Protein AF-A0A7C3XIA4-F1 (afdb_monomer_lite)

Radius of gyration: 31.66 Å; chains: 1; bounding box: 61×62×91 Å

Sequence (408 aa):
MASLDTFTLLGIYNVKDCGASGRGADDYPAFALANTLANGAGTILVPPGNYRLSTTFSPSSGVTLLICEGVSFTGSSVSPGSGTIIDLSSSGLIVNGAQVAYSGFTAASSISSKRFVDSAGWTAEVDSTTVIGVAPLAISSGSTGTIVGAGIHPVTVDCPLSAGDPVKVGPSGKATKHTTSQTTIQGTITGEASSFTQPASATTLEILQAADVAADRGRGIVIEGSDGSGTAITETISLNATNTTTPVAGSTSFTKVSAVYTANGANLGTQAVTVRASGGGDTVCTLAVSTSELAADIPSGSTEAYCNELTITGPNSDTSFVTIVGVDTSDNTARERVQLNGASPSVVTTTTVFRIVSRICLGEFTNAATGSVKTNAVTDTAAMKCGVVVTGAASRGQDAYILLKPNA

pLDDT: mean 84.69, std 11.89, range [35.41, 97.75]

Structure (mmCIF, N/CA/C/O backbone):
data_AF-A0A7C3XIA4-F1
#
_entry.id   AF-A0A7C3XIA4-F1
#
loop_
_atom_site.group_PDB
_atom_site.id
_atom_site.type_symbol
_atom_site.label_atom_id
_atom_site.label_alt_id
_atom_site.label_comp_id
_atom_site.label_asym_id
_atom_site.label_entity_id
_atom_site.label_seq_id
_atom_site.pdbx_PDB_ins_code
_atom_site.Cartn_x
_atom_site.Cartn_y
_atom_site.Cartn_z
_atom_site.occupancy
_atom_site.B_iso_or_equiv
_atom_site.auth_seq_id
_atom_site.auth_comp_id
_atom_site.auth_asym_id
_atom_site.auth_atom_id
_atom_site.pdbx_PDB_model_num
ATOM 1 N N . MET A 1 1 ? 7.469 -41.184 -29.184 1.00 38.22 1 MET A N 1
ATOM 2 C CA . MET A 1 1 ? 8.839 -40.637 -29.263 1.00 38.22 1 MET A CA 1
ATOM 3 C C . MET A 1 1 ? 8.731 -39.299 -29.959 1.00 38.22 1 MET A C 1
ATOM 5 O O . MET A 1 1 ? 8.335 -39.280 -31.116 1.00 38.22 1 MET A O 1
ATOM 9 N N . ALA A 1 2 ? 8.943 -38.203 -29.230 1.00 35.41 2 ALA A N 1
ATOM 10 C CA . ALA A 1 2 ? 9.013 -36.881 -29.838 1.00 35.41 2 ALA A CA 1
ATOM 11 C C . ALA A 1 2 ? 10.257 -36.841 -30.734 1.00 35.41 2 ALA A C 1
ATOM 13 O O . ALA A 1 2 ? 11.341 -37.229 -30.295 1.00 35.41 2 ALA A O 1
ATOM 14 N N . SER A 1 3 ? 10.062 -36.455 -31.993 1.00 37.34 3 SER A N 1
ATOM 15 C CA . SER A 1 3 ? 11.131 -36.061 -32.906 1.00 37.34 3 SER A CA 1
ATOM 16 C C . SER A 1 3 ? 12.032 -35.068 -32.175 1.00 37.34 3 SER A C 1
ATOM 18 O O . SER A 1 3 ? 11.548 -34.055 -31.675 1.00 37.34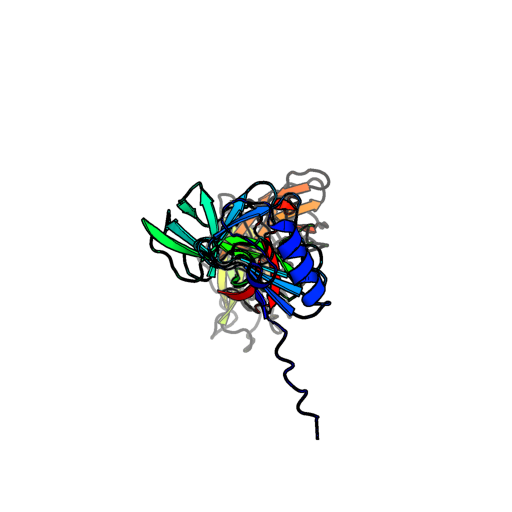 3 SER A O 1
ATOM 20 N N . LEU A 1 4 ? 13.324 -35.380 -32.059 1.00 36.09 4 LEU A N 1
ATOM 21 C CA . LEU A 1 4 ? 14.335 -34.357 -31.827 1.00 36.09 4 LEU A CA 1
ATOM 22 C C . LEU A 1 4 ? 14.320 -33.497 -33.088 1.00 36.09 4 LEU A C 1
ATOM 24 O O . LEU A 1 4 ? 14.948 -33.854 -34.084 1.00 36.09 4 LEU A O 1
ATOM 28 N N . ASP A 1 5 ? 13.529 -32.426 -33.052 1.00 37.97 5 ASP A N 1
ATOM 29 C CA . ASP A 1 5 ? 13.537 -31.406 -34.085 1.00 37.97 5 ASP A CA 1
ATOM 30 C C . ASP A 1 5 ? 14.985 -30.963 -34.265 1.00 37.97 5 ASP A C 1
ATOM 32 O O . ASP A 1 5 ? 15.655 -30.508 -33.335 1.00 37.97 5 ASP A O 1
ATOM 36 N N . THR A 1 6 ? 15.495 -31.203 -35.467 1.00 36.28 6 THR A N 1
ATOM 37 C CA . THR A 1 6 ? 16.771 -30.695 -35.947 1.00 36.28 6 THR A CA 1
ATOM 38 C C . THR A 1 6 ? 16.912 -29.241 -35.516 1.00 36.28 6 THR A C 1
ATOM 40 O O . THR A 1 6 ? 16.121 -28.398 -35.933 1.00 36.28 6 THR A O 1
ATOM 43 N N . PHE A 1 7 ? 17.930 -28.939 -34.703 1.00 36.84 7 PHE A N 1
ATOM 44 C CA . PHE A 1 7 ? 18.437 -27.578 -34.573 1.00 36.84 7 PHE A CA 1
ATOM 45 C C . PHE A 1 7 ? 18.929 -27.167 -35.960 1.00 36.84 7 PHE A C 1
ATOM 47 O O . PHE A 1 7 ? 20.077 -27.419 -36.327 1.00 36.84 7 PHE A O 1
ATOM 54 N N . THR A 1 8 ? 18.050 -26.584 -36.771 1.00 43.59 8 THR A N 1
ATOM 55 C CA . THR A 1 8 ? 18.471 -25.850 -37.955 1.00 43.59 8 THR A CA 1
ATOM 56 C C . THR A 1 8 ? 19.312 -24.704 -37.417 1.00 43.59 8 THR A C 1
ATOM 58 O O . THR A 1 8 ? 18.778 -23.779 -36.806 1.00 43.59 8 THR A O 1
ATOM 61 N N . LEU A 1 9 ? 20.636 -24.805 -37.546 1.00 46.12 9 LEU A N 1
ATOM 62 C CA . LEU A 1 9 ? 21.524 -23.681 -37.285 1.00 46.12 9 LEU A CA 1
ATOM 63 C C . LEU A 1 9 ? 21.063 -22.567 -38.226 1.00 46.12 9 LEU A C 1
ATOM 65 O O . LEU A 1 9 ? 21.269 -22.647 -39.436 1.00 46.12 9 LEU A O 1
ATOM 69 N N . LEU A 1 10 ? 20.343 -21.591 -37.670 1.00 60.81 10 LEU A N 1
ATOM 70 C CA . LEU A 1 10 ? 19.907 -20.400 -38.384 1.00 60.81 10 LEU A CA 1
ATOM 71 C C . LEU A 1 10 ? 21.148 -19.796 -39.048 1.00 60.81 10 LEU A C 1
ATOM 73 O O . LEU A 1 10 ? 22.167 -19.594 -38.384 1.00 60.81 10 LEU A O 1
ATOM 77 N N . GLY A 1 11 ? 21.088 -19.586 -40.365 1.00 77.12 11 GLY A N 1
ATOM 78 C CA . GLY A 1 11 ? 22.234 -19.107 -41.133 1.00 77.12 11 GLY A CA 1
ATOM 79 C C . GLY A 1 11 ? 22.756 -17.784 -40.572 1.00 77.12 11 GLY A C 1
ATOM 80 O O . GLY A 1 11 ? 21.967 -16.912 -40.202 1.00 77.12 11 GLY A O 1
ATOM 81 N N . ILE A 1 12 ? 24.081 -17.644 -40.496 1.00 85.06 12 ILE A N 1
ATOM 82 C CA . ILE A 1 12 ? 24.737 -16.377 -40.162 1.00 85.06 12 ILE A CA 1
ATOM 83 C C . ILE A 1 12 ? 25.222 -15.745 -41.466 1.00 85.06 12 ILE A C 1
ATOM 85 O O . ILE A 1 12 ? 26.037 -16.332 -42.175 1.00 85.06 12 ILE A O 1
ATOM 89 N N . TYR A 1 13 ? 24.737 -14.545 -41.767 1.00 89.50 13 TYR A N 1
ATOM 90 C CA . TYR A 1 13 ? 25.017 -13.812 -42.997 1.00 89.50 13 TYR A CA 1
ATOM 91 C C . TYR A 1 13 ? 25.835 -12.571 -42.663 1.00 89.50 13 TYR A C 1
ATOM 93 O O . TYR A 1 13 ? 25.313 -11.581 -42.153 1.00 89.50 13 TYR A O 1
ATOM 101 N N . ASN A 1 14 ? 27.138 -12.624 -42.911 1.00 90.81 14 ASN A N 1
ATOM 102 C CA . ASN A 1 14 ? 28.026 -11.496 -42.667 1.00 90.81 14 ASN A CA 1
ATOM 103 C C . ASN A 1 14 ? 27.851 -10.444 -43.769 1.00 90.81 14 ASN A C 1
ATOM 105 O O . ASN A 1 14 ? 27.978 -10.750 -44.957 1.00 90.81 14 ASN A O 1
ATOM 109 N N . VAL A 1 15 ? 27.597 -9.189 -43.393 1.00 90.94 15 VAL A N 1
ATOM 110 C CA . VAL A 1 15 ? 27.411 -8.107 -44.376 1.00 90.94 15 VAL A CA 1
ATOM 111 C C . VAL A 1 15 ? 28.653 -7.875 -45.244 1.00 90.94 15 VAL A C 1
ATOM 113 O O . VAL A 1 15 ? 28.513 -7.455 -46.390 1.00 90.94 15 VAL A O 1
ATOM 116 N N . LYS A 1 16 ? 29.864 -8.203 -44.763 1.00 89.12 16 LYS A N 1
ATOM 117 C CA . LYS A 1 16 ? 31.096 -8.127 -45.574 1.00 89.12 16 LYS A CA 1
ATOM 118 C C . LYS A 1 16 ? 31.117 -9.167 -46.692 1.00 89.12 16 LYS A C 1
ATOM 120 O O . LYS A 1 16 ? 31.523 -8.844 -47.804 1.00 89.12 16 LYS A O 1
ATOM 125 N N . ASP A 1 17 ? 30.592 -10.363 -46.434 1.00 91.94 17 ASP A N 1
ATOM 126 C CA . ASP A 1 17 ? 30.447 -11.413 -47.453 1.00 91.94 17 ASP A CA 1
ATOM 127 C C . ASP A 1 17 ? 29.375 -11.037 -48.493 1.00 91.94 17 ASP A C 1
ATOM 129 O O . ASP A 1 17 ? 29.381 -11.533 -49.616 1.00 91.94 17 ASP A O 1
ATOM 133 N N . CYS A 1 18 ? 28.490 -10.098 -48.139 1.00 92.50 18 CYS A N 1
ATOM 134 C CA . CYS A 1 18 ? 27.480 -9.509 -49.018 1.00 92.50 18 CYS A CA 1
ATOM 135 C C . CYS A 1 18 ? 27.952 -8.215 -49.711 1.00 92.50 18 CYS A C 1
ATOM 137 O O . CYS A 1 18 ? 27.149 -7.544 -50.359 1.00 92.50 18 CYS A O 1
ATOM 139 N N . GLY A 1 19 ? 29.234 -7.852 -49.588 1.00 93.38 19 GLY A N 1
ATOM 140 C CA . GLY A 1 19 ? 29.834 -6.711 -50.284 1.00 93.38 19 GLY A CA 1
ATOM 141 C C . GLY A 1 19 ? 29.939 -5.415 -49.476 1.00 93.38 19 GLY A C 1
ATOM 142 O O . GLY A 1 19 ? 30.294 -4.389 -50.054 1.00 93.38 19 GLY A O 1
ATOM 143 N N . ALA A 1 20 ? 29.666 -5.427 -48.166 1.00 94.38 20 ALA A N 1
ATOM 144 C CA . ALA A 1 20 ? 29.874 -4.248 -47.325 1.00 94.38 20 ALA A CA 1
ATOM 145 C C . ALA A 1 20 ? 31.371 -3.937 -47.167 1.00 94.38 20 ALA A C 1
ATOM 147 O O . ALA A 1 20 ? 32.184 -4.805 -46.836 1.00 94.38 20 ALA A O 1
ATOM 148 N N . SER A 1 21 ? 31.726 -2.670 -47.344 1.00 91.75 21 SER A N 1
ATOM 149 C CA . SER A 1 21 ? 33.087 -2.155 -47.222 1.00 91.75 21 SER A CA 1
ATOM 150 C C . SER A 1 21 ? 33.505 -1.925 -45.767 1.00 91.75 21 SER A C 1
ATOM 152 O O . SER A 1 21 ? 34.669 -2.156 -45.423 1.00 91.75 21 SER A O 1
ATOM 154 N N . GLY A 1 22 ? 32.589 -1.444 -44.912 1.00 86.31 22 GLY A N 1
ATOM 155 C CA . GLY A 1 22 ? 32.899 -1.004 -43.548 1.00 86.31 22 GLY A CA 1
ATOM 156 C C . GLY A 1 22 ? 33.919 0.142 -43.496 1.00 86.31 22 GLY A C 1
ATOM 157 O O . GLY A 1 22 ? 34.644 0.276 -42.504 1.00 86.31 22 GLY A O 1
ATOM 158 N N . ARG A 1 23 ? 34.026 0.927 -44.580 1.00 89.69 23 ARG A N 1
ATOM 159 C CA . ARG A 1 23 ? 34.984 2.036 -44.755 1.00 89.69 23 ARG A CA 1
ATOM 160 C C . ARG A 1 23 ? 34.310 3.338 -45.218 1.00 89.69 23 ARG A C 1
ATOM 162 O O . ARG A 1 23 ? 34.953 4.167 -45.856 1.00 89.69 23 ARG A O 1
ATOM 169 N N . GLY A 1 24 ? 33.025 3.515 -44.914 1.00 77.75 24 GLY A N 1
ATOM 170 C CA . GLY A 1 24 ? 32.259 4.730 -45.219 1.00 77.75 24 GLY A CA 1
ATOM 171 C C . GLY A 1 24 ? 31.694 4.828 -46.644 1.00 77.75 24 GLY A C 1
ATOM 172 O O . GLY A 1 24 ? 31.128 5.867 -46.992 1.00 77.75 24 GLY A O 1
ATOM 173 N N . ALA A 1 25 ? 31.812 3.778 -47.468 1.00 87.31 25 ALA A N 1
ATOM 174 C CA . ALA A 1 25 ? 31.040 3.663 -48.709 1.00 87.31 25 ALA A CA 1
ATOM 175 C C . ALA A 1 25 ? 29.595 3.236 -48.402 1.00 87.31 25 ALA A C 1
ATOM 177 O O . ALA A 1 25 ? 29.321 2.746 -47.310 1.00 87.31 25 ALA A O 1
ATOM 178 N N . ASP A 1 26 ? 28.669 3.458 -49.344 1.00 93.00 26 ASP A N 1
ATOM 179 C CA . ASP A 1 26 ? 27.277 3.038 -49.149 1.00 93.00 26 ASP A CA 1
ATOM 180 C C . ASP A 1 26 ? 27.171 1.509 -49.111 1.00 93.00 26 ASP A C 1
ATOM 182 O O . ASP A 1 26 ? 27.304 0.835 -50.132 1.00 93.00 26 ASP A O 1
ATOM 186 N N . ASP A 1 27 ? 26.934 0.987 -47.914 1.00 96.50 27 ASP A N 1
ATOM 187 C CA . ASP A 1 27 ? 26.874 -0.433 -47.600 1.00 96.50 27 ASP A CA 1
ATOM 188 C C . ASP A 1 27 ? 25.419 -0.945 -47.564 1.00 96.50 27 ASP A C 1
ATOM 190 O O . ASP A 1 27 ? 25.200 -2.145 -47.396 1.00 96.50 27 ASP A O 1
ATOM 194 N N . TYR A 1 28 ? 24.408 -0.084 -47.773 1.00 95.69 28 TYR A N 1
ATOM 195 C CA . TYR A 1 28 ? 22.993 -0.490 -47.768 1.00 95.69 28 TYR A CA 1
ATOM 196 C C . TYR A 1 28 ? 22.680 -1.684 -48.697 1.00 95.69 28 TYR A C 1
ATOM 198 O O . TYR A 1 28 ? 21.985 -2.603 -48.248 1.00 95.69 28 TYR A O 1
ATOM 206 N N . PRO A 1 29 ? 23.209 -1.767 -49.940 1.00 97.19 29 PRO A N 1
ATOM 207 C CA . PRO A 1 29 ? 22.961 -2.920 -50.810 1.00 97.19 29 PRO A CA 1
ATOM 208 C C . PRO A 1 29 ? 23.404 -4.257 -50.199 1.00 97.19 29 PRO A C 1
ATOM 210 O O . PRO A 1 29 ? 22.726 -5.269 -50.376 1.00 97.19 29 PRO A O 1
ATOM 213 N N . ALA A 1 30 ? 24.498 -4.262 -49.432 1.00 95.69 30 ALA A N 1
ATOM 214 C CA . ALA A 1 30 ? 25.001 -5.458 -48.764 1.00 95.69 30 ALA A CA 1
ATOM 215 C C . ALA A 1 30 ? 24.096 -5.894 -47.602 1.00 95.69 30 ALA A C 1
ATOM 217 O O . ALA A 1 30 ? 23.854 -7.087 -47.418 1.00 95.69 30 ALA A O 1
ATOM 218 N N . PHE A 1 31 ? 23.534 -4.937 -46.857 1.00 95.25 31 PHE A N 1
ATOM 219 C CA . PHE A 1 31 ? 22.550 -5.209 -45.804 1.00 95.25 31 PHE A CA 1
ATOM 220 C C . PHE A 1 31 ? 21.239 -5.762 -46.386 1.00 95.25 31 PHE A C 1
ATOM 222 O O . PHE A 1 31 ? 20.696 -6.742 -45.872 1.00 95.25 31 PHE A O 1
ATOM 229 N N . ALA A 1 32 ? 20.750 -5.188 -47.489 1.00 95.94 32 ALA A N 1
ATOM 230 C CA . ALA A 1 32 ? 19.558 -5.675 -48.185 1.00 95.94 32 ALA A CA 1
ATOM 231 C C . ALA A 1 32 ? 19.749 -7.099 -48.740 1.00 95.94 32 ALA A C 1
ATOM 233 O O . ALA A 1 32 ? 18.850 -7.940 -48.624 1.00 95.94 32 ALA A O 1
ATOM 234 N N . LEU A 1 33 ? 20.934 -7.395 -49.288 1.00 96.44 33 LEU A N 1
ATOM 235 C CA . LEU A 1 33 ? 21.289 -8.735 -49.750 1.00 96.44 33 LEU A CA 1
ATOM 236 C C . LEU A 1 33 ? 21.342 -9.732 -48.586 1.00 96.44 33 LEU A C 1
ATOM 238 O O . LEU A 1 33 ? 20.700 -10.776 -48.666 1.00 96.44 33 LEU A O 1
ATOM 242 N N . ALA A 1 34 ? 22.021 -9.395 -47.484 1.00 93.44 34 ALA A N 1
ATOM 243 C CA . ALA A 1 34 ? 22.081 -10.250 -46.297 1.00 93.44 34 ALA A CA 1
ATOM 244 C C . ALA A 1 34 ? 20.682 -10.559 -45.732 1.00 93.44 34 ALA A C 1
ATOM 246 O O . ALA A 1 34 ? 20.391 -11.701 -45.382 1.00 93.44 34 ALA A O 1
ATOM 247 N N . ASN A 1 35 ? 19.783 -9.570 -45.709 1.00 93.56 35 ASN A N 1
ATOM 248 C CA . ASN A 1 35 ? 18.396 -9.750 -45.272 1.00 93.56 35 ASN A CA 1
ATOM 249 C C . ASN A 1 35 ? 17.581 -10.648 -46.209 1.00 93.56 35 ASN A C 1
ATOM 251 O O . ASN A 1 35 ? 16.780 -11.460 -45.752 1.00 93.56 35 ASN A O 1
ATOM 255 N N . THR A 1 36 ? 17.822 -10.542 -47.517 1.00 94.44 36 THR A N 1
ATOM 256 C CA . THR A 1 36 ? 17.208 -11.427 -48.516 1.00 94.44 36 THR A CA 1
ATOM 257 C C . THR A 1 36 ? 17.700 -12.865 -48.346 1.00 94.44 36 THR A C 1
ATOM 259 O O . THR A 1 36 ? 16.897 -13.795 -48.367 1.00 94.44 36 THR A O 1
ATOM 262 N N . LEU A 1 37 ? 19.005 -13.053 -48.120 1.00 91.12 37 LEU A N 1
ATOM 263 C CA . LEU A 1 37 ? 19.609 -14.369 -47.894 1.00 91.12 37 LEU A CA 1
ATOM 264 C C . LEU A 1 37 ? 19.121 -15.024 -46.594 1.00 91.12 37 LEU A C 1
ATOM 266 O O . LEU A 1 37 ? 18.968 -16.244 -46.562 1.00 91.12 37 LEU A O 1
ATOM 270 N N . ALA A 1 38 ? 18.830 -14.227 -45.561 1.00 86.50 38 ALA A N 1
ATOM 271 C CA . ALA A 1 38 ? 18.259 -14.701 -44.302 1.00 86.50 38 ALA A CA 1
ATOM 272 C C . ALA A 1 38 ? 16.805 -15.188 -44.422 1.00 86.50 38 ALA A C 1
ATOM 274 O O . ALA A 1 38 ? 16.349 -15.911 -43.545 1.00 86.50 38 ALA A O 1
ATOM 275 N N . ASN A 1 39 ? 16.076 -14.816 -45.482 1.00 85.31 39 ASN A N 1
ATOM 276 C CA . ASN A 1 39 ? 14.779 -15.381 -45.884 1.00 85.31 39 ASN A CA 1
ATOM 277 C C . ASN A 1 39 ? 13.792 -15.689 -44.730 1.00 85.31 39 ASN A C 1
ATOM 279 O O . ASN A 1 39 ? 13.230 -16.780 -44.641 1.00 85.31 39 ASN A O 1
ATOM 283 N N . GLY A 1 40 ? 13.601 -14.733 -43.819 1.00 80.25 40 GLY A N 1
ATOM 284 C CA . GLY A 1 40 ? 12.652 -14.853 -42.707 1.00 80.25 40 GLY A CA 1
ATOM 285 C C . GLY A 1 40 ? 13.114 -15.703 -41.513 1.00 80.25 40 GLY A C 1
ATOM 286 O O . GLY A 1 40 ? 12.351 -15.863 -40.564 1.00 80.25 40 GLY A O 1
ATOM 287 N N . ALA A 1 41 ? 14.336 -16.242 -41.535 1.00 82.31 41 ALA A N 1
ATOM 288 C CA . ALA A 1 41 ? 14.929 -17.001 -40.437 1.00 82.31 41 ALA A CA 1
ATOM 289 C C . ALA A 1 41 ? 16.469 -16.984 -40.530 1.00 82.31 41 ALA A C 1
ATOM 291 O O . ALA A 1 41 ? 17.069 -17.721 -41.312 1.00 82.31 41 ALA A O 1
ATOM 292 N N . GLY A 1 42 ? 17.140 -16.166 -39.715 1.00 82.75 42 GLY A N 1
ATOM 293 C CA . GLY A 1 42 ? 18.603 -16.065 -39.754 1.00 82.75 42 GLY A CA 1
ATOM 294 C C . GLY A 1 42 ? 19.172 -14.913 -38.936 1.00 82.75 42 GLY A C 1
ATOM 295 O O . GLY A 1 42 ? 18.429 -14.061 -38.447 1.00 82.75 42 GLY A O 1
ATOM 296 N N . THR A 1 43 ? 20.499 -14.868 -38.827 1.00 83.31 43 THR A N 1
ATOM 297 C CA . THR A 1 43 ? 21.224 -13.767 -38.184 1.00 83.31 43 THR A CA 1
ATOM 298 C C . THR A 1 43 ? 22.086 -13.038 -39.208 1.00 83.31 43 THR A C 1
ATOM 300 O O . THR A 1 43 ? 22.987 -13.626 -39.794 1.00 83.31 43 THR A O 1
ATOM 303 N N . ILE A 1 44 ? 21.864 -11.745 -39.409 1.00 91.25 44 ILE A N 1
ATOM 304 C CA . ILE A 1 44 ? 22.774 -10.871 -40.147 1.00 91.25 44 ILE A CA 1
ATOM 305 C C . ILE A 1 44 ? 23.856 -10.396 -39.176 1.00 91.25 44 ILE A C 1
ATOM 307 O O . ILE A 1 44 ? 23.543 -9.758 -38.176 1.00 91.25 44 ILE A O 1
ATOM 311 N N . LEU A 1 45 ? 25.121 -10.689 -39.460 1.00 88.75 45 LEU A N 1
ATOM 312 C CA . LEU A 1 45 ? 26.262 -10.257 -38.655 1.00 88.75 45 LEU A CA 1
ATOM 313 C C . LEU A 1 45 ? 26.869 -8.978 -39.240 1.00 88.75 45 LEU A C 1
ATOM 315 O O . LEU A 1 45 ? 27.286 -8.963 -40.401 1.00 88.75 45 LEU A O 1
ATOM 319 N N . VAL A 1 46 ? 26.982 -7.936 -38.418 1.00 89.56 46 VAL A N 1
ATOM 320 C CA . VAL A 1 46 ? 27.676 -6.683 -38.737 1.00 89.56 46 VAL A CA 1
ATOM 321 C C . VAL A 1 46 ? 28.978 -6.626 -37.931 1.00 89.56 46 VAL A C 1
ATOM 323 O O . VAL A 1 46 ? 28.958 -6.240 -36.762 1.00 89.56 46 VAL A O 1
ATOM 326 N N . PRO A 1 47 ? 30.118 -7.038 -38.515 1.00 85.31 47 PRO A N 1
ATOM 327 C CA . PRO A 1 47 ? 31.404 -7.023 -37.822 1.00 85.31 47 PRO A CA 1
ATOM 328 C C . PRO A 1 47 ? 31.937 -5.586 -37.664 1.00 85.31 47 PRO A C 1
ATOM 330 O O . PRO A 1 47 ? 31.454 -4.690 -38.356 1.00 85.31 47 PRO A O 1
ATOM 333 N N . PRO A 1 48 ? 32.983 -5.348 -36.850 1.00 85.81 48 PRO A N 1
ATOM 334 C CA . PRO A 1 48 ? 33.548 -4.010 -36.642 1.00 85.81 48 PRO A CA 1
ATOM 335 C C . PRO A 1 48 ? 33.874 -3.267 -37.955 1.00 85.81 48 PRO A C 1
ATOM 337 O O . PRO A 1 48 ? 34.380 -3.867 -38.923 1.00 85.81 48 PRO A O 1
ATOM 340 N N . GLY A 1 49 ? 33.588 -1.961 -37.987 1.00 87.06 49 GLY A N 1
ATOM 341 C CA . GLY A 1 49 ? 33.758 -1.102 -39.164 1.00 87.06 49 GLY A CA 1
ATOM 342 C C . GLY A 1 49 ? 32.914 0.179 -39.133 1.00 87.06 49 GLY A C 1
ATOM 343 O O . GLY A 1 49 ? 32.064 0.364 -38.265 1.00 87.06 49 GLY A O 1
ATOM 344 N N . ASN A 1 50 ? 33.140 1.067 -40.101 1.00 87.81 50 ASN A N 1
ATOM 345 C CA . ASN A 1 50 ? 32.328 2.269 -40.308 1.00 87.81 50 ASN A CA 1
ATOM 346 C C . ASN A 1 50 ? 31.443 2.082 -41.544 1.00 87.81 50 ASN A C 1
ATOM 348 O O . ASN A 1 50 ? 31.939 2.117 -42.672 1.00 87.81 50 ASN A O 1
ATOM 352 N N . TYR A 1 51 ? 30.153 1.854 -41.326 1.00 90.12 51 TYR A N 1
ATOM 353 C CA . TYR A 1 51 ? 29.187 1.544 -42.373 1.00 90.12 51 TYR A CA 1
ATOM 354 C C . TYR A 1 51 ? 28.357 2.777 -42.686 1.00 90.12 51 TYR A C 1
ATOM 356 O O . TYR A 1 51 ? 27.721 3.355 -41.802 1.00 90.12 51 TYR A O 1
ATOM 364 N N . ARG A 1 52 ? 28.328 3.183 -43.954 1.00 93.69 52 ARG A N 1
ATOM 365 C CA . ARG A 1 52 ? 27.423 4.246 -44.389 1.00 93.69 52 ARG A CA 1
ATOM 366 C C . ARG A 1 52 ? 26.173 3.613 -44.981 1.00 93.69 52 ARG A C 1
ATOM 368 O O . ARG A 1 52 ? 26.280 2.800 -45.887 1.00 93.69 52 ARG A O 1
ATOM 375 N N . LEU A 1 53 ? 24.997 3.999 -44.498 1.00 91.31 53 LEU A N 1
ATOM 376 C CA . LEU A 1 53 ? 23.721 3.553 -45.060 1.00 91.31 53 LEU A CA 1
ATOM 377 C C . LEU A 1 53 ? 23.056 4.715 -45.800 1.00 91.31 53 LEU A C 1
ATOM 379 O O . LEU A 1 53 ? 22.792 5.765 -45.204 1.00 91.31 53 LEU A O 1
ATOM 383 N N . SER A 1 54 ? 22.774 4.546 -47.093 1.00 93.06 54 SER A N 1
ATOM 384 C CA . SER A 1 54 ? 22.036 5.542 -47.886 1.00 93.06 54 SER A CA 1
ATOM 385 C C . SER A 1 54 ? 20.568 5.694 -47.486 1.00 93.06 54 SER A C 1
ATOM 387 O O . SER A 1 54 ? 19.982 6.744 -47.740 1.00 93.06 54 SER A O 1
ATOM 389 N N . THR A 1 55 ? 19.984 4.692 -46.827 1.00 92.12 55 THR A N 1
ATOM 390 C CA . THR A 1 55 ? 18.633 4.738 -46.253 1.00 92.12 55 THR A CA 1
ATOM 391 C C . THR A 1 55 ? 18.531 3.840 -45.017 1.00 92.12 55 THR A C 1
ATOM 393 O O . THR A 1 55 ? 19.441 3.056 -44.740 1.00 92.12 55 THR A O 1
ATOM 396 N N . THR A 1 56 ? 17.447 3.963 -44.247 1.00 90.94 56 THR A N 1
ATOM 397 C CA . THR A 1 56 ? 17.235 3.162 -43.037 1.00 90.94 56 THR A CA 1
ATOM 398 C C . THR A 1 56 ? 17.104 1.683 -43.385 1.00 90.94 56 THR A C 1
ATOM 400 O O . THR A 1 56 ? 16.276 1.294 -44.210 1.00 90.94 56 THR A O 1
ATOM 403 N N . PHE A 1 57 ? 17.905 0.844 -42.730 1.00 91.50 57 PHE A N 1
ATOM 404 C CA . PHE A 1 57 ? 17.800 -0.606 -42.858 1.00 91.50 57 PHE A CA 1
ATOM 405 C C . PHE A 1 57 ? 16.913 -1.189 -41.755 1.00 91.50 57 PHE A C 1
ATOM 407 O O . PHE A 1 57 ? 17.085 -0.860 -40.580 1.00 91.50 57 PHE A O 1
ATOM 414 N N . SER A 1 58 ? 16.015 -2.101 -42.131 1.00 91.44 58 SER A N 1
ATOM 415 C CA . SER A 1 58 ? 15.193 -2.858 -41.190 1.00 91.44 58 SER A CA 1
ATOM 416 C C . SER A 1 58 ? 15.190 -4.349 -41.519 1.00 91.44 58 SER A C 1
ATOM 418 O O . SER A 1 58 ? 14.860 -4.698 -42.655 1.00 91.44 58 SER A O 1
ATOM 420 N N . PRO A 1 59 ? 15.527 -5.232 -40.556 1.00 89.50 59 PRO A N 1
ATOM 421 C CA . PRO A 1 59 ? 15.471 -6.668 -40.779 1.00 89.50 59 PRO A CA 1
ATOM 422 C C . PRO A 1 59 ? 14.022 -7.146 -40.958 1.00 89.50 59 PRO A C 1
ATOM 424 O O . PRO A 1 59 ? 13.073 -6.624 -40.356 1.00 89.50 59 PRO A O 1
ATOM 427 N N . SER A 1 60 ? 13.850 -8.160 -41.803 1.00 91.56 60 SER A N 1
ATOM 428 C CA . SER A 1 60 ? 12.563 -8.828 -42.011 1.00 91.56 60 SER A CA 1
ATOM 429 C C . SER A 1 60 ? 12.134 -9.625 -40.772 1.00 91.56 60 SER A C 1
ATOM 431 O O . SER A 1 60 ? 12.938 -9.922 -39.891 1.00 91.56 60 SER A O 1
ATOM 433 N N . SER A 1 61 ? 10.850 -9.980 -40.689 1.00 86.31 61 SER A N 1
ATOM 434 C CA . SER A 1 61 ? 10.335 -10.809 -39.592 1.00 86.31 61 SER A CA 1
ATOM 435 C C . SER A 1 61 ? 11.105 -12.127 -39.478 1.00 86.31 61 SER A C 1
ATOM 437 O O . SER A 1 61 ? 11.413 -12.740 -40.495 1.00 86.31 61 SER A O 1
ATOM 439 N N . GLY A 1 62 ? 11.457 -12.523 -38.250 1.00 80.06 62 GLY A N 1
ATOM 440 C CA . GLY A 1 62 ? 12.265 -13.718 -37.971 1.00 80.06 62 GLY A CA 1
ATOM 441 C C . GLY A 1 62 ? 13.769 -13.578 -38.257 1.00 80.06 62 GLY A C 1
ATOM 442 O O . GLY A 1 62 ? 14.527 -14.514 -37.998 1.00 80.06 62 GLY A O 1
ATOM 443 N N . VAL A 1 63 ? 14.228 -12.414 -38.734 1.00 84.75 63 VAL A N 1
ATOM 444 C CA . VAL A 1 63 ? 15.653 -12.108 -38.936 1.00 84.75 63 VAL A CA 1
ATOM 445 C C . VAL A 1 63 ? 16.198 -11.290 -37.762 1.00 84.75 63 VAL A C 1
ATOM 447 O O . VAL A 1 63 ? 15.599 -10.296 -37.344 1.00 84.75 63 VAL A O 1
ATOM 450 N N . THR A 1 64 ? 17.359 -11.696 -37.246 1.00 83.81 64 THR A N 1
ATOM 451 C CA . THR A 1 64 ? 18.113 -10.975 -36.210 1.00 83.81 64 THR A CA 1
ATOM 452 C C . THR A 1 64 ? 19.296 -10.241 -36.834 1.00 83.81 64 THR A C 1
ATOM 454 O O . THR A 1 64 ? 20.090 -10.845 -37.537 1.00 83.81 64 THR A O 1
ATOM 457 N N . LEU A 1 65 ? 19.469 -8.952 -36.569 1.00 87.44 65 LEU A N 1
ATOM 458 C CA . LEU A 1 65 ? 20.660 -8.184 -36.918 1.00 87.44 65 LEU A CA 1
ATOM 459 C C . LEU A 1 65 ? 21.572 -8.098 -35.690 1.00 87.44 65 LEU A C 1
ATOM 461 O O . LEU A 1 65 ? 21.215 -7.444 -34.717 1.00 87.44 65 LEU A O 1
ATOM 465 N N . LEU A 1 66 ? 22.735 -8.742 -35.730 1.00 81.88 66 LEU A N 1
ATOM 466 C CA . LEU A 1 66 ? 23.748 -8.703 -34.678 1.00 81.88 66 LEU A CA 1
ATOM 467 C C . LEU A 1 66 ? 24.845 -7.697 -35.043 1.00 81.88 66 LEU A C 1
ATOM 469 O O . LEU A 1 66 ? 25.637 -7.940 -35.952 1.00 81.88 66 LEU A O 1
ATOM 473 N N . ILE A 1 67 ? 24.903 -6.583 -34.323 1.00 84.81 67 ILE A N 1
ATOM 474 C CA . ILE A 1 67 ? 25.886 -5.514 -34.503 1.00 84.81 67 ILE A CA 1
ATOM 475 C C . ILE A 1 67 ? 26.989 -5.686 -33.464 1.00 84.81 67 ILE A C 1
ATOM 477 O O . ILE A 1 67 ? 26.718 -5.688 -32.268 1.00 84.81 67 ILE A O 1
ATOM 481 N N . CYS A 1 68 ? 28.230 -5.870 -33.912 1.00 75.75 68 CYS A N 1
ATOM 482 C CA . CYS A 1 68 ? 29.376 -6.081 -33.030 1.00 75.75 68 CYS A CA 1
ATOM 483 C C . CYS A 1 68 ? 29.922 -4.776 -32.429 1.00 75.75 68 CYS A C 1
ATOM 485 O O . CYS A 1 68 ? 29.669 -3.677 -32.924 1.00 75.75 68 CYS A O 1
ATOM 487 N N . GLU A 1 69 ? 30.760 -4.921 -31.401 1.00 73.31 69 GLU A N 1
ATOM 488 C CA . GLU A 1 69 ? 31.586 -3.835 -30.870 1.00 73.31 69 GLU A CA 1
ATOM 489 C C . GLU A 1 69 ? 32.437 -3.184 -31.977 1.00 73.31 69 GLU A C 1
ATOM 491 O O . GLU A 1 69 ? 32.914 -3.857 -32.892 1.00 73.31 69 GLU A O 1
ATOM 496 N N . GLY A 1 70 ? 32.627 -1.863 -31.919 1.00 71.44 70 GLY A N 1
ATOM 497 C CA . GLY A 1 70 ? 33.432 -1.133 -32.907 1.00 71.44 70 GLY A CA 1
ATOM 498 C C . GLY A 1 70 ? 32.739 -0.915 -34.258 1.00 71.44 70 GLY A C 1
ATOM 499 O O . GLY A 1 70 ? 33.401 -0.580 -35.245 1.00 71.44 70 GLY A O 1
ATOM 500 N N . VAL A 1 71 ? 31.419 -1.107 -34.325 1.00 80.12 71 VAL A N 1
ATOM 501 C CA . VAL A 1 71 ? 30.589 -0.661 -35.449 1.00 80.12 71 VAL A CA 1
ATOM 502 C C . VAL A 1 71 ? 30.199 0.804 -35.263 1.00 80.12 71 VAL A C 1
ATOM 504 O O . VAL A 1 71 ? 29.800 1.224 -34.183 1.00 80.12 71 VAL A O 1
ATOM 507 N N . SER A 1 72 ? 30.276 1.585 -36.335 1.00 84.38 72 SER A N 1
ATOM 508 C CA . SER A 1 72 ? 29.672 2.918 -36.416 1.00 84.38 72 SER A CA 1
ATOM 509 C C . SER A 1 72 ? 28.819 3.015 -37.675 1.00 84.38 72 SER A C 1
ATOM 511 O O . SER A 1 72 ? 29.205 2.496 -38.724 1.00 84.38 72 SER A O 1
ATOM 513 N N . PHE A 1 73 ? 27.662 3.668 -37.566 1.00 85.56 73 PHE A N 1
ATOM 514 C CA . PHE A 1 73 ? 26.794 3.964 -38.702 1.00 85.56 73 PHE A CA 1
ATOM 515 C C . PHE A 1 73 ? 26.870 5.447 -39.056 1.00 85.56 73 PHE A C 1
ATOM 517 O O . PHE A 1 73 ? 26.840 6.310 -38.179 1.00 85.56 73 PHE A O 1
ATOM 524 N N . THR A 1 74 ? 26.948 5.750 -40.349 1.00 83.19 74 THR A N 1
ATOM 525 C CA . THR A 1 74 ? 26.896 7.118 -40.881 1.00 83.19 74 THR A CA 1
ATOM 526 C C . THR A 1 74 ? 25.850 7.228 -41.994 1.00 83.19 74 THR A C 1
ATOM 528 O O . THR A 1 74 ? 25.501 6.245 -42.646 1.00 83.19 74 THR A O 1
ATOM 531 N N . GLY A 1 75 ? 25.318 8.431 -42.230 1.00 86.38 75 GLY A N 1
ATOM 532 C CA . GLY A 1 75 ? 24.196 8.627 -43.155 1.00 86.38 75 GLY A CA 1
ATOM 533 C C . GLY A 1 75 ? 22.856 8.339 -42.476 1.00 86.38 75 GLY A C 1
ATOM 534 O O . GLY A 1 75 ? 22.331 9.216 -41.797 1.00 86.38 75 GLY A O 1
ATOM 535 N N . SER A 1 76 ? 22.318 7.133 -42.662 1.00 87.69 76 SER A N 1
ATOM 536 C CA . SER A 1 76 ? 21.068 6.663 -42.041 1.00 87.69 76 SER A CA 1
ATOM 537 C C . SER A 1 76 ? 21.309 5.655 -40.906 1.00 87.69 76 SER A C 1
ATOM 539 O O . SER A 1 76 ? 22.428 5.189 -40.698 1.00 87.69 76 SER A O 1
ATOM 541 N N . SER A 1 77 ? 20.250 5.318 -40.163 1.00 85.44 77 SER A N 1
ATOM 542 C CA . SER A 1 77 ? 20.273 4.376 -39.035 1.00 85.44 77 SER A CA 1
ATOM 543 C C . SER A 1 77 ? 19.780 2.970 -39.403 1.00 85.44 77 SER A C 1
ATOM 545 O O . SER A 1 77 ? 19.225 2.733 -40.477 1.00 85.44 77 SER A O 1
ATOM 547 N N . VAL A 1 78 ? 19.944 2.027 -38.478 1.00 83.94 78 VAL A N 1
ATOM 548 C CA . VAL A 1 78 ? 19.193 0.766 -38.461 1.00 83.94 78 VAL A CA 1
ATOM 549 C C . VAL A 1 78 ? 17.934 0.936 -37.606 1.00 83.94 78 VAL A C 1
ATOM 551 O O . VAL A 1 78 ? 17.929 1.693 -36.636 1.00 83.94 78 VAL A O 1
ATOM 554 N N . SER A 1 79 ? 16.856 0.244 -37.955 1.00 83.19 79 SER A N 1
ATOM 555 C CA . SER A 1 79 ? 15.593 0.241 -37.208 1.00 83.19 79 SER A CA 1
ATOM 556 C C . SER A 1 79 ? 15.058 -1.185 -37.134 1.00 83.19 79 SER A C 1
ATOM 558 O O . SER A 1 79 ? 15.125 -1.880 -38.146 1.00 83.19 79 SER A O 1
ATOM 560 N N . PRO A 1 80 ? 14.514 -1.649 -35.995 1.00 73.25 80 PRO A N 1
ATOM 561 C CA . PRO A 1 80 ? 14.120 -3.048 -35.834 1.00 73.25 80 PRO A CA 1
ATOM 562 C C . PRO A 1 80 ? 13.056 -3.511 -36.837 1.00 73.25 80 PRO A C 1
ATOM 564 O O . PRO A 1 80 ? 13.029 -4.689 -37.185 1.00 73.25 80 PRO A O 1
ATOM 567 N N . GLY A 1 81 ? 12.224 -2.602 -37.362 1.00 83.06 81 GLY A N 1
ATOM 568 C CA . GLY A 1 81 ? 11.163 -2.954 -38.307 1.00 83.06 81 GLY A CA 1
ATOM 569 C C . GLY A 1 81 ? 10.293 -4.092 -37.770 1.00 83.06 81 GLY A C 1
ATOM 570 O O . GLY A 1 81 ? 9.700 -3.967 -36.702 1.00 83.06 81 GLY A O 1
ATOM 571 N N . SER A 1 82 ? 10.235 -5.205 -38.507 1.00 77.06 82 SER A N 1
ATOM 572 C CA . SER A 1 82 ? 9.548 -6.442 -38.097 1.00 77.06 82 SER A CA 1
ATOM 573 C C . SER A 1 82 ? 10.475 -7.525 -37.520 1.00 77.06 82 SER A C 1
ATOM 575 O O . SER A 1 82 ? 9.984 -8.579 -37.117 1.00 77.06 82 SER A O 1
ATOM 577 N N . GLY A 1 83 ? 11.793 -7.308 -37.546 1.00 78.56 83 GLY A N 1
ATOM 578 C CA . GLY A 1 83 ? 12.813 -8.238 -37.059 1.00 78.56 83 GLY A CA 1
ATOM 579 C C . GLY A 1 83 ? 13.360 -7.857 -35.680 1.00 78.56 83 GLY A C 1
ATOM 580 O O . GLY A 1 83 ? 12.742 -7.107 -34.921 1.00 78.56 83 GLY A O 1
ATOM 581 N N . THR A 1 84 ? 14.529 -8.395 -35.332 1.00 78.56 84 THR A N 1
ATOM 582 C CA . THR A 1 84 ? 15.228 -8.100 -34.070 1.00 78.56 84 THR A CA 1
ATOM 583 C C . THR A 1 84 ? 16.602 -7.501 -34.351 1.00 78.56 84 THR A C 1
ATOM 585 O O . THR A 1 84 ? 17.288 -7.936 -35.264 1.00 78.56 84 THR A O 1
ATOM 588 N N . ILE A 1 85 ? 17.036 -6.520 -33.566 1.00 79.88 85 ILE A N 1
ATOM 589 C CA . ILE A 1 85 ? 18.395 -5.977 -33.556 1.00 79.88 85 ILE A CA 1
ATOM 590 C C . ILE A 1 85 ? 19.008 -6.290 -32.196 1.00 79.88 85 ILE A C 1
ATOM 592 O O . ILE A 1 85 ? 18.408 -5.987 -31.170 1.00 79.88 85 ILE A O 1
ATOM 596 N N . ILE A 1 86 ? 20.200 -6.871 -32.201 1.00 78.12 86 ILE A N 1
ATOM 597 C CA . ILE A 1 86 ? 21.079 -7.049 -31.050 1.00 78.12 86 ILE A CA 1
ATOM 598 C C . ILE A 1 86 ? 22.314 -6.206 -31.337 1.00 78.12 86 ILE A C 1
ATOM 600 O O . ILE A 1 86 ? 23.090 -6.530 -32.228 1.00 78.12 86 ILE A O 1
ATOM 604 N N . ASP A 1 87 ? 22.484 -5.116 -30.615 1.00 76.94 87 ASP A N 1
ATOM 605 C CA . ASP A 1 87 ? 23.537 -4.141 -30.827 1.00 76.94 87 ASP A CA 1
ATOM 606 C C . ASP A 1 87 ? 24.514 -4.120 -29.649 1.00 76.94 87 ASP A C 1
ATOM 608 O O . ASP A 1 87 ? 24.151 -3.869 -28.506 1.00 76.94 87 ASP A O 1
ATOM 612 N N . LEU A 1 88 ? 25.765 -4.460 -29.948 1.00 71.62 88 LEU A N 1
ATOM 613 C CA . LEU A 1 88 ? 26.900 -4.515 -29.031 1.00 71.62 88 LEU A CA 1
ATOM 614 C C . LEU A 1 88 ? 27.924 -3.412 -29.349 1.00 71.62 88 LEU A C 1
ATOM 616 O O . LEU A 1 88 ? 29.052 -3.472 -28.869 1.00 71.62 88 LEU A O 1
ATOM 620 N N . SER A 1 89 ? 27.578 -2.442 -30.205 1.00 64.81 89 SER A N 1
ATOM 621 C CA . SER A 1 89 ? 28.491 -1.380 -30.656 1.00 64.81 89 SER A CA 1
ATOM 622 C C . SER A 1 89 ? 28.839 -0.366 -29.565 1.00 64.81 89 SER A C 1
ATOM 624 O O . SER A 1 89 ? 29.886 0.277 -29.636 1.00 64.81 89 SER A O 1
ATOM 626 N N . SER A 1 90 ? 27.984 -0.247 -28.548 1.00 62.69 90 SER A N 1
ATOM 627 C CA . SER A 1 90 ? 28.194 0.581 -27.358 1.00 62.69 90 SER A CA 1
ATOM 628 C C . SER A 1 90 ? 28.667 -0.262 -26.166 1.00 62.69 90 SER A C 1
ATOM 630 O O . SER A 1 90 ? 28.647 -1.489 -26.220 1.00 62.69 90 SER A O 1
ATOM 632 N N . SER A 1 91 ? 29.046 0.367 -25.048 1.00 48.31 91 SER A N 1
ATOM 633 C CA . SER A 1 91 ? 29.465 -0.320 -23.811 1.00 48.31 91 SER A CA 1
ATOM 634 C C . SER A 1 91 ? 28.337 -1.089 -23.086 1.00 48.31 91 SER A C 1
ATOM 636 O O . SER A 1 91 ? 28.420 -1.324 -21.881 1.00 48.31 91 SER A O 1
ATOM 638 N N . GLY A 1 92 ? 27.270 -1.469 -23.791 1.00 53.75 92 GLY A N 1
ATOM 639 C CA . GLY A 1 92 ? 26.152 -2.257 -23.292 1.00 53.75 92 GLY A CA 1
ATOM 640 C C . GLY A 1 92 ? 25.423 -2.986 -24.422 1.00 53.75 92 GLY A C 1
ATOM 641 O O . GLY A 1 92 ? 25.455 -2.571 -25.578 1.00 53.75 92 GLY A O 1
ATOM 642 N N . LEU A 1 93 ? 24.747 -4.081 -24.068 1.00 55.09 93 LEU A N 1
ATOM 643 C CA . LEU A 1 93 ? 23.822 -4.776 -24.961 1.00 55.09 93 LEU A CA 1
ATOM 644 C C . LEU A 1 93 ? 22.616 -3.870 -25.227 1.00 55.09 93 LEU A C 1
ATOM 646 O O . LEU A 1 93 ? 21.969 -3.420 -24.287 1.00 55.09 93 LEU A O 1
ATOM 650 N N . ILE A 1 94 ? 22.298 -3.626 -26.488 1.00 62.19 94 ILE A N 1
ATOM 651 C CA . ILE A 1 94 ? 21.105 -2.919 -26.939 1.00 62.19 94 ILE A CA 1
ATOM 652 C C . ILE A 1 94 ? 20.236 -3.929 -27.694 1.00 62.19 94 ILE A C 1
ATOM 654 O O . ILE A 1 94 ? 20.701 -4.545 -28.644 1.00 62.19 94 ILE A O 1
ATOM 658 N N . VAL A 1 95 ? 18.971 -4.120 -27.317 1.00 66.00 95 VAL A N 1
ATOM 659 C CA . VAL A 1 95 ? 18.041 -4.974 -28.083 1.00 66.00 95 VAL A CA 1
ATOM 660 C C . VAL A 1 95 ? 16.916 -4.111 -28.634 1.00 66.00 95 VAL A C 1
ATOM 662 O O . VAL A 1 95 ? 16.201 -3.468 -27.873 1.00 66.00 95 VAL A O 1
ATOM 665 N N . ASN A 1 96 ? 16.767 -4.057 -29.960 1.00 70.06 96 ASN A N 1
ATOM 666 C CA . ASN A 1 96 ? 15.793 -3.205 -30.657 1.00 70.06 96 ASN A CA 1
ATOM 667 C C . ASN A 1 96 ? 15.862 -1.717 -30.256 1.00 70.06 96 ASN A C 1
ATOM 669 O O . ASN A 1 96 ? 14.840 -1.038 -30.206 1.00 70.06 96 ASN A O 1
ATOM 673 N N . GLY A 1 97 ? 17.063 -1.209 -29.964 1.00 53.56 97 GLY A N 1
ATOM 674 C CA . GLY A 1 97 ? 17.265 0.175 -29.523 1.00 53.56 97 GLY A CA 1
ATOM 675 C C . GLY A 1 97 ? 17.098 0.403 -28.015 1.00 53.56 97 GLY A C 1
ATOM 676 O O . GLY A 1 97 ? 17.238 1.535 -27.567 1.00 53.56 97 GLY A O 1
ATOM 677 N N . ALA A 1 98 ? 16.841 -0.641 -27.220 1.00 54.44 98 ALA A N 1
ATOM 678 C CA . ALA A 1 98 ? 16.783 -0.543 -25.765 1.00 54.44 98 ALA A CA 1
ATOM 679 C C . ALA A 1 98 ? 18.107 -0.981 -25.123 1.00 54.44 98 ALA A C 1
ATOM 681 O O . ALA A 1 98 ? 18.480 -2.150 -25.217 1.00 54.44 98 ALA A O 1
ATOM 682 N N . GLN A 1 99 ? 18.809 -0.052 -24.468 1.00 55.91 99 GLN A N 1
ATOM 683 C CA . GLN A 1 99 ? 20.032 -0.335 -23.714 1.00 55.91 99 GLN A CA 1
ATOM 684 C C . GLN A 1 99 ? 19.711 -1.167 -22.460 1.00 55.91 99 GLN A C 1
ATOM 686 O O . GLN A 1 99 ? 18.855 -0.805 -21.656 1.00 55.91 99 GLN A O 1
ATOM 691 N N . VAL A 1 100 ? 20.395 -2.301 -22.307 1.00 62.28 100 VAL A N 1
ATOM 692 C CA . VAL A 1 100 ? 20.154 -3.309 -21.259 1.00 62.28 100 VAL A CA 1
ATOM 693 C C . VAL A 1 100 ? 20.990 -3.031 -20.005 1.00 62.28 100 VAL A C 1
ATOM 695 O O . VAL A 1 100 ? 20.599 -3.431 -18.911 1.00 62.28 100 VAL A O 1
ATOM 698 N N . ALA A 1 101 ? 22.106 -2.303 -20.122 1.00 66.44 101 ALA A N 1
ATOM 699 C CA . ALA A 1 101 ? 22.926 -1.894 -18.983 1.00 66.44 101 ALA A CA 1
ATOM 700 C C . ALA A 1 101 ? 23.607 -0.532 -19.195 1.00 66.44 101 ALA A C 1
ATOM 702 O O . ALA A 1 101 ? 24.151 -0.238 -20.261 1.00 66.44 101 ALA A O 1
ATOM 703 N N . TYR A 1 102 ? 23.607 0.261 -18.132 1.00 73.06 102 TYR A N 1
ATOM 704 C CA . TYR A 1 102 ? 24.246 1.555 -17.974 1.00 73.06 102 TYR A CA 1
ATOM 705 C C . TYR A 1 102 ? 25.280 1.453 -16.845 1.00 73.06 102 TYR A C 1
ATOM 707 O O . TYR A 1 102 ? 24.981 0.937 -15.769 1.00 73.06 102 TYR A O 1
ATOM 715 N N . SER A 1 103 ? 26.496 1.947 -17.058 1.00 76.75 103 SER A N 1
ATOM 716 C CA . SER A 1 103 ? 27.571 1.936 -16.056 1.00 76.75 103 SER A CA 1
ATOM 717 C C . SER A 1 103 ? 28.091 3.343 -15.789 1.00 76.75 103 SER A C 1
ATOM 719 O O . SER A 1 103 ? 28.036 4.193 -16.673 1.00 76.75 103 SER A O 1
ATOM 721 N N . GLY A 1 104 ? 28.663 3.566 -14.604 1.00 78.19 104 GLY A N 1
ATOM 722 C CA . GLY A 1 104 ? 29.351 4.822 -14.276 1.00 78.19 104 GLY A CA 1
ATOM 723 C C . GLY A 1 104 ? 28.481 5.863 -13.572 1.00 78.19 104 GLY A C 1
ATOM 724 O O . GLY A 1 104 ? 28.920 6.995 -13.394 1.00 78.19 104 GLY A O 1
ATOM 725 N N . PHE A 1 105 ? 27.282 5.483 -13.127 1.00 84.75 105 PHE A N 1
ATOM 726 C CA . PHE A 1 105 ? 26.426 6.357 -12.328 1.00 84.75 105 PHE A CA 1
ATOM 727 C C . PHE A 1 105 ? 26.890 6.356 -10.875 1.00 84.75 105 PHE A C 1
ATOM 729 O O . PHE A 1 105 ? 27.011 5.288 -10.272 1.00 84.75 105 PHE A O 1
ATOM 736 N N . THR A 1 106 ? 27.148 7.536 -10.316 1.00 91.38 106 THR A N 1
ATOM 737 C CA . THR A 1 106 ? 27.532 7.703 -8.908 1.00 91.38 106 THR A CA 1
ATOM 738 C C . THR A 1 106 ? 26.280 7.822 -8.053 1.00 91.38 106 THR A C 1
ATOM 740 O O . THR A 1 106 ? 25.452 8.687 -8.313 1.00 91.38 106 THR A O 1
ATOM 743 N N . ALA A 1 107 ? 26.113 6.989 -7.030 1.00 90.62 107 ALA A N 1
ATOM 744 C CA . ALA A 1 107 ? 24.920 7.071 -6.189 1.00 90.62 107 ALA A CA 1
ATOM 745 C C . ALA A 1 107 ? 24.974 8.285 -5.240 1.00 90.62 107 ALA A C 1
ATOM 747 O O . ALA A 1 107 ? 25.947 8.442 -4.496 1.00 90.62 107 ALA A O 1
ATOM 748 N N . ALA A 1 108 ? 23.932 9.127 -5.239 1.00 89.69 108 ALA A N 1
ATOM 749 C CA . ALA A 1 108 ? 23.824 10.274 -4.323 1.00 89.69 108 ALA A CA 1
ATOM 750 C C . ALA A 1 108 ? 23.748 9.839 -2.851 1.00 89.69 108 ALA A C 1
ATOM 752 O O . ALA A 1 108 ? 24.281 10.496 -1.959 1.00 89.69 108 ALA A O 1
ATOM 753 N N . SER A 1 109 ? 23.089 8.708 -2.617 1.00 92.62 109 SER A N 1
ATOM 754 C CA . SER A 1 109 ? 22.926 8.036 -1.332 1.00 92.62 109 SER A CA 1
ATOM 755 C C . SER A 1 109 ? 23.047 6.526 -1.544 1.00 92.62 109 SER A C 1
ATOM 757 O O . SER A 1 109 ? 23.123 6.057 -2.677 1.00 92.62 109 SER A O 1
ATOM 759 N N . SER A 1 110 ? 23.116 5.735 -0.472 1.00 94.25 110 SER A N 1
ATOM 760 C CA . SER A 1 110 ? 23.193 4.278 -0.616 1.00 94.25 110 SER A CA 1
ATOM 761 C C . SER A 1 110 ? 21.911 3.714 -1.240 1.00 94.25 110 SER A C 1
ATOM 763 O O . SER A 1 110 ? 20.830 3.830 -0.666 1.00 94.25 110 SER A O 1
ATOM 765 N N . ILE A 1 111 ? 22.048 3.038 -2.380 1.00 94.94 111 ILE A N 1
ATOM 766 C CA . ILE A 1 111 ? 20.958 2.385 -3.109 1.00 94.94 111 ILE A CA 1
ATOM 767 C C . ILE A 1 111 ? 21.028 0.884 -2.834 1.00 94.94 111 ILE A C 1
ATOM 769 O O . ILE A 1 111 ? 22.047 0.235 -3.066 1.00 94.94 111 ILE A O 1
ATOM 773 N N . SER A 1 112 ? 19.939 0.305 -2.334 1.00 96.06 112 SER A N 1
ATOM 774 C CA . SER A 1 112 ? 19.836 -1.152 -2.189 1.00 96.06 112 SER A CA 1
ATOM 775 C C . SER A 1 112 ? 19.729 -1.836 -3.556 1.00 96.06 112 SER A C 1
ATOM 777 O O . SER A 1 112 ? 19.242 -1.247 -4.515 1.00 96.06 112 SER A O 1
ATOM 779 N N . SER A 1 113 ? 20.117 -3.109 -3.652 1.00 93.50 113 SER A N 1
ATOM 780 C CA . SER A 1 113 ? 19.845 -3.904 -4.858 1.00 93.50 113 SER A CA 1
ATOM 781 C C . SER A 1 113 ? 18.342 -3.992 -5.139 1.00 93.50 113 SER A C 1
ATOM 783 O O . SER A 1 113 ? 17.542 -3.968 -4.202 1.00 93.50 113 SER A O 1
ATOM 785 N N . LYS A 1 114 ? 17.969 -4.229 -6.397 1.00 94.94 114 LYS A N 1
ATOM 786 C CA . LYS A 1 114 ? 16.593 -4.460 -6.866 1.00 94.94 114 LYS A CA 1
ATOM 787 C C . LYS A 1 114 ? 15.683 -3.264 -6.588 1.00 94.94 114 LYS A C 1
ATOM 789 O O . LYS A 1 114 ? 14.587 -3.417 -6.046 1.00 94.94 114 LYS A O 1
ATOM 794 N N . ARG A 1 115 ? 16.179 -2.066 -6.897 1.00 96.38 115 ARG A N 1
ATOM 795 C CA . ARG A 1 115 ? 15.449 -0.795 -6.806 1.00 96.38 115 ARG A CA 1
ATOM 796 C C . ARG A 1 115 ? 15.372 -0.142 -8.168 1.00 96.38 115 ARG A C 1
ATOM 798 O O . ARG A 1 115 ? 16.348 -0.213 -8.908 1.00 96.38 115 ARG A O 1
ATOM 805 N N . PHE A 1 116 ? 14.244 0.484 -8.476 1.00 95.19 116 PHE A N 1
ATOM 806 C CA . PHE A 1 116 ? 14.162 1.455 -9.553 1.00 95.19 116 PHE A CA 1
ATOM 807 C C . PHE A 1 116 ? 15.108 2.609 -9.268 1.00 95.19 116 PHE A C 1
ATOM 809 O O . PHE A 1 116 ? 15.222 3.061 -8.127 1.00 95.19 116 PHE A O 1
ATOM 816 N N . VAL A 1 117 ? 15.793 3.041 -10.316 1.00 93.69 117 VAL A N 1
ATOM 817 C CA . VAL A 1 117 ? 16.785 4.102 -10.263 1.00 93.69 117 VAL A CA 1
ATOM 818 C C . VAL A 1 117 ? 16.436 5.145 -11.307 1.00 93.69 117 VAL A C 1
ATOM 820 O O . VAL A 1 117 ? 16.114 4.811 -12.453 1.00 93.69 117 VAL A O 1
ATOM 823 N N . ASP A 1 118 ? 16.535 6.395 -10.889 1.00 92.44 118 ASP A N 1
ATOM 824 C CA . ASP A 1 118 ? 16.540 7.560 -11.755 1.00 92.44 118 ASP A CA 1
ATOM 825 C C . ASP A 1 118 ? 17.950 8.140 -11.877 1.00 92.44 118 ASP A C 1
ATOM 827 O O . ASP A 1 118 ? 18.867 7.747 -11.143 1.00 92.44 118 ASP A O 1
ATOM 831 N N . SER A 1 119 ? 18.126 9.091 -12.788 1.00 85.12 119 SER A N 1
ATOM 832 C CA . SER A 1 119 ? 19.358 9.854 -12.878 1.00 85.12 119 SER A CA 1
ATOM 833 C C . SER A 1 119 ? 19.156 11.346 -13.087 1.00 85.12 119 SER A C 1
ATOM 835 O O . SER A 1 119 ? 18.566 11.771 -14.080 1.00 85.12 119 SER A O 1
ATOM 837 N N . ALA A 1 120 ? 19.822 12.139 -12.253 1.00 82.12 120 ALA A N 1
ATOM 838 C CA . ALA A 1 120 ? 20.103 13.543 -12.519 1.00 82.12 120 ALA A CA 1
ATOM 839 C C . ALA A 1 120 ? 21.528 13.668 -13.091 1.00 82.12 120 ALA A C 1
ATOM 841 O O . ALA A 1 120 ? 22.520 13.764 -12.361 1.00 82.12 120 ALA A O 1
ATOM 842 N N . GLY A 1 121 ? 21.656 13.610 -14.420 1.00 82.25 121 GLY A N 1
ATOM 843 C CA . GLY A 1 121 ? 22.959 13.542 -15.089 1.00 82.25 121 GLY A CA 1
ATOM 844 C C . GLY A 1 121 ? 23.627 12.177 -14.888 1.00 82.25 121 GLY A C 1
ATOM 845 O O . GLY A 1 121 ? 23.080 11.163 -15.299 1.00 82.25 121 GLY A O 1
ATOM 846 N N . TRP A 1 122 ? 24.803 12.146 -14.253 1.00 82.75 122 TRP A N 1
ATOM 847 C CA . TRP A 1 122 ? 25.526 10.902 -13.915 1.00 82.75 122 TRP A CA 1
ATOM 848 C C . TRP A 1 122 ? 25.337 10.472 -12.454 1.00 82.75 122 TRP A C 1
ATOM 850 O O . TRP A 1 122 ? 26.074 9.620 -11.953 1.00 82.75 122 TRP A O 1
ATOM 860 N N . THR A 1 123 ? 24.368 11.065 -11.761 1.00 86.88 123 THR A N 1
ATOM 861 C CA . THR A 1 123 ? 24.060 10.753 -10.366 1.00 86.88 123 THR A CA 1
ATOM 862 C C . THR A 1 123 ? 22.844 9.841 -10.301 1.00 86.88 123 THR A C 1
ATOM 864 O O . THR A 1 123 ? 21.790 10.220 -10.797 1.00 86.88 123 THR A O 1
ATOM 867 N N . ALA A 1 124 ? 22.987 8.658 -9.703 1.00 86.88 124 ALA A N 1
ATOM 868 C CA . ALA A 1 124 ? 21.887 7.727 -9.467 1.00 86.88 124 ALA A CA 1
ATOM 869 C C . ALA A 1 124 ? 21.134 8.074 -8.179 1.00 86.88 124 ALA A C 1
ATOM 871 O O . ALA A 1 124 ? 21.757 8.292 -7.132 1.00 86.88 124 ALA A O 1
ATOM 872 N N . GLU A 1 125 ? 19.805 8.045 -8.244 1.00 91.56 125 GLU A N 1
ATOM 873 C CA . GLU A 1 125 ? 18.919 8.269 -7.101 1.00 91.56 125 GLU A CA 1
ATOM 874 C C . GLU A 1 125 ? 17.666 7.381 -7.142 1.00 91.56 125 GLU A C 1
ATOM 876 O O . GLU A 1 125 ? 17.382 6.708 -8.133 1.00 91.56 125 GLU A O 1
ATOM 881 N N . VAL A 1 126 ? 16.943 7.340 -6.023 1.00 89.06 126 VAL A N 1
ATOM 882 C CA . VAL A 1 126 ? 15.674 6.616 -5.857 1.00 89.06 126 VAL A CA 1
ATOM 883 C C . VAL A 1 126 ? 14.562 7.610 -5.514 1.00 89.06 126 VAL A C 1
ATOM 885 O O . VAL A 1 126 ? 14.841 8.768 -5.227 1.00 89.06 126 VAL A O 1
ATOM 888 N N . ASP A 1 127 ? 13.309 7.149 -5.513 1.00 83.75 127 ASP A N 1
ATOM 889 C CA . ASP A 1 127 ? 12.122 7.944 -5.140 1.00 83.75 127 ASP A CA 1
ATOM 890 C C . ASP A 1 127 ? 11.764 9.087 -6.100 1.00 83.75 127 ASP A C 1
ATOM 892 O O . ASP A 1 127 ? 11.041 10.016 -5.746 1.00 83.75 127 ASP A O 1
ATOM 896 N N . SER A 1 128 ? 12.206 8.967 -7.351 1.00 84.12 128 SER A N 1
ATOM 897 C CA . SER A 1 128 ? 11.762 9.817 -8.452 1.00 84.12 128 SER A CA 1
ATOM 898 C C . SER A 1 128 ? 10.542 9.236 -9.172 1.00 84.12 128 SER A C 1
ATOM 900 O O . SER A 1 128 ? 10.254 8.038 -9.118 1.00 84.12 128 SER A O 1
ATOM 902 N N . THR A 1 129 ? 9.822 10.096 -9.890 1.00 83.19 129 THR A N 1
ATOM 903 C CA . THR A 1 129 ? 8.746 9.689 -10.805 1.00 83.19 129 THR A CA 1
ATOM 904 C C . THR A 1 129 ? 9.266 9.119 -12.126 1.00 83.19 129 THR A C 1
ATOM 906 O O . THR A 1 129 ? 8.514 8.446 -12.834 1.00 83.19 129 THR A O 1
ATOM 909 N N . THR A 1 130 ? 10.530 9.385 -12.454 1.00 88.38 130 THR A N 1
ATOM 910 C CA . THR A 1 130 ? 11.233 8.895 -13.643 1.00 88.38 130 THR A CA 1
ATOM 911 C C . THR A 1 130 ? 12.137 7.716 -13.288 1.00 88.38 130 THR A C 1
ATOM 913 O O . THR A 1 130 ? 12.631 7.595 -12.171 1.00 88.38 130 THR A O 1
ATOM 916 N N . VAL A 1 131 ? 12.293 6.789 -14.229 1.00 90.88 131 VAL A N 1
ATOM 917 C CA . VAL A 1 131 ? 13.056 5.548 -14.079 1.00 90.88 131 VAL A CA 1
ATOM 918 C C . VAL A 1 131 ? 13.852 5.334 -15.345 1.00 90.88 131 VAL A C 1
ATOM 920 O O . VAL A 1 131 ? 13.275 5.180 -16.423 1.00 90.88 131 VAL A O 1
ATOM 923 N N . ILE A 1 132 ? 15.169 5.245 -15.191 1.00 89.38 132 ILE A N 1
ATOM 924 C CA . ILE A 1 132 ? 16.092 4.852 -16.260 1.00 89.38 132 ILE A CA 1
ATOM 925 C C . ILE A 1 132 ? 16.410 3.352 -16.219 1.00 89.38 132 ILE A C 1
ATOM 927 O O . ILE A 1 132 ? 16.806 2.770 -17.228 1.00 89.38 132 ILE A O 1
ATOM 931 N N . GLY A 1 133 ? 16.220 2.701 -15.066 1.00 90.88 133 GLY A N 1
ATOM 932 C CA . GLY A 1 133 ? 16.529 1.287 -14.903 1.00 90.88 133 GLY A CA 1
ATOM 933 C C . GLY A 1 133 ? 16.346 0.749 -13.485 1.00 90.88 133 GLY A C 1
ATOM 934 O O . GLY A 1 133 ? 15.674 1.347 -12.646 1.00 90.88 133 GLY A O 1
ATOM 935 N N . VAL A 1 134 ? 16.965 -0.399 -13.216 1.00 91.38 134 VAL A N 1
ATOM 936 C CA . VAL A 1 134 ? 17.018 -1.059 -11.907 1.00 91.38 134 VAL A CA 1
ATOM 937 C C . VAL A 1 134 ? 18.471 -1.223 -11.469 1.00 91.38 134 VAL A C 1
ATOM 939 O O . VAL A 1 134 ? 19.315 -1.611 -12.270 1.00 91.38 134 VAL A O 1
ATOM 942 N N . ALA A 1 135 ? 18.786 -0.992 -10.197 1.00 93.56 135 ALA A N 1
ATOM 943 C CA . ALA A 1 135 ? 20.078 -1.376 -9.628 1.00 93.56 135 ALA A CA 1
ATOM 944 C C . ALA A 1 135 ? 20.101 -2.902 -9.410 1.00 93.56 135 ALA A C 1
ATOM 946 O O . ALA A 1 135 ? 19.406 -3.384 -8.516 1.00 93.56 135 ALA A O 1
ATOM 947 N N . PRO A 1 136 ? 20.867 -3.707 -10.170 1.00 87.94 136 PRO A N 1
ATOM 948 C CA . PRO A 1 136 ? 20.893 -5.157 -9.969 1.00 87.94 136 PRO A CA 1
ATOM 949 C C . P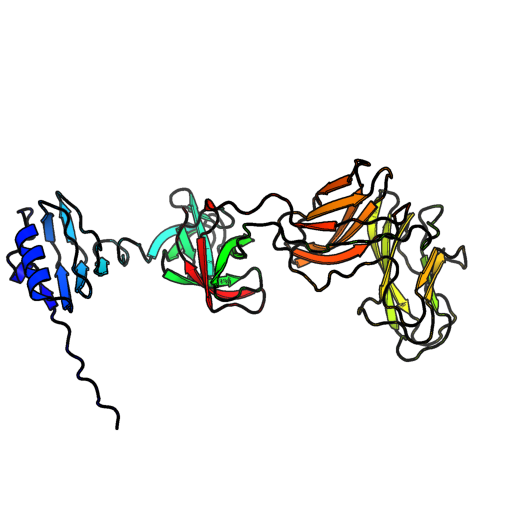RO A 1 136 ? 21.613 -5.543 -8.665 1.00 87.94 136 PRO A C 1
ATOM 951 O O . PRO A 1 136 ? 21.313 -6.576 -8.069 1.00 87.94 136 PRO A O 1
ATOM 954 N N . LEU A 1 137 ? 22.535 -4.697 -8.202 1.00 91.06 137 LEU A N 1
ATOM 955 C CA . LEU A 1 137 ? 23.318 -4.842 -6.976 1.00 91.06 137 LEU A CA 1
ATOM 956 C C . LEU A 1 137 ? 23.222 -3.556 -6.152 1.00 91.06 137 LEU A C 1
ATOM 958 O O . LEU A 1 137 ? 22.858 -2.509 -6.680 1.00 91.06 137 LEU A O 1
ATOM 962 N N . ALA A 1 138 ? 23.537 -3.638 -4.859 1.00 93.56 138 ALA A N 1
ATOM 963 C CA . ALA A 1 138 ? 23.588 -2.453 -4.012 1.00 93.56 138 ALA A CA 1
ATOM 964 C C . ALA A 1 138 ? 24.737 -1.527 -4.446 1.00 93.56 138 ALA A C 1
ATOM 966 O O . ALA A 1 138 ? 25.817 -2.001 -4.802 1.00 93.56 138 ALA A O 1
ATOM 967 N N . ILE A 1 139 ? 24.502 -0.217 -4.390 1.00 93.31 139 ILE A N 1
ATOM 968 C CA . ILE A 1 139 ? 25.473 0.824 -4.729 1.00 93.31 139 ILE A CA 1
ATOM 969 C C . ILE A 1 139 ? 25.651 1.700 -3.492 1.00 93.31 139 ILE A C 1
ATOM 971 O O . ILE A 1 139 ? 24.711 2.349 -3.038 1.00 93.31 139 ILE A O 1
ATOM 975 N N . SER A 1 140 ? 26.850 1.699 -2.916 1.00 94.88 140 SER A N 1
ATOM 976 C CA . SER A 1 140 ? 27.165 2.548 -1.766 1.00 94.88 140 SER A CA 1
ATOM 977 C C . SER A 1 140 ? 27.149 4.028 -2.153 1.00 94.88 140 SER A C 1
ATOM 979 O O . SER A 1 140 ? 27.521 4.387 -3.270 1.00 94.88 140 SER A O 1
ATOM 981 N N . SER A 1 141 ? 26.787 4.895 -1.206 1.00 94.50 141 SER A N 1
ATOM 982 C CA . SER A 1 141 ? 26.853 6.351 -1.382 1.00 94.50 141 SER A CA 1
ATOM 983 C C . SER A 1 141 ? 28.213 6.799 -1.935 1.00 94.50 141 SER A C 1
ATOM 985 O O . SER A 1 141 ? 29.260 6.380 -1.437 1.00 94.50 141 SER A O 1
ATOM 987 N N . GLY A 1 142 ? 28.204 7.647 -2.965 1.00 90.81 142 GLY A N 1
ATOM 988 C CA . GLY A 1 142 ? 29.408 8.171 -3.620 1.00 90.81 142 GLY A CA 1
ATOM 989 C C . GLY A 1 142 ? 30.184 7.157 -4.469 1.00 90.81 142 GLY A C 1
ATOM 990 O O . GLY A 1 142 ? 31.221 7.507 -5.027 1.00 90.81 142 GLY A O 1
ATOM 991 N N . SER A 1 143 ? 29.710 5.913 -4.582 1.00 92.31 143 SER A N 1
ATOM 992 C CA . SER A 1 143 ? 30.328 4.887 -5.428 1.00 92.31 143 SER A CA 1
ATOM 993 C C . SER A 1 143 ? 29.650 4.818 -6.790 1.00 92.31 143 SER A C 1
ATOM 995 O O . SER A 1 143 ? 28.453 5.086 -6.916 1.00 92.31 143 SER A O 1
ATOM 997 N N . THR A 1 144 ? 30.413 4.425 -7.809 1.00 90.19 144 THR A N 1
ATOM 998 C CA . THR A 1 144 ? 29.864 4.136 -9.132 1.00 90.19 144 THR A CA 1
ATOM 999 C C . THR A 1 144 ? 29.218 2.756 -9.159 1.00 90.19 144 THR A C 1
ATOM 1001 O O . THR A 1 144 ? 29.729 1.794 -8.583 1.00 90.19 144 THR A O 1
ATOM 1004 N N . GLY A 1 145 ? 28.079 2.657 -9.835 1.00 86.50 145 GLY A N 1
ATOM 1005 C CA . GLY A 1 145 ? 27.328 1.419 -9.977 1.00 86.50 145 GLY A CA 1
ATOM 1006 C C . GLY A 1 145 ? 26.917 1.121 -11.413 1.00 86.50 145 GLY A C 1
ATOM 1007 O O . GLY A 1 145 ? 27.192 1.876 -12.351 1.00 86.50 145 GLY A O 1
ATOM 1008 N N . THR A 1 146 ? 26.258 -0.026 -11.563 1.00 85.69 146 THR A N 1
ATOM 1009 C CA . THR A 1 146 ? 25.579 -0.438 -12.795 1.00 85.69 146 THR A CA 1
ATOM 1010 C C . THR A 1 146 ? 24.077 -0.321 -12.589 1.00 85.69 146 THR A C 1
ATOM 1012 O O . THR A 1 146 ? 23.573 -0.653 -11.518 1.00 85.69 146 THR A O 1
ATOM 1015 N N . ILE A 1 147 ? 23.370 0.114 -13.620 1.00 87.94 147 ILE A N 1
ATOM 1016 C CA . ILE A 1 147 ? 21.914 0.177 -13.694 1.00 87.94 147 ILE A CA 1
ATOM 1017 C C . ILE A 1 147 ? 21.512 -0.637 -14.919 1.00 87.94 147 ILE A C 1
ATOM 1019 O O . ILE A 1 147 ? 22.080 -0.451 -15.988 1.00 87.94 147 ILE A O 1
ATOM 1023 N N . VAL A 1 148 ? 20.563 -1.556 -14.791 1.00 82.88 148 VAL A N 1
ATOM 1024 C CA . VAL A 1 148 ? 20.038 -2.321 -15.931 1.00 82.88 148 VAL A CA 1
ATOM 1025 C C . VAL A 1 148 ? 18.767 -1.670 -16.454 1.00 82.88 148 VAL A C 1
ATOM 1027 O O . VAL A 1 148 ? 17.903 -1.299 -15.667 1.00 82.88 148 VAL A O 1
ATOM 1030 N N . GLY A 1 149 ? 18.703 -1.462 -17.767 1.00 81.50 149 GLY A N 1
ATOM 1031 C CA . GLY A 1 149 ? 17.647 -0.704 -18.432 1.00 81.50 149 GLY A CA 1
ATOM 1032 C C . GLY A 1 149 ? 16.393 -1.528 -18.700 1.00 81.50 149 GLY A C 1
ATOM 1033 O O . GLY A 1 149 ? 15.917 -2.262 -17.840 1.00 81.50 149 GLY A O 1
ATOM 1034 N N . ALA A 1 150 ? 15.818 -1.385 -19.893 1.00 78.94 150 ALA A N 1
ATOM 1035 C CA . ALA A 1 150 ? 14.597 -2.103 -20.251 1.00 78.94 150 ALA A CA 1
ATOM 1036 C C . ALA A 1 150 ? 14.809 -3.628 -20.268 1.00 78.94 150 ALA A C 1
ATOM 1038 O O . ALA A 1 150 ? 15.842 -4.121 -20.724 1.00 78.94 150 ALA A O 1
ATOM 1039 N N . GLY A 1 151 ? 13.793 -4.378 -19.838 1.00 74.75 151 GLY A N 1
ATOM 1040 C CA . GLY A 1 151 ? 13.865 -5.836 -19.750 1.00 74.75 151 GLY A CA 1
ATOM 1041 C C . GLY A 1 151 ? 13.064 -6.395 -18.582 1.00 74.75 151 GLY A C 1
ATOM 1042 O O . GLY A 1 151 ? 12.317 -5.673 -17.927 1.00 74.75 151 GLY A O 1
ATOM 1043 N N . ILE A 1 152 ? 13.194 -7.698 -18.331 1.00 80.81 152 ILE A N 1
ATOM 1044 C CA . ILE A 1 152 ? 12.575 -8.342 -17.167 1.00 80.81 152 ILE A CA 1
ATOM 1045 C C . ILE A 1 152 ? 13.584 -8.345 -16.023 1.00 80.81 152 ILE A C 1
ATOM 1047 O O . ILE A 1 152 ? 14.615 -9.014 -16.105 1.00 80.81 152 ILE A O 1
ATOM 1051 N N . HIS A 1 153 ? 13.264 -7.639 -14.942 1.00 85.12 153 HIS A N 1
ATOM 1052 C CA . HIS A 1 153 ? 14.151 -7.505 -13.790 1.00 85.12 153 HIS A CA 1
ATOM 1053 C C . HIS A 1 153 ? 13.436 -7.850 -12.484 1.00 85.12 153 HIS A C 1
ATOM 1055 O O . HIS A 1 153 ? 12.257 -7.520 -12.330 1.00 85.12 153 HIS A O 1
ATOM 1061 N N . PRO A 1 154 ? 14.129 -8.497 -11.529 1.00 89.94 154 PRO A N 1
ATOM 1062 C CA . PRO A 1 154 ? 13.623 -8.612 -10.174 1.00 89.94 154 PRO A CA 1
ATOM 1063 C C . PRO A 1 154 ? 13.685 -7.239 -9.496 1.00 89.94 154 PRO A C 1
ATOM 1065 O O . PRO A 1 154 ? 14.742 -6.604 -9.451 1.00 89.94 154 PRO A O 1
ATOM 1068 N N . VAL A 1 155 ? 12.561 -6.797 -8.945 1.00 94.06 155 VAL A N 1
ATOM 1069 C CA . VAL A 1 155 ? 12.450 -5.553 -8.178 1.00 94.06 155 VAL A CA 1
ATOM 1070 C C . VAL A 1 155 ? 11.739 -5.865 -6.875 1.00 94.06 155 VAL A C 1
ATOM 1072 O O . VAL A 1 155 ? 10.695 -6.521 -6.869 1.00 94.06 155 VAL A O 1
ATOM 1075 N N . THR A 1 156 ? 12.298 -5.393 -5.766 1.00 95.69 156 THR A N 1
ATOM 1076 C CA . THR A 1 156 ? 11.656 -5.569 -4.466 1.00 95.69 156 THR A CA 1
ATOM 1077 C C . THR A 1 156 ? 10.385 -4.737 -4.411 1.00 95.69 156 THR A C 1
ATOM 1079 O O . THR A 1 156 ? 10.392 -3.550 -4.748 1.00 95.69 156 THR A O 1
ATOM 1082 N N . VAL A 1 157 ? 9.300 -5.348 -3.953 1.00 91.56 157 VAL A N 1
ATOM 1083 C CA . VAL A 1 157 ? 7.986 -4.711 -3.928 1.00 91.56 157 VAL A CA 1
ATOM 1084 C C . VAL A 1 157 ? 7.723 -3.997 -2.603 1.00 91.56 157 VAL A C 1
ATOM 1086 O O . VAL A 1 157 ? 8.094 -4.473 -1.523 1.00 91.56 157 VAL A O 1
ATOM 1089 N N . ASP A 1 158 ? 7.060 -2.847 -2.683 1.00 86.88 158 ASP A N 1
ATOM 1090 C CA . ASP A 1 158 ? 6.450 -2.168 -1.538 1.00 86.88 158 ASP A CA 1
ATOM 1091 C C . ASP A 1 158 ? 5.036 -2.686 -1.264 1.00 86.88 158 ASP A C 1
ATOM 1093 O O . ASP A 1 158 ? 4.423 -2.270 -0.295 1.00 86.88 158 ASP A O 1
ATOM 1097 N N . CYS A 1 159 ? 4.505 -3.594 -2.078 1.00 82.50 159 CYS A N 1
ATOM 1098 C CA . CYS A 1 159 ? 3.216 -4.223 -1.838 1.00 82.50 159 CYS A CA 1
ATOM 1099 C C . CYS A 1 159 ? 3.062 -5.568 -2.555 1.00 82.50 159 CYS A C 1
ATOM 1101 O O . CYS A 1 159 ? 3.782 -5.826 -3.517 1.00 82.50 159 CYS A O 1
ATOM 1103 N N . PRO A 1 160 ? 2.123 -6.424 -2.122 1.00 86.94 160 PRO A N 1
ATOM 1104 C CA . PRO A 1 160 ? 1.552 -7.472 -2.949 1.00 86.94 160 PRO A CA 1
ATOM 1105 C C . PRO A 1 160 ? 1.258 -6.990 -4.375 1.00 86.94 160 PRO A C 1
ATOM 1107 O O . PRO A 1 160 ? 0.490 -6.055 -4.602 1.00 86.94 160 PRO A O 1
ATOM 1110 N N . LEU A 1 161 ? 1.861 -7.664 -5.347 1.00 87.69 161 LEU A N 1
ATOM 1111 C CA . LEU A 1 161 ? 1.691 -7.378 -6.765 1.00 87.69 161 LEU A CA 1
ATOM 1112 C C . LEU A 1 161 ? 1.336 -8.665 -7.497 1.00 87.69 161 LEU A C 1
ATOM 1114 O O . LEU A 1 161 ? 1.985 -9.694 -7.303 1.00 87.69 161 LEU A O 1
ATOM 1118 N N . SER A 1 162 ? 0.329 -8.603 -8.362 1.00 88.06 162 SER A N 1
ATOM 1119 C CA . SER A 1 162 ? -0.090 -9.726 -9.204 1.00 88.06 162 SER A CA 1
ATOM 1120 C C . SER A 1 162 ? 0.433 -9.572 -10.628 1.00 88.06 162 SER A C 1
ATOM 1122 O O . SER A 1 162 ? 0.709 -8.467 -11.089 1.00 88.06 162 SER A O 1
ATOM 1124 N N . ALA A 1 163 ? 0.558 -10.686 -11.353 1.00 86.56 163 ALA A N 1
ATOM 1125 C CA . ALA A 1 163 ? 0.909 -10.647 -12.771 1.00 86.56 163 ALA A CA 1
ATOM 1126 C C . ALA A 1 163 ? -0.090 -9.777 -13.558 1.00 86.56 163 ALA A C 1
ATOM 1128 O O . ALA A 1 163 ? -1.301 -9.886 -13.374 1.00 86.56 163 ALA A O 1
ATOM 1129 N N . GLY A 1 164 ? 0.427 -8.913 -14.431 1.00 82.06 164 GLY A N 1
ATOM 1130 C CA . GLY A 1 164 ? -0.349 -7.945 -15.206 1.00 82.06 164 GLY A CA 1
ATOM 1131 C C . GLY A 1 164 ? -0.561 -6.590 -14.526 1.00 82.06 164 GLY A C 1
ATOM 1132 O O . GLY A 1 164 ? -0.960 -5.647 -15.213 1.00 82.06 164 GLY A O 1
ATOM 1133 N N . ASP A 1 165 ? -0.258 -6.445 -13.230 1.00 87.12 165 ASP A N 1
ATOM 1134 C CA . ASP A 1 165 ? -0.377 -5.150 -12.558 1.00 87.12 165 ASP A CA 1
ATOM 1135 C C . ASP A 1 165 ? 0.592 -4.122 -13.182 1.00 87.12 165 ASP A C 1
ATOM 1137 O O . ASP A 1 165 ? 1.783 -4.414 -13.353 1.00 87.12 165 ASP A O 1
ATOM 1141 N N . PRO A 1 166 ? 0.122 -2.909 -13.536 1.00 90.50 166 PRO A N 1
ATOM 1142 C CA . PRO A 1 166 ? 1.008 -1.812 -13.893 1.00 90.50 166 PRO A CA 1
ATOM 1143 C C . PRO A 1 166 ? 1.718 -1.293 -12.637 1.00 90.50 166 PRO A C 1
ATOM 1145 O O . PRO A 1 166 ? 1.124 -1.223 -11.559 1.00 90.50 166 PRO A O 1
ATOM 1148 N N . VAL A 1 167 ? 2.984 -0.901 -12.781 1.00 91.75 167 VAL A N 1
ATOM 1149 C CA . VAL A 1 167 ? 3.812 -0.453 -11.652 1.00 91.75 167 VAL A CA 1
ATOM 1150 C C . VAL A 1 167 ? 4.385 0.939 -11.857 1.00 91.75 167 VAL A C 1
ATOM 1152 O O . VAL A 1 167 ? 4.590 1.391 -12.988 1.00 91.75 167 VAL A O 1
ATOM 1155 N N . LYS A 1 168 ? 4.663 1.582 -10.727 1.00 91.69 168 LYS A N 1
ATOM 1156 C CA . LYS A 1 168 ? 5.413 2.830 -10.597 1.00 91.69 168 LYS A CA 1
ATOM 1157 C C . LYS A 1 168 ? 6.485 2.683 -9.515 1.00 91.69 168 LYS A C 1
ATOM 1159 O O . LYS A 1 168 ? 6.537 1.673 -8.802 1.00 91.69 168 LYS A O 1
ATOM 1164 N N . VAL A 1 169 ? 7.298 3.722 -9.362 1.00 90.94 169 VAL A N 1
ATOM 1165 C CA . VAL A 1 169 ? 8.235 3.849 -8.242 1.00 90.94 169 VAL A CA 1
ATOM 1166 C C . VAL A 1 169 ? 7.466 4.107 -6.949 1.00 90.94 169 VAL A C 1
ATOM 1168 O O . VAL A 1 169 ? 6.615 4.992 -6.876 1.00 90.94 169 VAL A O 1
ATOM 1171 N N . GLY A 1 170 ? 7.743 3.288 -5.942 1.00 87.25 170 GLY A N 1
ATOM 1172 C CA . GLY A 1 170 ? 7.330 3.475 -4.559 1.00 87.25 170 GLY A CA 1
ATOM 1173 C C . GLY A 1 170 ? 8.526 3.810 -3.662 1.00 87.25 170 GLY A C 1
ATOM 1174 O O . GLY A 1 170 ? 9.645 3.945 -4.159 1.00 87.25 170 GLY A O 1
ATOM 1175 N N . PRO A 1 171 ? 8.308 3.893 -2.340 1.00 84.75 171 PRO A N 1
ATOM 1176 C CA . PRO A 1 171 ? 9.321 4.326 -1.383 1.00 84.75 171 PRO A CA 1
ATOM 1177 C C . PRO A 1 171 ? 10.633 3.534 -1.445 1.00 84.75 171 PRO A C 1
ATOM 1179 O O . PRO A 1 171 ? 10.646 2.304 -1.584 1.00 84.75 171 PRO A O 1
ATOM 1182 N N . SER A 1 172 ? 11.741 4.249 -1.278 1.00 88.38 172 SER A N 1
ATOM 1183 C CA . SER A 1 172 ? 13.114 3.771 -1.431 1.00 88.38 172 SER A CA 1
ATOM 1184 C C . SER A 1 172 ? 13.394 3.068 -2.765 1.00 88.38 172 SER A C 1
ATOM 1186 O O . SER A 1 172 ? 14.191 2.127 -2.793 1.00 88.38 172 SER A O 1
ATOM 1188 N N . GLY A 1 173 ? 12.721 3.464 -3.848 1.00 91.12 173 GLY A N 1
ATOM 1189 C CA . GLY A 1 173 ? 12.870 2.881 -5.187 1.00 91.12 173 GLY A CA 1
ATOM 1190 C C . GLY A 1 173 ? 12.250 1.489 -5.352 1.00 91.12 173 GLY A C 1
ATOM 1191 O O . GLY A 1 173 ? 12.614 0.753 -6.268 1.00 91.12 173 GLY A O 1
ATOM 1192 N N . LYS A 1 174 ? 11.367 1.054 -4.450 1.00 93.31 174 LYS A N 1
ATOM 1193 C CA . LYS A 1 174 ? 10.661 -0.233 -4.590 1.00 93.31 174 LYS A CA 1
ATOM 1194 C C . LYS A 1 174 ? 9.585 -0.159 -5.674 1.00 93.31 174 LYS A C 1
ATOM 1196 O O . LYS A 1 174 ? 9.170 0.922 -6.077 1.00 93.31 174 LYS A O 1
ATOM 1201 N N . ALA A 1 175 ? 9.084 -1.309 -6.114 1.00 91.94 175 ALA A N 1
ATOM 1202 C CA . ALA A 1 175 ? 7.920 -1.352 -6.992 1.00 91.94 175 ALA A CA 1
ATOM 1203 C C . ALA A 1 175 ? 6.611 -1.251 -6.208 1.00 91.94 175 ALA A C 1
ATOM 1205 O O . ALA A 1 175 ? 6.407 -1.991 -5.248 1.00 91.94 175 ALA A O 1
ATOM 1206 N N . THR A 1 176 ? 5.710 -0.374 -6.642 1.00 89.75 176 THR A N 1
ATOM 1207 C CA . THR A 1 176 ? 4.337 -0.297 -6.124 1.00 89.75 176 THR A CA 1
ATOM 1208 C C . THR A 1 176 ? 3.331 -0.215 -7.268 1.00 89.75 176 THR A C 1
ATOM 1210 O O . THR A 1 176 ? 3.703 -0.006 -8.428 1.00 89.75 176 THR A O 1
ATOM 1213 N N . LYS A 1 177 ? 2.050 -0.405 -6.955 1.00 87.88 177 LYS A N 1
ATOM 1214 C CA . LYS A 1 177 ? 0.968 -0.418 -7.940 1.00 87.88 177 LYS A CA 1
ATOM 1215 C C . LYS A 1 177 ? 0.740 0.980 -8.518 1.00 87.88 177 LYS A C 1
ATOM 1217 O O . LYS A 1 177 ? 0.645 1.955 -7.779 1.00 87.88 177 LYS A O 1
ATOM 1222 N N . HIS A 1 178 ? 0.638 1.065 -9.841 1.00 87.38 178 HIS A N 1
ATOM 1223 C CA . HIS A 1 178 ? 0.196 2.269 -10.549 1.00 87.38 178 HIS A CA 1
ATOM 1224 C C . HIS A 1 178 ? -1.336 2.299 -10.580 1.00 87.38 178 HIS A C 1
ATOM 1226 O O . HIS A 1 178 ? -1.964 1.341 -11.040 1.00 87.38 178 HIS A O 1
ATOM 1232 N N . THR A 1 179 ? -1.946 3.365 -10.063 1.00 82.19 179 THR A N 1
ATOM 1233 C CA . THR A 1 179 ? -3.403 3.474 -9.895 1.00 82.19 179 THR A CA 1
ATOM 1234 C C . THR A 1 179 ? -3.979 4.612 -10.737 1.00 82.19 179 THR A C 1
ATOM 1236 O O . THR A 1 179 ? -3.725 5.791 -10.515 1.00 82.19 179 THR A O 1
ATOM 1239 N N . THR A 1 180 ? -4.813 4.270 -11.720 1.00 80.50 180 THR A N 1
ATOM 1240 C CA . THR A 1 180 ? -5.449 5.247 -12.628 1.00 80.50 180 THR A CA 1
ATOM 1241 C C . THR A 1 180 ? -6.851 5.666 -12.190 1.00 80.50 180 THR A C 1
ATOM 1243 O O . THR A 1 180 ? -7.528 6.413 -12.892 1.00 80.50 180 THR A O 1
ATOM 1246 N N . SER A 1 181 ? -7.331 5.145 -11.066 1.00 80.19 181 SER A N 1
ATOM 1247 C CA . SER A 1 181 ? -8.668 5.405 -10.539 1.00 80.19 181 SER A CA 1
ATOM 1248 C C . SER A 1 181 ? -8.650 5.340 -9.022 1.00 80.19 181 SER A C 1
ATOM 1250 O O . SER A 1 181 ? -7.877 4.574 -8.448 1.00 80.19 181 SER A O 1
ATOM 1252 N N . GLN A 1 182 ? -9.542 6.098 -8.387 1.00 79.88 182 GLN A N 1
ATOM 1253 C CA . GLN A 1 182 ? -9.745 5.994 -6.949 1.00 79.88 182 GLN A CA 1
ATOM 1254 C C . GLN A 1 182 ? -10.256 4.604 -6.571 1.00 79.88 182 GLN A C 1
ATOM 1256 O O . GLN A 1 182 ? -11.148 4.058 -7.227 1.00 79.88 182 GLN A O 1
ATOM 1261 N N . THR A 1 183 ? -9.756 4.085 -5.458 1.00 80.50 183 THR A N 1
ATOM 1262 C CA . THR A 1 183 ? -10.298 2.889 -4.819 1.00 80.50 183 THR A CA 1
ATOM 1263 C C . THR A 1 183 ? -11.202 3.320 -3.675 1.00 80.50 183 THR A C 1
ATOM 1265 O O . THR A 1 183 ? -10.812 4.119 -2.822 1.00 80.50 183 THR A O 1
ATOM 1268 N N . THR A 1 184 ? -12.427 2.795 -3.648 1.00 84.94 184 THR A N 1
ATOM 1269 C CA . THR A 1 184 ? -13.305 2.954 -2.485 1.00 84.94 184 THR A CA 1
ATOM 1270 C C . THR A 1 184 ? -12.905 1.926 -1.439 1.00 84.94 184 THR A C 1
ATOM 1272 O O . THR A 1 184 ? -13.027 0.732 -1.688 1.00 84.94 184 THR A O 1
ATOM 1275 N N . ILE A 1 185 ? -12.414 2.399 -0.295 1.00 84.75 185 ILE A N 1
ATOM 1276 C CA . ILE A 1 185 ? -12.022 1.554 0.840 1.00 84.75 185 ILE A CA 1
ATOM 1277 C C . ILE A 1 185 ? -13.268 1.137 1.611 1.00 84.75 185 ILE A C 1
ATOM 1279 O O . ILE A 1 185 ? -13.430 -0.032 1.940 1.00 84.75 185 ILE A O 1
ATOM 1283 N N . GLN A 1 186 ? -14.168 2.092 1.846 1.00 86.38 186 GLN A N 1
ATOM 1284 C CA . GLN A 1 186 ? -15.445 1.847 2.497 1.00 86.38 186 GLN A CA 1
ATOM 1285 C C . GLN A 1 186 ? -16.530 2.679 1.822 1.00 86.38 186 GLN A C 1
ATOM 1287 O O . GLN A 1 186 ? -16.455 3.909 1.780 1.00 86.38 186 GLN A O 1
ATOM 1292 N N . GLY A 1 187 ? -17.522 1.996 1.248 1.00 82.50 187 GLY A N 1
ATOM 1293 C CA . GLY A 1 187 ? -18.599 2.634 0.485 1.00 82.50 187 GLY A CA 1
ATOM 1294 C C . GLY A 1 187 ? -19.665 3.288 1.361 1.00 82.50 187 GLY A C 1
ATOM 1295 O O . GLY A 1 187 ? -20.334 4.217 0.914 1.00 82.50 187 GLY A O 1
ATOM 1296 N N . THR A 1 188 ? -19.824 2.815 2.597 1.00 83.88 188 THR A N 1
ATOM 1297 C CA . THR A 1 188 ? -20.763 3.373 3.571 1.00 83.88 188 THR A CA 1
ATOM 1298 C C . THR A 1 188 ? -20.187 3.219 4.972 1.00 83.88 188 THR A C 1
ATOM 1300 O O . THR A 1 188 ? -20.056 2.102 5.451 1.00 83.88 188 THR A O 1
ATOM 1303 N N . ILE A 1 189 ? -19.857 4.333 5.623 1.00 80.50 189 ILE A N 1
ATOM 1304 C CA . ILE A 1 189 ? -19.602 4.385 7.074 1.00 80.50 189 ILE A CA 1
ATOM 1305 C C . ILE A 1 189 ? -20.851 4.920 7.762 1.00 80.50 189 ILE A C 1
ATOM 1307 O O . ILE A 1 189 ? -21.433 5.869 7.244 1.00 80.50 189 ILE A O 1
ATOM 1311 N N . THR A 1 190 ? -21.262 4.339 8.892 1.00 77.69 190 THR A N 1
ATOM 1312 C CA . THR A 1 190 ? -22.431 4.802 9.662 1.00 77.69 190 THR A CA 1
ATOM 1313 C C . THR A 1 190 ? -22.021 5.120 11.092 1.00 77.69 190 THR A C 1
ATOM 1315 O O . THR A 1 190 ? -21.611 4.227 11.826 1.00 77.69 190 THR A O 1
ATOM 1318 N N . GLY A 1 191 ? -22.105 6.393 11.484 1.00 71.62 191 GLY A N 1
ATOM 1319 C CA . GLY A 1 191 ? -21.835 6.808 12.864 1.00 71.62 191 GLY A CA 1
ATOM 1320 C C . GLY A 1 191 ? -22.976 6.473 13.829 1.00 71.62 191 GLY A C 1
ATOM 1321 O O . GLY A 1 191 ? -24.144 6.484 13.443 1.00 71.62 191 GLY A O 1
ATOM 1322 N N . GLU A 1 192 ? -22.638 6.236 15.099 1.00 71.69 192 GLU A N 1
ATOM 1323 C CA . GLU A 1 192 ? -23.591 5.943 16.179 1.00 71.69 192 GLU A CA 1
ATOM 1324 C C . GLU A 1 192 ? -23.402 6.916 17.353 1.00 71.69 192 GLU A C 1
ATOM 1326 O O . GLU A 1 192 ? -22.788 6.600 18.372 1.00 71.69 192 GLU A O 1
ATOM 1331 N N . ALA A 1 193 ? -23.932 8.131 17.214 1.00 66.88 193 ALA A N 1
ATOM 1332 C CA . ALA A 1 193 ? -23.701 9.226 18.161 1.00 66.88 193 ALA A CA 1
ATOM 1333 C C . ALA A 1 193 ? -24.069 8.920 19.624 1.00 66.88 193 ALA A C 1
ATOM 1335 O O . ALA A 1 193 ? -23.460 9.449 20.550 1.00 66.88 193 ALA A O 1
ATOM 1336 N N . SER A 1 194 ? -25.065 8.062 19.848 1.00 70.75 194 SER A N 1
ATOM 1337 C CA . SER A 1 194 ? -25.537 7.694 21.186 1.00 70.75 194 SER A CA 1
ATOM 1338 C C . SER A 1 194 ? -24.731 6.576 21.849 1.00 70.75 194 SER A C 1
ATOM 1340 O O . SER A 1 194 ? -25.035 6.212 22.983 1.00 70.75 194 SER A O 1
ATOM 1342 N N . SER A 1 195 ? -23.738 6.005 21.164 1.00 83.44 195 SER A N 1
ATOM 1343 C CA . SER A 1 195 ? -22.978 4.862 21.681 1.00 83.44 195 SER A CA 1
ATOM 1344 C C . SER A 1 195 ? -21.936 5.259 22.738 1.00 83.44 195 SER A C 1
ATOM 1346 O O . SER A 1 195 ? -21.450 4.388 23.461 1.00 83.44 195 SER A O 1
ATOM 1348 N N . PHE A 1 196 ? -21.628 6.559 22.877 1.00 89.44 196 PHE A N 1
ATOM 1349 C CA . PHE A 1 196 ? -20.651 7.070 23.845 1.00 89.44 196 PHE A CA 1
ATOM 1350 C C . PHE A 1 196 ? -21.168 8.264 24.646 1.00 89.44 196 PHE A C 1
ATOM 1352 O O . PHE A 1 196 ? -21.493 9.319 24.100 1.00 89.44 196 PHE A O 1
ATOM 1359 N N . THR A 1 197 ? -21.103 8.146 25.967 1.00 90.94 197 THR A N 1
ATOM 1360 C CA . THR A 1 197 ? -21.123 9.286 26.883 1.00 90.94 197 THR A CA 1
ATOM 1361 C C . THR A 1 197 ? -19.700 9.824 26.989 1.00 90.94 197 THR A C 1
ATOM 1363 O O . THR A 1 197 ? -18.838 9.219 27.623 1.00 90.94 197 THR A O 1
ATOM 1366 N N . GLN A 1 198 ? -19.424 10.945 26.324 1.00 89.69 198 GLN A N 1
ATOM 1367 C CA . GLN A 1 198 ? -18.075 11.514 26.284 1.00 89.69 198 GLN A CA 1
ATOM 1368 C C . GLN A 1 198 ? -17.615 11.957 27.688 1.00 89.69 198 GLN A C 1
ATOM 1370 O O . GLN A 1 198 ? -18.416 12.556 28.413 1.00 89.69 198 GLN A O 1
ATOM 1375 N N . PRO A 1 199 ? -16.344 11.729 28.073 1.00 88.44 199 PRO A N 1
ATOM 1376 C CA . PRO A 1 199 ? -15.807 12.247 29.327 1.00 88.44 199 PRO A CA 1
ATOM 1377 C C . PRO A 1 199 ? -15.985 13.768 29.437 1.00 88.44 199 PRO A C 1
ATOM 1379 O O . PRO A 1 199 ? -15.771 14.503 28.471 1.00 88.44 199 PRO A O 1
ATOM 1382 N N . ALA A 1 200 ? -16.354 14.255 30.624 1.00 81.19 200 ALA A N 1
ATOM 1383 C CA . ALA A 1 200 ? -16.516 15.692 30.867 1.00 81.19 200 ALA A CA 1
ATOM 1384 C C . ALA A 1 200 ? -15.180 16.460 30.786 1.00 81.19 200 ALA A C 1
ATOM 1386 O O . ALA A 1 200 ? -15.151 17.640 30.438 1.00 81.19 200 ALA A O 1
ATOM 1387 N N . SER A 1 201 ? -14.071 15.787 31.099 1.00 86.62 201 SER A N 1
ATOM 1388 C CA . SER A 1 201 ? -12.700 16.289 31.011 1.00 86.62 201 SER A CA 1
ATOM 1389 C C . SER A 1 201 ? -11.735 15.136 30.719 1.00 86.62 201 SER A C 1
ATOM 1391 O O . SER A 1 201 ? -12.128 13.968 30.750 1.00 86.62 201 SER A O 1
ATOM 1393 N N . ALA A 1 202 ? -10.466 15.457 30.439 1.00 90.31 202 ALA A N 1
ATOM 1394 C CA . ALA A 1 202 ? -9.416 14.456 30.265 1.00 90.31 202 ALA A CA 1
ATOM 1395 C C . ALA A 1 202 ? -9.342 13.531 31.491 1.00 90.31 202 ALA A C 1
ATOM 1397 O O . ALA A 1 202 ? -8.945 13.962 32.574 1.00 90.31 202 ALA A O 1
ATOM 1398 N N . THR A 1 203 ? -9.741 12.273 31.311 1.00 94.06 203 THR A N 1
ATOM 1399 C CA . THR A 1 203 ? -9.931 11.315 32.406 1.00 94.06 203 THR A CA 1
ATOM 1400 C C . THR A 1 203 ? -9.359 9.963 32.012 1.00 94.06 203 THR A C 1
ATOM 1402 O O . THR A 1 203 ? -9.532 9.522 30.874 1.00 94.06 203 THR A O 1
ATOM 1405 N N . THR A 1 204 ? -8.674 9.300 32.943 1.00 96.19 204 THR A N 1
ATOM 1406 C CA . THR A 1 204 ? -8.248 7.913 32.744 1.00 96.19 204 THR A CA 1
ATOM 1407 C C . THR A 1 204 ? -9.452 6.984 32.806 1.00 96.19 204 THR A C 1
ATOM 1409 O O . THR A 1 204 ? -10.369 7.186 33.604 1.00 96.19 204 THR A O 1
ATOM 1412 N N . LEU A 1 205 ? -9.464 5.965 31.954 1.00 96.94 205 LEU A N 1
ATOM 1413 C CA . LEU A 1 205 ? -10.576 5.025 31.862 1.00 96.94 205 LEU A CA 1
ATOM 1414 C C . LEU A 1 205 ? -10.232 3.710 32.558 1.00 96.94 205 LEU A C 1
ATOM 1416 O O . LEU A 1 205 ? -9.069 3.336 32.676 1.00 96.94 205 LEU A O 1
ATOM 1420 N N . GLU A 1 206 ? -11.251 2.995 33.012 1.00 96.12 206 GLU A N 1
ATOM 1421 C CA . GLU A 1 206 ? -11.142 1.613 33.469 1.00 96.12 206 GLU A CA 1
ATOM 1422 C C . GLU A 1 206 ? -12.132 0.731 32.709 1.00 96.12 206 GLU A C 1
ATOM 1424 O O . GLU A 1 206 ? -13.195 1.192 32.277 1.00 96.12 206 GLU A O 1
ATOM 1429 N N . ILE A 1 207 ? -11.785 -0.547 32.560 1.00 96.06 207 ILE A N 1
ATOM 1430 C CA . ILE A 1 207 ? -12.680 -1.552 31.983 1.00 96.06 207 ILE A CA 1
ATOM 1431 C C . ILE A 1 207 ? -13.198 -2.491 33.064 1.00 96.06 207 ILE A C 1
ATOM 1433 O O . ILE A 1 207 ? -12.453 -2.927 33.943 1.00 96.06 207 ILE A O 1
ATOM 1437 N N . LEU A 1 208 ? -14.478 -2.833 32.977 1.00 93.81 208 LEU A N 1
ATOM 1438 C CA . LEU A 1 208 ? -15.151 -3.775 33.860 1.00 93.81 208 LEU A CA 1
ATOM 1439 C C . LEU A 1 208 ? -15.930 -4.780 33.015 1.00 93.81 208 LEU A C 1
ATOM 1441 O O . LEU A 1 208 ? -16.808 -4.403 32.247 1.00 93.81 208 LEU A O 1
ATOM 1445 N N . GLN A 1 209 ? -15.622 -6.062 33.161 1.00 93.00 209 GLN A N 1
ATOM 1446 C CA . GLN A 1 209 ? -16.368 -7.135 32.503 1.00 93.00 209 GLN A CA 1
ATOM 1447 C C . GLN A 1 209 ? -17.558 -7.575 33.375 1.00 93.00 209 GLN A C 1
ATOM 1449 O O . GLN A 1 209 ? -17.499 -7.516 34.602 1.00 93.00 209 GLN A O 1
ATOM 1454 N N . ALA A 1 210 ? -18.660 -7.976 32.741 1.00 92.06 210 ALA A N 1
ATOM 1455 C CA . ALA A 1 210 ? -19.901 -8.320 33.442 1.00 92.06 210 ALA A CA 1
ATOM 1456 C C . ALA A 1 210 ? -19.890 -9.725 34.079 1.00 92.06 210 ALA A C 1
ATOM 1458 O O . ALA A 1 210 ? -20.666 -9.994 34.994 1.00 92.06 210 ALA A O 1
ATOM 1459 N N . ALA A 1 211 ? -19.044 -10.630 33.581 1.00 91.38 211 ALA A N 1
ATOM 1460 C CA . ALA A 1 211 ? -18.922 -12.006 34.054 1.00 91.38 211 ALA A CA 1
ATOM 1461 C C . ALA A 1 211 ? -17.530 -12.571 33.738 1.00 91.38 211 ALA A C 1
ATOM 1463 O O . ALA A 1 211 ? -16.819 -12.040 32.886 1.00 91.38 211 ALA A O 1
ATOM 1464 N N . ASP A 1 212 ? -17.156 -13.673 34.402 1.00 89.25 212 ASP A N 1
ATOM 1465 C CA . ASP A 1 212 ? -15.966 -14.447 34.035 1.00 89.25 212 ASP A CA 1
ATOM 1466 C C . ASP A 1 212 ? -16.237 -15.330 32.832 1.00 89.25 212 ASP A C 1
ATOM 1468 O O . ASP A 1 212 ? -16.993 -16.299 32.925 1.00 89.25 212 ASP A O 1
ATOM 1472 N N . VAL A 1 213 ? -15.576 -15.027 31.721 1.00 91.25 213 VAL A N 1
ATOM 1473 C CA . VAL A 1 213 ? -15.578 -15.902 30.559 1.00 91.25 213 VAL A CA 1
ATOM 1474 C C . VAL A 1 213 ? -14.149 -16.298 30.250 1.00 91.25 213 VAL A C 1
ATOM 1476 O O . VAL A 1 213 ? -13.319 -15.492 29.837 1.00 91.25 213 VAL A O 1
ATOM 1479 N N . ALA A 1 214 ? -13.866 -17.587 30.451 1.00 90.00 214 ALA A N 1
ATOM 1480 C CA . ALA A 1 214 ? -12.522 -18.145 30.350 1.00 90.00 214 ALA A CA 1
ATOM 1481 C C . ALA A 1 214 ? -11.838 -17.847 29.003 1.00 90.00 214 ALA A C 1
ATOM 1483 O O . ALA A 1 214 ? -10.625 -17.664 28.969 1.00 90.00 214 ALA A O 1
ATOM 1484 N N . ALA A 1 215 ? -12.612 -17.758 27.915 1.00 89.56 215 ALA A N 1
ATOM 1485 C CA . ALA A 1 215 ? -12.121 -17.453 26.569 1.00 89.56 215 ALA A CA 1
ATOM 1486 C C . ALA A 1 215 ? -11.702 -15.980 26.358 1.00 89.56 215 ALA A C 1
ATOM 1488 O O . ALA A 1 215 ? -11.091 -15.648 25.339 1.00 89.56 215 ALA A O 1
ATOM 1489 N N . ASP A 1 216 ? -12.031 -15.090 27.294 1.00 91.44 216 ASP A N 1
ATOM 1490 C CA . ASP A 1 216 ? -11.773 -13.649 27.202 1.00 91.44 216 ASP A CA 1
ATOM 1491 C C . ASP A 1 216 ? -10.745 -13.148 28.222 1.00 91.44 216 ASP A C 1
ATOM 1493 O O . ASP A 1 216 ? -10.294 -12.006 28.147 1.00 91.44 216 ASP A O 1
ATOM 1497 N N . ARG A 1 217 ? -10.314 -14.003 29.151 1.00 89.94 217 ARG A N 1
ATOM 1498 C CA . ARG A 1 217 ? -9.281 -13.673 30.140 1.00 89.94 217 ARG A CA 1
ATOM 1499 C C . ARG A 1 217 ? -7.993 -13.215 29.456 1.00 89.94 217 ARG A C 1
ATOM 1501 O O . ARG A 1 217 ? -7.490 -13.878 28.552 1.00 89.94 217 ARG A O 1
ATOM 1508 N N . GLY A 1 218 ? -7.446 -12.085 29.903 1.00 90.38 218 GLY A N 1
ATOM 1509 C CA . GLY A 1 218 ? -6.236 -11.500 29.323 1.00 90.38 218 GLY A CA 1
ATOM 1510 C C . GLY A 1 218 ? -6.436 -10.854 27.949 1.00 90.38 218 GLY A C 1
ATOM 1511 O O . GLY A 1 218 ? -5.468 -10.355 27.377 1.00 90.38 218 GLY A O 1
ATOM 1512 N N . ARG A 1 219 ? -7.656 -10.836 27.396 1.00 93.56 219 ARG A N 1
ATOM 1513 C CA . ARG A 1 219 ? -7.919 -10.188 26.108 1.00 93.56 219 ARG A CA 1
ATOM 1514 C C . ARG A 1 219 ? -7.753 -8.675 26.233 1.00 93.56 219 ARG A C 1
ATOM 1516 O O . ARG A 1 219 ? -8.299 -8.062 27.145 1.00 93.56 219 ARG A O 1
ATOM 1523 N N . GLY A 1 220 ? -7.024 -8.080 25.292 1.00 96.19 220 GLY A N 1
ATOM 1524 C CA . GLY A 1 220 ? -6.879 -6.630 25.192 1.00 96.19 220 GLY A CA 1
ATOM 1525 C C . GLY A 1 220 ? -8.157 -5.970 24.681 1.00 96.19 220 GLY A C 1
ATOM 1526 O O . GLY A 1 220 ? -8.665 -6.347 23.623 1.00 96.19 220 GLY A O 1
ATOM 1527 N N . ILE A 1 221 ? -8.644 -4.977 25.414 1.00 97.25 221 ILE A N 1
ATOM 1528 C CA . ILE A 1 221 ? -9.679 -4.038 24.986 1.00 97.25 221 ILE A CA 1
ATOM 1529 C C . ILE A 1 221 ? -8.973 -2.754 24.580 1.00 97.25 221 ILE A C 1
ATOM 1531 O O . ILE A 1 221 ? -8.309 -2.120 25.399 1.00 97.25 221 ILE A O 1
ATOM 1535 N N . VAL A 1 222 ? -9.077 -2.412 23.305 1.00 97.62 222 VAL A N 1
ATOM 1536 C CA . VAL A 1 222 ? -8.490 -1.207 22.732 1.00 97.62 222 VAL A CA 1
ATOM 1537 C C . VAL A 1 222 ? -9.521 -0.097 22.778 1.00 97.62 222 VAL A C 1
ATOM 1539 O O . VAL A 1 222 ? -10.670 -0.293 22.381 1.00 97.62 222 VAL A O 1
ATOM 1542 N N . ILE A 1 223 ? -9.094 1.062 23.254 1.00 97.56 223 ILE A N 1
ATOM 1543 C CA . ILE A 1 223 ? -9.876 2.288 23.304 1.00 97.56 223 ILE A CA 1
ATOM 1544 C C . ILE A 1 223 ? -9.169 3.290 22.398 1.00 97.56 223 ILE A C 1
ATOM 1546 O O . ILE A 1 223 ? -8.008 3.621 22.636 1.00 97.56 223 ILE A O 1
ATOM 1550 N N . GLU A 1 224 ? -9.862 3.753 21.363 1.00 96.75 224 GLU A N 1
ATOM 1551 C CA . GLU A 1 224 ? -9.400 4.835 20.492 1.00 96.75 224 GLU A CA 1
ATOM 1552 C C . GLU A 1 224 ? -10.139 6.122 20.839 1.00 96.75 224 GLU A C 1
ATOM 1554 O O . GLU A 1 224 ? -11.329 6.110 21.175 1.00 96.75 224 GLU A O 1
ATOM 1559 N N . GLY A 1 225 ? -9.442 7.248 20.756 1.00 95.44 225 GLY A N 1
ATOM 1560 C CA . GLY A 1 225 ? -10.026 8.537 21.086 1.00 95.44 225 GLY A CA 1
ATOM 1561 C C . GLY A 1 225 ? -9.065 9.694 20.884 1.00 95.44 225 GLY A C 1
ATOM 1562 O O . GLY A 1 225 ? -8.146 9.617 20.067 1.00 95.44 225 GLY A O 1
ATOM 1563 N N . SER A 1 226 ? -9.270 10.771 21.640 1.00 95.31 226 SER A N 1
ATOM 1564 C CA . SER A 1 226 ? -8.395 11.940 21.603 1.00 95.31 226 SER A CA 1
ATOM 1565 C C . SER A 1 226 ? -8.003 12.449 22.983 1.00 95.31 226 SER A C 1
ATOM 1567 O O . SER A 1 226 ? -8.774 12.349 23.945 1.00 95.31 226 SER A O 1
ATOM 1569 N N . ASP A 1 227 ? -6.823 13.061 23.059 1.00 95.06 227 ASP A N 1
ATOM 1570 C CA . ASP A 1 227 ? -6.385 13.812 24.235 1.00 95.06 227 ASP A CA 1
ATOM 1571 C C . ASP A 1 227 ? -7.041 15.208 24.304 1.00 95.06 227 ASP A C 1
ATOM 1573 O O . ASP A 1 227 ? -7.876 15.578 23.470 1.00 95.06 227 ASP A O 1
ATOM 1577 N N . GLY A 1 228 ? -6.640 16.003 25.303 1.00 91.31 228 GLY A N 1
ATOM 1578 C CA . GLY A 1 228 ? -7.126 17.373 25.498 1.00 91.31 228 GLY A CA 1
ATOM 1579 C C . GLY A 1 228 ? -6.692 18.372 24.418 1.00 91.31 228 GLY A C 1
ATOM 1580 O O . GLY A 1 228 ? -7.248 19.466 24.361 1.00 91.31 228 GLY A O 1
ATOM 1581 N N . SER A 1 229 ? -5.731 18.014 23.559 1.00 92.00 229 SER A N 1
ATOM 1582 C CA . SER A 1 229 ? -5.345 18.796 22.376 1.00 92.00 229 SER A CA 1
ATOM 1583 C C . SER A 1 229 ? -6.136 18.404 21.122 1.00 92.00 229 SER A C 1
ATOM 1585 O O . SER A 1 229 ? -6.076 19.104 20.113 1.00 92.00 229 SER A O 1
ATOM 1587 N N . GLY A 1 230 ? -6.897 17.306 21.182 1.00 90.81 230 GLY A N 1
ATOM 1588 C CA . GLY A 1 230 ? -7.616 16.739 20.044 1.00 90.81 230 GLY A CA 1
ATOM 1589 C C . GLY A 1 230 ? -6.780 15.780 19.193 1.00 90.81 230 GLY A C 1
ATOM 1590 O O . GLY A 1 230 ? -7.260 15.364 18.135 1.00 90.81 230 GLY A O 1
ATOM 1591 N N . THR A 1 231 ? -5.576 15.409 19.642 1.00 94.25 231 THR A N 1
ATOM 1592 C CA . THR A 1 231 ? -4.695 14.442 18.967 1.00 94.25 231 THR A CA 1
ATOM 1593 C C . THR A 1 231 ? -5.219 13.024 19.169 1.00 94.25 231 THR A C 1
ATOM 1595 O O . THR A 1 231 ? -5.641 12.680 20.272 1.00 94.25 231 THR A O 1
ATOM 1598 N N . ALA A 1 232 ? -5.185 12.197 18.118 1.00 96.19 232 ALA A N 1
ATOM 1599 C CA . ALA A 1 232 ? -5.604 10.798 18.188 1.00 96.19 232 ALA A CA 1
ATOM 1600 C C . ALA A 1 232 ? -4.681 9.981 19.109 1.00 96.19 232 ALA A C 1
ATOM 1602 O O . ALA A 1 232 ? -3.465 9.956 18.912 1.00 96.19 232 ALA A O 1
ATOM 1603 N N . ILE A 1 233 ? -5.259 9.274 20.078 1.00 96.88 233 ILE A N 1
ATOM 1604 C CA . ILE A 1 233 ? -4.539 8.436 21.045 1.00 96.88 233 ILE A CA 1
ATOM 1605 C C . ILE A 1 233 ? -5.234 7.084 21.215 1.00 96.88 233 ILE A C 1
ATOM 1607 O O . ILE A 1 233 ? -6.424 6.948 20.940 1.00 96.88 233 ILE A O 1
ATOM 1611 N N . THR A 1 234 ? -4.481 6.108 21.723 1.00 97.38 234 THR A N 1
ATOM 1612 C CA . THR A 1 234 ? -4.975 4.763 22.018 1.00 97.38 234 THR A CA 1
ATOM 1613 C C . THR A 1 234 ? -4.573 4.332 23.419 1.00 97.38 234 THR A C 1
ATOM 1615 O O . THR A 1 234 ? -3.544 4.764 23.946 1.00 97.38 234 THR A O 1
ATOM 1618 N N . GLU A 1 235 ? -5.318 3.392 23.976 1.00 97.75 235 GLU A N 1
ATOM 1619 C CA . GLU A 1 235 ? -4.855 2.554 25.071 1.00 97.75 235 GLU A CA 1
ATOM 1620 C C . GLU A 1 235 ? -5.391 1.136 24.891 1.00 97.75 235 GLU A C 1
ATOM 1622 O O . GLU A 1 235 ? -6.520 0.942 24.448 1.00 97.75 235 GLU A O 1
ATOM 1627 N N . THR A 1 236 ? -4.585 0.130 25.233 1.00 97.69 236 THR A N 1
ATOM 1628 C CA . THR A 1 236 ? -5.051 -1.258 25.327 1.00 97.69 236 THR A CA 1
ATOM 1629 C C . THR A 1 236 ? -5.032 -1.692 26.781 1.00 97.69 236 THR A C 1
ATOM 1631 O O . THR A 1 236 ? -3.964 -1.817 27.378 1.00 97.69 236 THR A O 1
ATOM 1634 N N . ILE A 1 237 ? -6.206 -1.969 27.340 1.00 97.00 237 ILE A N 1
ATOM 1635 C CA . ILE A 1 237 ? -6.362 -2.458 28.710 1.00 97.00 237 ILE A CA 1
ATOM 1636 C C . ILE A 1 237 ? -6.724 -3.941 28.642 1.00 97.00 237 ILE A C 1
ATOM 1638 O O . ILE A 1 237 ? -7.675 -4.332 27.968 1.00 97.00 237 ILE A O 1
ATOM 1642 N N . SER A 1 238 ? -5.947 -4.795 29.304 1.00 95.38 238 SER A N 1
ATOM 1643 C CA . SER A 1 238 ? -6.192 -6.242 29.283 1.00 95.38 238 SER A CA 1
ATOM 1644 C C . SER A 1 238 ? -7.234 -6.636 30.323 1.00 95.38 238 SER A C 1
ATOM 1646 O O . SER A 1 238 ? -7.140 -6.231 31.482 1.00 95.38 238 SER A O 1
ATOM 1648 N N . LEU A 1 239 ? -8.201 -7.466 29.931 1.00 91.44 239 LEU A N 1
ATOM 1649 C CA . LEU A 1 239 ? -9.149 -8.064 30.866 1.00 91.44 239 LEU A CA 1
ATOM 1650 C C . LEU A 1 239 ? -8.404 -8.876 31.925 1.00 91.44 239 LEU A C 1
ATOM 1652 O O . LEU A 1 239 ? -7.475 -9.627 31.623 1.00 91.44 239 LEU A O 1
ATOM 1656 N N . ASN A 1 240 ? -8.830 -8.735 33.178 1.00 82.00 240 ASN A N 1
ATOM 1657 C CA . ASN A 1 240 ? -8.202 -9.416 34.300 1.00 82.00 240 ASN A CA 1
ATOM 1658 C C . ASN A 1 240 ? -8.250 -10.946 34.105 1.00 82.00 240 ASN A C 1
ATOM 1660 O O . ASN A 1 240 ? -9.300 -11.519 33.816 1.00 82.00 240 ASN A O 1
ATOM 1664 N N . ALA A 1 241 ? -7.090 -11.592 34.249 1.00 73.38 241 ALA A N 1
ATOM 1665 C CA . ALA A 1 241 ? -6.900 -13.014 33.990 1.00 73.38 241 ALA A CA 1
ATOM 1666 C C . ALA A 1 241 ? -7.350 -13.941 35.138 1.00 73.38 241 ALA A C 1
ATOM 1668 O O . ALA A 1 241 ? -7.392 -15.157 34.944 1.00 73.38 241 ALA A O 1
ATOM 1669 N N . THR A 1 242 ? -7.656 -13.407 36.327 1.00 73.56 242 THR A N 1
ATOM 1670 C CA . THR A 1 242 ? -7.904 -14.204 37.547 1.00 73.56 242 THR A CA 1
ATOM 1671 C C . THR A 1 242 ? -9.221 -13.895 38.260 1.00 73.56 242 THR A C 1
ATOM 1673 O O . THR A 1 242 ? -9.701 -14.733 39.020 1.00 73.56 242 THR A O 1
ATOM 1676 N N . ASN A 1 243 ? -9.814 -12.723 38.033 1.00 66.88 243 ASN A N 1
ATOM 1677 C CA . ASN A 1 243 ? -11.079 -12.285 38.629 1.00 66.88 243 ASN A CA 1
ATOM 1678 C C . ASN A 1 243 ? -11.728 -11.267 37.695 1.00 66.88 243 ASN A C 1
ATOM 1680 O O . ASN A 1 243 ? -11.084 -10.318 37.264 1.00 66.88 243 ASN A O 1
ATOM 1684 N N . THR A 1 244 ? -13.013 -11.431 37.423 1.00 61.88 244 THR A N 1
ATOM 1685 C CA . THR A 1 244 ? -13.685 -10.742 36.325 1.00 61.88 244 THR A CA 1
ATOM 1686 C C . THR A 1 244 ? -14.740 -9.737 36.758 1.00 61.88 244 THR A C 1
ATOM 1688 O O . THR A 1 244 ? -15.515 -9.269 35.945 1.00 61.88 244 THR A O 1
ATOM 1691 N N . THR A 1 245 ? -14.771 -9.330 38.020 1.00 73.94 245 THR A N 1
ATOM 1692 C CA . THR A 1 245 ? -15.605 -8.190 38.445 1.00 73.94 245 THR A CA 1
ATOM 1693 C C . THR A 1 245 ? -14.775 -7.047 39.003 1.00 73.94 245 THR A C 1
ATOM 1695 O O . THR A 1 245 ? -15.316 -6.008 39.373 1.00 73.94 245 THR A O 1
ATOM 1698 N N . THR A 1 246 ? -13.456 -7.215 39.091 1.00 88.12 246 THR A N 1
ATOM 1699 C CA . THR A 1 246 ? -12.554 -6.129 39.460 1.00 88.12 246 THR A CA 1
ATOM 1700 C C . THR A 1 246 ? -12.241 -5.276 38.229 1.00 88.12 246 THR A C 1
ATOM 1702 O O . THR A 1 246 ? -11.745 -5.821 37.239 1.00 88.12 246 THR A O 1
ATOM 1705 N N . PRO A 1 247 ? -12.499 -3.956 38.280 1.00 91.62 247 PRO A N 1
ATOM 1706 C CA . PRO A 1 247 ? -12.111 -3.045 37.214 1.00 91.62 247 PRO A CA 1
ATOM 1707 C C . PRO A 1 247 ? -10.600 -3.060 36.983 1.00 91.62 247 PRO A C 1
ATOM 1709 O O . PRO A 1 247 ? -9.820 -3.135 37.936 1.00 91.62 247 PRO A O 1
ATOM 1712 N N . VAL A 1 248 ? -10.188 -2.962 35.723 1.00 94.62 248 VAL A N 1
ATOM 1713 C CA . VAL A 1 248 ? -8.783 -2.798 35.340 1.00 94.62 248 VAL A CA 1
ATOM 1714 C C . VAL A 1 248 ? -8.591 -1.365 34.873 1.00 94.62 248 VAL A C 1
ATOM 1716 O O . VAL A 1 248 ? -9.194 -0.949 33.885 1.00 94.62 248 VAL A O 1
ATOM 1719 N N . ALA A 1 249 ? -7.778 -0.611 35.608 1.00 94.50 249 ALA A N 1
ATOM 1720 C CA . ALA A 1 249 ? -7.493 0.780 35.297 1.00 94.50 249 ALA A CA 1
ATOM 1721 C C . ALA A 1 249 ? -6.503 0.899 34.134 1.00 94.50 249 ALA A C 1
ATOM 1723 O O . ALA A 1 249 ? -5.494 0.191 34.085 1.00 94.50 249 ALA A O 1
ATOM 1724 N N . GLY A 1 250 ? -6.797 1.827 33.234 1.00 96.44 250 GLY A N 1
ATOM 1725 C CA . GLY A 1 250 ? -5.841 2.396 32.304 1.00 96.44 250 GLY A CA 1
ATOM 1726 C C . GLY A 1 250 ? -5.045 3.534 32.937 1.00 96.44 250 GLY A C 1
ATOM 1727 O O . GLY A 1 250 ? -5.166 3.869 34.119 1.00 96.44 250 GLY A O 1
ATOM 1728 N N . SER A 1 251 ? -4.220 4.138 32.105 1.00 96.50 251 SER A N 1
ATOM 1729 C CA . SER A 1 251 ? -3.242 5.171 32.425 1.00 96.50 251 SER A CA 1
ATOM 1730 C C . SER A 1 251 ? -3.330 6.364 31.475 1.00 96.50 251 SER A C 1
ATOM 1732 O O . SER A 1 251 ? -2.845 7.446 31.810 1.00 96.50 251 SER A O 1
ATOM 1734 N N . THR A 1 252 ? -3.976 6.194 30.321 1.00 96.81 252 THR A N 1
ATOM 1735 C CA . THR A 1 252 ? -4.139 7.243 29.319 1.00 96.81 252 THR A CA 1
ATOM 1736 C C . THR A 1 252 ? -5.378 8.078 29.627 1.00 96.81 252 THR A C 1
ATOM 1738 O O . THR A 1 252 ? -6.464 7.547 29.855 1.00 96.81 252 THR A O 1
ATOM 1741 N N . SER A 1 253 ? -5.229 9.403 29.614 1.00 96.31 253 SER A N 1
ATOM 1742 C CA . SER A 1 253 ? -6.347 10.332 29.799 1.00 96.31 253 SER A CA 1
ATOM 1743 C C . SER A 1 253 ? -7.024 10.651 28.469 1.00 96.31 253 SER A C 1
ATOM 1745 O O . SER A 1 253 ? -6.410 11.252 27.588 1.00 96.31 253 SER A O 1
ATOM 1747 N N . PHE A 1 254 ? -8.309 10.322 28.358 1.00 96.00 254 PHE A N 1
ATOM 1748 C CA . PHE A 1 254 ? -9.131 10.594 27.179 1.00 96.00 254 PHE A CA 1
ATOM 1749 C C . PHE A 1 254 ? -10.055 11.785 27.419 1.00 96.00 254 PHE A C 1
ATOM 1751 O O . PHE A 1 254 ? -10.669 11.910 28.479 1.00 96.00 254 PHE A O 1
ATOM 1758 N N . THR A 1 255 ? -10.178 12.654 26.420 1.00 94.56 255 THR A N 1
ATOM 1759 C CA . THR A 1 255 ? -11.204 13.709 26.365 1.00 94.56 255 THR A CA 1
ATOM 1760 C C . THR A 1 255 ? -12.375 13.294 25.486 1.00 94.56 255 THR A C 1
ATOM 1762 O O . THR A 1 255 ? -13.520 13.619 25.795 1.00 94.56 255 THR A O 1
ATOM 1765 N N . LYS A 1 256 ? -12.100 12.557 24.407 1.00 93.12 256 LYS A N 1
ATOM 1766 C CA . LYS A 1 256 ? -13.114 11.928 23.562 1.00 93.12 256 LYS A CA 1
ATOM 1767 C C . LYS A 1 256 ? -12.779 10.463 23.347 1.00 93.12 256 LYS A C 1
ATOM 1769 O O . LYS A 1 256 ? -11.601 10.118 23.282 1.00 93.12 256 LYS A O 1
ATOM 1774 N N . VAL A 1 257 ? -13.805 9.628 23.220 1.00 94.25 257 VAL A N 1
ATOM 1775 C CA . VAL A 1 257 ? -13.689 8.228 22.794 1.00 94.25 257 VAL A CA 1
ATOM 1776 C C . VAL A 1 257 ? -14.397 8.079 21.453 1.00 94.25 257 VAL A C 1
ATOM 1778 O O . VAL A 1 257 ? -15.534 8.533 21.299 1.00 94.25 257 VAL A O 1
ATOM 1781 N N . SER A 1 258 ? -13.703 7.478 20.488 1.00 92.88 258 SER A N 1
ATOM 1782 C CA . SER A 1 258 ? -14.160 7.313 19.107 1.00 92.88 258 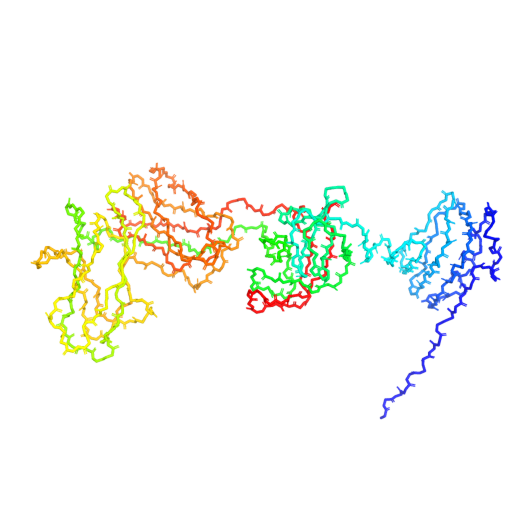SER A CA 1
ATOM 1783 C C . SER A 1 258 ? -14.437 5.858 18.736 1.00 92.88 258 SER A C 1
ATOM 1785 O O . SER A 1 258 ? -15.228 5.620 17.826 1.00 92.88 258 SER A O 1
ATOM 1787 N N . ALA A 1 259 ? -13.832 4.884 19.418 1.00 94.75 259 ALA A N 1
ATOM 1788 C CA . ALA A 1 259 ? -14.171 3.471 19.268 1.00 94.75 259 ALA A CA 1
ATOM 1789 C C . ALA A 1 259 ? -13.667 2.631 20.445 1.00 94.75 259 ALA A C 1
ATOM 1791 O O . ALA A 1 259 ? -12.688 2.982 21.108 1.00 94.75 259 ALA A O 1
ATOM 1792 N N . VAL A 1 260 ? -14.299 1.473 20.646 1.00 96.44 260 VAL A N 1
ATOM 1793 C CA . VAL A 1 260 ? -13.797 0.412 21.531 1.00 96.44 260 VAL A CA 1
ATOM 1794 C C . VAL A 1 260 ? -13.879 -0.921 20.806 1.00 96.44 260 VAL A C 1
ATOM 1796 O O . VAL A 1 260 ? -14.909 -1.236 20.216 1.00 96.44 260 VAL A O 1
ATOM 1799 N N . TYR A 1 261 ? -12.809 -1.713 20.841 1.00 96.00 261 TYR A N 1
ATOM 1800 C CA . TYR A 1 261 ? -12.769 -3.010 20.167 1.00 96.00 261 TYR A CA 1
ATOM 1801 C C . TYR A 1 261 ? -11.784 -3.986 20.811 1.00 96.00 261 TYR A C 1
ATOM 1803 O O . TYR A 1 261 ? -10.900 -3.607 21.577 1.00 96.00 261 TYR A O 1
ATOM 1811 N N . THR A 1 262 ? -11.908 -5.271 20.498 1.00 96.06 262 THR A N 1
ATOM 1812 C CA . THR A 1 262 ? -10.962 -6.294 20.950 1.00 96.06 262 THR A CA 1
ATOM 1813 C C . THR A 1 262 ? -9.676 -6.245 20.123 1.00 96.06 262 THR A C 1
ATOM 1815 O O . THR A 1 262 ? -9.696 -6.179 18.892 1.00 96.06 262 THR A O 1
ATOM 1818 N N . ALA A 1 263 ? -8.518 -6.294 20.785 1.00 94.25 263 ALA A N 1
ATOM 1819 C CA . ALA A 1 263 ? -7.215 -6.132 20.131 1.00 94.25 263 ALA A CA 1
ATOM 1820 C C . ALA A 1 263 ? -6.947 -7.182 19.038 1.00 94.25 263 ALA A C 1
ATOM 1822 O O . ALA A 1 263 ? -6.306 -6.887 18.032 1.00 94.25 263 ALA A O 1
ATOM 1823 N N . ASN A 1 264 ? -7.464 -8.399 19.219 1.00 90.81 264 ASN A N 1
ATOM 1824 C CA . ASN A 1 264 ? -7.347 -9.501 18.264 1.00 90.81 264 ASN A CA 1
ATOM 1825 C C . ASN A 1 264 ? -8.507 -9.575 17.254 1.00 90.81 264 ASN A C 1
ATOM 1827 O O . ASN A 1 264 ? -8.537 -10.506 16.454 1.00 90.81 264 ASN A O 1
ATOM 1831 N N . GLY A 1 265 ? -9.477 -8.655 17.315 1.00 90.81 265 GLY A N 1
ATOM 1832 C CA . GLY A 1 265 ? -10.664 -8.645 16.455 1.00 90.81 265 GLY A CA 1
ATOM 1833 C C . GLY A 1 265 ? -11.674 -9.765 16.728 1.00 90.81 265 GLY A C 1
ATOM 1834 O O . GLY A 1 265 ? -12.662 -9.876 16.011 1.00 90.81 265 GLY A O 1
ATOM 1835 N N . ALA A 1 266 ? -11.458 -10.604 17.747 1.00 92.81 266 ALA A N 1
ATOM 1836 C CA . ALA A 1 266 ? -12.382 -11.678 18.091 1.00 92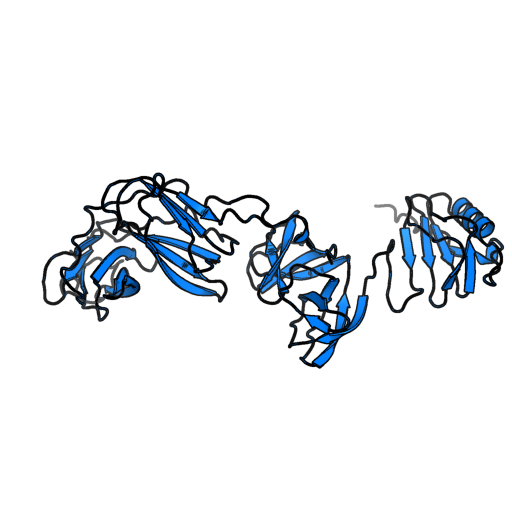.81 266 ALA A CA 1
ATOM 1837 C C . ALA A 1 266 ? -13.558 -11.143 18.916 1.00 92.81 266 ALA A C 1
ATOM 1839 O O . ALA A 1 266 ? -13.371 -10.320 19.817 1.00 92.81 266 ALA A O 1
ATOM 1840 N N . ASN A 1 267 ? -14.757 -11.666 18.665 1.00 95.50 267 ASN A N 1
ATOM 1841 C CA . ASN A 1 267 ? -15.947 -11.333 19.447 1.00 95.50 267 ASN A CA 1
ATOM 1842 C C . ASN A 1 267 ? -15.762 -11.717 20.915 1.00 95.50 267 ASN A C 1
ATOM 1844 O O . ASN A 1 267 ? -15.227 -12.793 21.210 1.00 95.50 267 ASN A O 1
ATOM 1848 N N . LEU A 1 268 ? -16.217 -10.859 21.827 1.00 93.88 268 LEU A N 1
ATOM 1849 C CA . LEU A 1 268 ? -16.378 -11.226 23.232 1.00 93.88 268 LEU A CA 1
ATOM 1850 C C . LEU A 1 268 ? -17.277 -12.463 23.358 1.00 93.88 268 LEU A C 1
ATOM 1852 O O . LEU A 1 268 ? -18.158 -12.687 22.526 1.00 93.88 268 LEU A O 1
ATOM 1856 N N . GLY A 1 269 ? -17.074 -13.267 24.396 1.00 91.62 269 GLY A N 1
ATOM 1857 C CA . GLY A 1 269 ? -17.983 -14.350 24.746 1.00 91.62 269 GLY A CA 1
ATOM 1858 C C . GLY A 1 269 ? -19.346 -13.864 25.262 1.00 91.62 269 GLY A C 1
ATOM 1859 O O . GLY A 1 269 ? -19.925 -12.871 24.810 1.00 91.62 269 GLY A O 1
ATOM 1860 N N . THR A 1 270 ? -19.904 -14.597 26.222 1.00 93.12 270 THR A N 1
ATOM 1861 C CA . THR A 1 270 ? -21.215 -14.316 26.829 1.00 93.12 270 THR A CA 1
ATOM 1862 C C . THR A 1 270 ? -21.141 -13.266 27.946 1.00 93.12 270 THR A C 1
ATOM 1864 O O . THR A 1 270 ? -21.729 -13.442 29.012 1.00 93.12 270 THR A O 1
ATOM 1867 N N . GLN A 1 271 ? -20.400 -12.182 27.727 1.00 91.88 271 GLN A N 1
ATOM 1868 C CA . GLN A 1 271 ? -20.228 -11.077 28.666 1.00 91.88 271 GLN A CA 1
ATOM 1869 C C . GLN A 1 271 ? -20.027 -9.759 27.920 1.00 91.88 271 GLN A C 1
ATOM 1871 O O . GLN A 1 271 ? -19.435 -9.722 26.845 1.00 91.88 271 GLN A O 1
ATOM 1876 N N . ALA A 1 272 ? -20.533 -8.683 28.513 1.00 94.75 272 ALA A N 1
ATOM 1877 C CA . ALA A 1 272 ? -20.262 -7.328 28.063 1.00 94.75 272 ALA A CA 1
ATOM 1878 C C . ALA A 1 272 ? -19.045 -6.762 28.807 1.00 94.75 272 ALA A C 1
ATOM 1880 O O . ALA A 1 272 ? -18.734 -7.194 29.925 1.00 94.75 272 ALA A O 1
ATOM 1881 N N . VAL A 1 273 ? -18.384 -5.778 28.201 1.00 95.88 273 VAL A N 1
ATOM 1882 C CA . VAL A 1 273 ? -17.312 -5.005 28.836 1.00 95.88 273 VAL A CA 1
ATOM 1883 C C . VAL A 1 273 ? -17.706 -3.538 28.862 1.00 95.88 273 VAL A C 1
ATOM 1885 O O . VAL A 1 273 ? -17.901 -2.910 27.825 1.00 95.88 273 VAL A O 1
ATOM 1888 N N . THR A 1 274 ? -17.806 -2.984 30.061 1.00 96.00 274 THR A N 1
ATOM 1889 C CA . THR A 1 274 ? -18.087 -1.572 30.291 1.00 96.00 274 THR A CA 1
ATOM 1890 C C . THR A 1 274 ? -16.784 -0.793 30.371 1.00 96.00 274 THR A C 1
ATOM 1892 O O . THR A 1 274 ? -15.888 -1.161 31.129 1.00 96.00 274 THR A O 1
ATOM 1895 N N . VAL A 1 275 ? -16.701 0.306 29.624 1.00 96.62 275 VAL A N 1
ATOM 1896 C CA . VAL A 1 275 ? -15.647 1.316 29.754 1.00 96.62 275 VAL A CA 1
ATOM 1897 C C . VAL A 1 275 ? -16.227 2.493 30.526 1.00 96.62 275 VAL A C 1
ATOM 1899 O O . VAL A 1 275 ? -17.288 3.012 30.169 1.00 96.62 275 VAL A O 1
ATOM 1902 N N . ARG A 1 276 ? -15.555 2.920 31.592 1.00 95.62 276 ARG A N 1
ATOM 1903 C CA . ARG A 1 276 ? -16.028 4.007 32.459 1.00 95.62 276 ARG A CA 1
ATOM 1904 C C . ARG A 1 276 ? -14.881 4.856 32.984 1.00 95.62 276 ARG A C 1
ATOM 1906 O O . ARG A 1 276 ? -13.723 4.447 32.909 1.00 95.62 276 ARG A O 1
ATOM 1913 N N . ALA A 1 277 ? -15.208 6.029 33.512 1.00 94.81 277 ALA A N 1
ATOM 1914 C CA . ALA A 1 277 ? -14.232 6.861 34.204 1.00 94.81 277 ALA A CA 1
ATOM 1915 C C . ALA A 1 277 ? -13.634 6.111 35.408 1.00 94.81 277 ALA A C 1
ATOM 1917 O O . ALA A 1 277 ? -14.340 5.388 36.123 1.00 94.81 277 ALA A O 1
ATOM 1918 N N . SER A 1 278 ? -12.328 6.276 35.619 1.00 92.12 278 SER A N 1
ATOM 1919 C CA . SER A 1 278 ? -11.600 5.615 36.701 1.00 92.12 278 SER A CA 1
ATOM 1920 C C . SER A 1 278 ? -12.194 5.913 38.082 1.00 92.12 278 SER A C 1
ATOM 1922 O O . SER A 1 278 ? -12.760 6.979 38.332 1.00 92.12 278 SER A O 1
ATOM 1924 N N . GLY A 1 279 ? -12.092 4.940 38.993 1.00 87.56 279 GLY A N 1
ATOM 1925 C CA . GLY A 1 279 ? -12.637 5.066 40.350 1.00 87.56 279 GLY A CA 1
ATOM 1926 C C . GLY A 1 279 ? -14.147 4.828 40.436 1.00 87.56 279 GLY A C 1
ATOM 1927 O O . GLY A 1 279 ? -14.782 5.274 41.390 1.00 87.56 279 GLY A O 1
ATOM 1928 N N . GLY A 1 280 ? -14.724 4.119 39.459 1.00 83.69 280 GLY A N 1
ATOM 1929 C CA . GLY A 1 280 ? -16.154 3.808 39.422 1.00 83.69 280 GLY A CA 1
ATOM 1930 C C . GLY A 1 280 ? -17.049 4.969 38.987 1.00 83.69 280 GLY A C 1
ATOM 1931 O O . GLY A 1 280 ? -18.212 5.000 39.386 1.00 83.69 280 GLY A O 1
ATOM 1932 N N . GLY A 1 281 ? -16.515 5.909 38.203 1.00 88.31 281 GLY A N 1
ATOM 1933 C CA . GLY A 1 281 ? -17.276 7.032 37.662 1.00 88.31 281 GLY A CA 1
ATOM 1934 C C . GLY A 1 281 ? -18.245 6.635 36.542 1.00 88.31 281 GLY A C 1
ATOM 1935 O O . GLY A 1 281 ? -18.565 5.459 36.340 1.00 88.31 281 GLY A O 1
ATOM 1936 N N . ASP A 1 282 ? -18.712 7.641 35.803 1.00 92.44 282 ASP A N 1
ATOM 1937 C CA . ASP A 1 282 ? -19.739 7.474 34.775 1.00 92.44 282 ASP A CA 1
ATOM 1938 C C . ASP A 1 282 ? -19.323 6.492 33.675 1.00 92.44 282 ASP A C 1
ATOM 1940 O O . ASP A 1 282 ? -18.167 6.436 33.238 1.00 92.44 282 ASP A O 1
ATOM 1944 N N . THR A 1 283 ? -20.302 5.716 33.208 1.00 94.69 283 THR A N 1
ATOM 1945 C CA . THR A 1 283 ? -20.120 4.809 32.073 1.00 94.69 283 THR A CA 1
ATOM 1946 C C . THR A 1 283 ? -19.970 5.611 30.791 1.00 94.69 283 THR A C 1
ATOM 1948 O O . THR A 1 283 ? -20.867 6.366 30.419 1.00 94.69 283 THR A O 1
ATOM 1951 N N . VAL A 1 284 ? -18.855 5.394 30.098 1.00 95.12 284 VAL A N 1
ATOM 1952 C CA . VAL A 1 284 ? -18.578 5.989 28.790 1.00 95.12 284 VAL A CA 1
ATOM 1953 C C . VAL A 1 284 ? -19.274 5.177 27.707 1.00 95.12 284 VAL A C 1
ATOM 1955 O O . VAL A 1 284 ? -20.029 5.728 26.915 1.00 95.12 284 VAL A O 1
ATOM 1958 N N . CYS A 1 285 ? -19.065 3.862 27.683 1.00 95.38 285 CYS A N 1
ATOM 1959 C CA . CYS A 1 285 ? -19.736 2.965 26.745 1.00 95.38 285 CYS A CA 1
ATOM 1960 C C . CYS A 1 285 ? -19.733 1.520 27.257 1.00 95.38 285 CYS A C 1
ATOM 1962 O O . CYS A 1 285 ? -19.104 1.194 28.267 1.00 95.38 285 CYS A O 1
ATOM 1964 N N . THR A 1 286 ? -20.445 0.637 26.560 1.00 96.19 286 THR A N 1
ATOM 1965 C CA . THR A 1 286 ? -20.411 -0.805 26.823 1.00 96.19 286 THR A CA 1
ATOM 1966 C C . THR A 1 286 ? -20.269 -1.561 25.512 1.00 96.19 286 THR A C 1
ATOM 1968 O O . THR A 1 286 ? -21.146 -1.492 24.655 1.00 96.19 286 THR A O 1
ATOM 1971 N N . LEU A 1 287 ? -19.174 -2.308 25.379 1.00 95.38 287 LEU A N 1
ATOM 1972 C CA . LEU A 1 287 ? -18.996 -3.278 24.310 1.00 95.38 287 LEU A CA 1
ATOM 1973 C C . LEU A 1 287 ? -19.879 -4.494 24.617 1.00 95.38 287 LEU A C 1
ATOM 1975 O O . LEU A 1 287 ? -19.727 -5.133 25.663 1.00 95.38 287 LEU A O 1
ATOM 1979 N N . ALA A 1 288 ? -20.849 -4.754 23.744 1.00 95.56 288 ALA A N 1
ATOM 1980 C CA . ALA A 1 288 ? -21.889 -5.749 23.969 1.00 95.56 288 ALA A CA 1
ATOM 1981 C C . ALA A 1 288 ? -21.361 -7.195 23.930 1.00 95.56 288 ALA A C 1
ATOM 1983 O O . ALA A 1 288 ? -20.265 -7.490 23.459 1.00 95.56 288 ALA A O 1
ATOM 1984 N N . VAL A 1 289 ? -22.181 -8.121 24.433 1.00 95.31 289 VAL A N 1
ATOM 1985 C CA . VAL A 1 289 ? -21.925 -9.564 24.316 1.00 95.31 289 VAL A CA 1
ATOM 1986 C C . VAL A 1 289 ? -21.796 -9.961 22.845 1.00 95.31 289 VAL A C 1
ATOM 1988 O O . VAL A 1 289 ? -22.530 -9.447 22.003 1.00 95.31 289 VAL A O 1
ATOM 1991 N N . SER A 1 290 ? -20.920 -10.920 22.530 1.00 95.31 290 SER A N 1
ATOM 1992 C CA . SER A 1 290 ? -20.793 -11.462 21.165 1.00 95.31 290 SER A CA 1
ATOM 1993 C C . SER A 1 290 ? -20.443 -10.443 20.069 1.00 95.31 290 SER A C 1
ATOM 1995 O O . SER A 1 290 ? -20.581 -10.770 18.890 1.00 95.31 290 SER A O 1
ATOM 1997 N N . THR A 1 291 ? -19.936 -9.257 20.421 1.00 94.56 291 THR A N 1
ATOM 1998 C CA . THR A 1 291 ? -19.380 -8.284 19.468 1.00 94.56 291 THR A CA 1
ATOM 1999 C C . THR A 1 291 ? -17.871 -8.134 19.654 1.00 94.56 291 THR A C 1
ATOM 2001 O O . THR A 1 291 ? -17.321 -8.410 20.724 1.00 94.56 291 THR A O 1
ATOM 2004 N N . SER A 1 292 ? -17.171 -7.751 18.589 1.00 94.00 292 SER A N 1
ATOM 2005 C CA . SER A 1 292 ? -15.740 -7.424 18.615 1.00 94.00 292 SER A CA 1
ATOM 2006 C C . SER A 1 292 ? -15.494 -5.925 18.768 1.00 94.00 292 SER A C 1
ATOM 2008 O O . SER A 1 292 ? -14.408 -5.539 19.195 1.00 94.00 292 SER A O 1
ATOM 2010 N N . GLU A 1 293 ? -16.478 -5.087 18.435 1.00 93.44 293 GLU A N 1
ATOM 2011 C CA . GLU A 1 293 ? -16.313 -3.640 18.351 1.00 93.44 293 GLU A CA 1
ATOM 2012 C C . GLU A 1 293 ? -17.595 -2.840 18.606 1.00 93.44 293 GLU A C 1
ATOM 2014 O O . GLU A 1 293 ? -18.708 -3.367 18.562 1.00 93.44 293 GLU A O 1
ATOM 2019 N N . LEU A 1 294 ? -17.398 -1.555 18.901 1.00 93.31 294 LEU A N 1
ATOM 2020 C CA . LEU A 1 294 ? -18.413 -0.519 19.037 1.00 93.31 294 LEU A CA 1
ATOM 2021 C C . LEU A 1 294 ? -17.905 0.759 18.355 1.00 93.31 294 LEU A C 1
ATOM 2023 O O . LEU A 1 294 ? -16.827 1.257 18.695 1.00 93.31 294 LEU A O 1
ATOM 2027 N N . ALA A 1 295 ? -18.690 1.273 17.402 1.00 90.75 295 ALA A N 1
ATOM 2028 C CA . ALA A 1 295 ? -18.381 2.423 16.542 1.00 90.75 295 ALA A CA 1
ATOM 2029 C C . ALA A 1 295 ? -16.998 2.403 15.864 1.00 90.75 295 ALA A C 1
ATOM 2031 O O . ALA A 1 295 ? -16.430 3.455 15.558 1.00 90.75 295 ALA A O 1
ATOM 2032 N N . ALA A 1 296 ? -16.468 1.211 15.606 1.00 89.62 296 ALA A N 1
ATOM 2033 C CA . ALA A 1 296 ? -15.440 1.002 14.604 1.00 89.62 296 ALA A CA 1
ATOM 2034 C C . ALA A 1 296 ? -16.084 0.287 13.420 1.00 89.62 296 ALA A C 1
ATOM 2036 O O . ALA A 1 296 ? -16.858 -0.646 13.608 1.00 89.62 296 ALA A O 1
ATOM 2037 N N . ASP A 1 297 ? -15.766 0.750 12.220 1.00 87.69 297 ASP A N 1
ATOM 2038 C CA . ASP A 1 297 ? -16.025 0.016 10.991 1.00 87.69 297 ASP A CA 1
ATOM 2039 C C . ASP A 1 297 ? -14.707 -0.615 10.534 1.00 87.69 297 ASP A C 1
ATOM 2041 O O . ASP A 1 297 ? -13.674 0.069 10.454 1.00 87.69 297 ASP A O 1
ATOM 2045 N N . ILE A 1 298 ? -14.736 -1.918 10.264 1.00 86.75 298 ILE A N 1
ATOM 2046 C CA . ILE A 1 298 ? -13.624 -2.652 9.664 1.00 86.75 298 ILE A CA 1
ATOM 2047 C C . ILE A 1 298 ? -13.901 -2.677 8.164 1.00 86.75 298 ILE A C 1
ATOM 2049 O O . ILE A 1 298 ? -14.825 -3.376 7.733 1.00 86.75 298 ILE A O 1
ATOM 2053 N N . PRO A 1 299 ? -13.110 -1.961 7.342 1.00 82.38 299 PRO A N 1
ATOM 2054 C CA . PRO A 1 299 ? -13.215 -2.094 5.897 1.00 82.38 299 PRO A CA 1
ATOM 2055 C C . PRO A 1 299 ? -13.179 -3.577 5.517 1.00 82.38 299 PRO A C 1
ATOM 2057 O O . PRO A 1 299 ? -12.431 -4.339 6.125 1.00 82.38 299 PRO A O 1
ATOM 2060 N N . SER A 1 300 ? -13.969 -3.985 4.517 1.00 69.19 300 SER A N 1
ATOM 2061 C CA . SER A 1 300 ? -14.218 -5.398 4.130 1.00 69.19 300 SER A CA 1
ATOM 2062 C C . SER A 1 300 ? -12.979 -6.291 3.867 1.00 69.19 300 SER A C 1
ATOM 2064 O O . SER A 1 300 ? -13.104 -7.490 3.626 1.00 69.19 300 SER A O 1
ATOM 2066 N N . GLY A 1 301 ? -11.781 -5.729 3.972 1.00 59.03 301 GLY A N 1
ATOM 2067 C CA . GLY A 1 301 ? -10.534 -6.374 4.360 1.00 59.03 301 GLY A CA 1
ATOM 2068 C C . GLY A 1 301 ? -9.503 -5.287 4.683 1.00 59.03 301 GLY A C 1
ATOM 2069 O O . GLY A 1 301 ? -9.755 -4.103 4.437 1.00 59.03 301 GLY A O 1
ATOM 2070 N N . SER A 1 302 ? -8.313 -5.667 5.165 1.00 57.72 302 SER A N 1
ATOM 2071 C CA . SER A 1 302 ? -7.140 -4.781 5.199 1.00 57.72 302 SER A CA 1
ATOM 2072 C C . SER A 1 302 ? -6.761 -4.411 3.765 1.00 57.72 302 SER A C 1
ATOM 2074 O O . SER A 1 302 ? -5.928 -5.057 3.130 1.00 57.72 302 SER A O 1
ATOM 2076 N N . THR A 1 303 ? -7.456 -3.424 3.216 1.00 61.44 303 THR A N 1
ATOM 2077 C CA . THR A 1 303 ? -7.266 -2.994 1.842 1.00 61.44 303 THR A CA 1
ATOM 2078 C C . THR A 1 303 ? -6.051 -2.098 1.870 1.00 61.44 303 THR A C 1
ATOM 2080 O O . THR A 1 303 ? -6.105 -0.993 2.414 1.00 61.44 303 THR A O 1
ATOM 2083 N N . GLU A 1 304 ? -4.931 -2.598 1.350 1.00 63.94 304 GLU A N 1
ATOM 2084 C CA . GLU A 1 304 ? -3.809 -1.721 1.072 1.00 63.94 304 GLU A CA 1
ATOM 2085 C C . GLU A 1 304 ? -4.310 -0.630 0.126 1.00 63.94 304 GLU A C 1
ATOM 2087 O O . GLU A 1 304 ? -4.739 -0.883 -1.001 1.00 63.94 304 GLU A O 1
ATOM 2092 N N . ALA A 1 305 ? -4.342 0.591 0.641 1.00 56.53 305 ALA A N 1
ATOM 2093 C CA . ALA A 1 305 ? -4.949 1.719 -0.034 1.00 56.53 305 ALA A CA 1
ATOM 2094 C C . ALA A 1 305 ? -4.047 2.228 -1.169 1.00 56.53 305 ALA A C 1
ATOM 2096 O O . ALA A 1 305 ? -4.520 2.924 -2.064 1.00 56.53 305 ALA A O 1
ATOM 2097 N N . TYR A 1 306 ? -2.758 1.850 -1.149 1.00 62.47 306 TYR A N 1
ATOM 2098 C CA . TYR A 1 306 ? -1.722 2.234 -2.119 1.00 62.47 306 TYR A CA 1
ATOM 2099 C C . TYR A 1 306 ? -1.755 3.722 -2.487 1.00 62.47 306 TYR A C 1
ATOM 2101 O O . TYR A 1 306 ? -1.420 4.109 -3.608 1.00 62.47 306 TYR A O 1
ATOM 2109 N N . CYS A 1 307 ? -2.201 4.559 -1.555 1.00 60.69 307 CYS A N 1
ATOM 2110 C CA . CYS A 1 307 ? -2.495 5.954 -1.796 1.00 60.69 307 CYS A CA 1
ATOM 2111 C C . CYS A 1 307 ? -1.642 6.821 -0.893 1.00 60.69 307 CYS A C 1
ATOM 2113 O O . CYS A 1 307 ? -1.395 6.483 0.262 1.00 60.69 307 CYS A O 1
ATOM 2115 N N . ASN A 1 308 ? -1.243 7.968 -1.429 1.00 63.56 308 ASN A N 1
ATOM 2116 C CA . ASN A 1 308 ? -0.511 8.958 -0.659 1.00 63.56 308 ASN A CA 1
ATOM 2117 C C . ASN A 1 308 ? -1.409 9.637 0.383 1.00 63.56 308 ASN A C 1
ATOM 2119 O O . ASN A 1 308 ? -0.920 10.124 1.384 1.00 63.56 308 ASN A O 1
ATOM 2123 N N . GLU A 1 309 ? -2.723 9.656 0.181 1.00 76.75 309 GLU A N 1
ATOM 2124 C CA . GLU A 1 309 ? -3.672 10.306 1.080 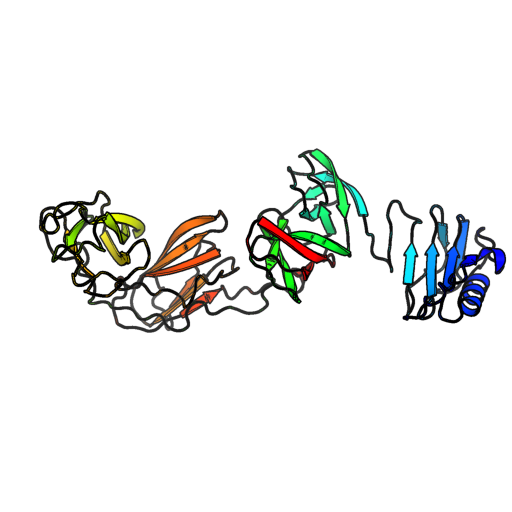1.00 76.75 309 GLU A CA 1
ATOM 2125 C C . GLU A 1 309 ? -5.044 9.632 0.947 1.00 76.75 309 GLU A C 1
ATOM 2127 O O . GLU A 1 309 ? -5.352 9.023 -0.087 1.00 76.75 309 GLU A O 1
ATOM 2132 N N . LEU A 1 310 ? -5.888 9.778 1.967 1.00 83.62 310 LEU A N 1
ATOM 2133 C CA . LEU A 1 310 ? -7.276 9.327 1.959 1.00 83.62 310 LEU A CA 1
ATOM 2134 C C . LEU A 1 310 ? -8.220 10.517 1.894 1.00 83.62 310 LEU A C 1
ATOM 2136 O O . LEU A 1 310 ? -8.037 11.500 2.603 1.00 83.62 310 LEU A O 1
ATOM 2140 N N . THR A 1 311 ? -9.278 10.392 1.102 1.00 87.06 311 THR A N 1
ATOM 2141 C CA . THR A 1 311 ? -10.414 11.308 1.125 1.00 87.06 311 THR A CA 1
ATOM 2142 C C . THR A 1 311 ? -11.552 10.678 1.914 1.00 87.06 311 THR A C 1
ATOM 2144 O O . THR A 1 311 ? -12.028 9.583 1.597 1.00 87.06 311 THR A O 1
ATOM 2147 N N . ILE A 1 312 ? -12.018 11.402 2.923 1.00 86.88 312 ILE A N 1
ATOM 2148 C CA . ILE A 1 312 ? -13.176 11.051 3.735 1.00 86.88 312 ILE A CA 1
ATOM 2149 C C . ILE A 1 312 ? -14.317 11.959 3.303 1.00 86.88 312 ILE A C 1
ATOM 2151 O O . ILE A 1 312 ? -14.199 13.184 3.322 1.00 86.88 312 ILE A O 1
ATOM 2155 N N . THR A 1 313 ? -15.420 11.346 2.893 1.00 86.25 313 THR A N 1
ATOM 2156 C CA . THR A 1 313 ? -16.667 12.045 2.593 1.00 86.25 313 THR A CA 1
ATOM 2157 C C . THR A 1 313 ? -17.662 11.731 3.695 1.00 86.25 313 THR A C 1
ATOM 2159 O O . THR A 1 313 ? -18.077 10.584 3.825 1.00 86.25 313 THR A O 1
ATOM 2162 N N . GLY A 1 314 ? -18.019 12.724 4.495 1.00 78.69 314 GLY A N 1
ATOM 2163 C CA . GLY A 1 314 ? -19.003 12.625 5.560 1.00 78.69 314 GLY A CA 1
ATOM 2164 C C . GLY A 1 314 ? -20.345 13.281 5.208 1.00 78.69 314 GLY A C 1
ATOM 2165 O O . GLY A 1 314 ? -20.467 13.977 4.197 1.00 78.69 314 GLY A O 1
ATOM 2166 N N . PRO A 1 315 ? -21.358 13.072 6.054 1.00 70.88 315 PRO A N 1
ATOM 2167 C CA . PRO A 1 315 ? -22.670 13.723 5.964 1.00 70.88 315 PRO A CA 1
ATOM 2168 C C . PRO A 1 315 ? -22.636 15.234 6.270 1.00 70.88 315 PRO A C 1
ATOM 2170 O O . PRO A 1 315 ? -21.606 15.788 6.645 1.00 70.88 315 PRO A O 1
ATOM 2173 N N . ASN A 1 316 ? -23.797 15.884 6.148 1.00 64.44 316 ASN A N 1
ATOM 2174 C CA . ASN A 1 316 ? -23.987 17.323 6.348 1.00 64.44 316 ASN A CA 1
ATOM 2175 C C . ASN A 1 316 ? -23.838 17.807 7.804 1.00 64.44 316 ASN A C 1
ATOM 2177 O O . ASN A 1 316 ? -24.225 17.126 8.750 1.00 64.44 316 ASN A O 1
ATOM 2181 N N . SER A 1 317 ? -23.419 19.075 7.904 1.00 54.41 317 SER A N 1
ATOM 2182 C CA . SER A 1 317 ? -23.756 20.091 8.920 1.00 54.41 317 SER A CA 1
ATOM 2183 C C . SER A 1 317 ? -23.226 20.001 10.351 1.00 54.41 317 SER A C 1
ATOM 2185 O O . SER A 1 317 ? -23.392 20.989 11.061 1.00 54.41 317 SER A O 1
ATOM 2187 N N . ASP A 1 318 ? -22.526 18.944 10.759 1.00 58.91 318 ASP A N 1
ATOM 2188 C CA . ASP A 1 318 ? -21.945 18.901 12.106 1.00 58.91 318 ASP A CA 1
ATOM 2189 C C . ASP A 1 318 ? -20.418 18.863 12.117 1.00 58.91 318 ASP A C 1
ATOM 2191 O O . ASP A 1 318 ? -19.765 18.226 11.287 1.00 58.91 318 ASP A O 1
ATOM 2195 N N . THR A 1 319 ? -19.847 19.514 13.129 1.00 65.56 319 THR A N 1
ATOM 2196 C CA . THR A 1 319 ? -18.427 19.453 13.481 1.00 65.56 319 THR A CA 1
ATOM 2197 C C . THR A 1 319 ? -18.087 18.093 14.104 1.00 65.56 319 THR A C 1
ATOM 2199 O O . THR A 1 319 ? -17.751 17.992 15.282 1.00 65.56 319 THR A O 1
ATOM 2202 N N . SER A 1 320 ? -18.227 17.025 13.327 1.00 79.81 320 SER A N 1
ATOM 2203 C CA . SER A 1 320 ? -17.876 15.663 13.730 1.00 79.81 320 SER A CA 1
ATOM 2204 C C . SER A 1 320 ? -16.441 15.312 13.347 1.00 79.81 320 SER A C 1
ATOM 2206 O O . SER A 1 320 ? -15.841 15.933 12.462 1.00 79.81 320 SER A O 1
ATOM 2208 N N . PHE A 1 321 ? -15.906 14.289 14.003 1.00 87.38 321 PHE A N 1
ATOM 2209 C CA . PHE A 1 321 ? -14.569 13.778 13.741 1.00 87.38 321 PHE A CA 1
ATOM 2210 C C . PHE A 1 321 ? -14.629 12.314 13.325 1.00 87.38 321 PHE A C 1
ATOM 2212 O O . PHE A 1 321 ? -15.461 11.544 13.804 1.00 87.38 321 PHE A O 1
ATOM 2219 N N . VAL A 1 322 ? -13.715 11.939 12.439 1.00 89.44 322 VAL A N 1
ATOM 2220 C CA . VAL A 1 322 ? -13.438 10.548 12.075 1.00 89.44 322 VAL A CA 1
ATOM 2221 C C . VAL A 1 322 ? -12.008 10.264 12.504 1.00 89.44 322 VAL A C 1
ATOM 2223 O O . VAL A 1 322 ? -11.113 11.045 12.180 1.00 89.44 322 VAL A O 1
ATOM 2226 N N . THR A 1 323 ? -11.767 9.165 13.219 1.00 92.44 323 THR A N 1
ATOM 2227 C CA . THR A 1 323 ? -10.392 8.682 13.429 1.00 92.44 323 THR A CA 1
ATOM 2228 C C . THR A 1 323 ? -10.105 7.543 12.465 1.00 92.44 323 THR A C 1
ATOM 2230 O O . THR A 1 323 ? -10.825 6.549 12.446 1.00 92.44 323 THR A O 1
ATOM 2233 N N . ILE A 1 324 ? -9.055 7.674 11.664 1.00 92.44 324 ILE A N 1
ATOM 2234 C CA . ILE A 1 324 ? -8.534 6.586 10.838 1.00 92.44 324 ILE A CA 1
ATOM 2235 C C . ILE A 1 324 ? -7.412 5.909 11.607 1.00 92.44 324 ILE A C 1
ATOM 2237 O O . ILE A 1 324 ? -6.509 6.584 12.100 1.00 92.44 324 ILE A O 1
ATOM 2241 N N . VAL A 1 325 ? -7.465 4.583 11.696 1.00 92.81 325 VAL A N 1
ATOM 2242 C CA . VAL A 1 325 ? -6.416 3.756 12.297 1.00 92.81 325 VAL A CA 1
ATOM 2243 C C . VAL A 1 325 ? -5.877 2.819 11.231 1.00 92.81 325 VAL A C 1
ATOM 2245 O O . VAL A 1 325 ? -6.634 2.233 10.451 1.00 92.81 325 VAL A O 1
ATOM 2248 N N . GLY A 1 326 ? -4.557 2.678 11.183 1.00 91.38 326 GLY A N 1
ATOM 2249 C CA . GLY A 1 326 ? -3.916 1.941 10.113 1.00 91.38 326 GLY A CA 1
ATOM 2250 C C . GLY A 1 326 ? -2.414 1.782 10.275 1.00 91.38 326 GLY A C 1
ATOM 2251 O O . GLY A 1 326 ? -1.864 1.939 11.364 1.00 91.38 326 GLY A O 1
ATOM 2252 N N . VAL A 1 327 ? -1.764 1.466 9.162 1.00 88.06 327 VAL A N 1
ATOM 2253 C CA . VAL A 1 327 ? -0.307 1.405 9.026 1.00 88.06 327 VAL A CA 1
ATOM 2254 C C . VAL A 1 327 ? 0.126 2.490 8.047 1.00 88.06 327 VAL A C 1
ATOM 2256 O O . VAL A 1 327 ? -0.482 2.617 6.982 1.00 88.06 327 VAL A O 1
ATOM 2259 N N . ASP A 1 328 ? 1.144 3.271 8.399 1.00 87.06 328 ASP A N 1
ATOM 2260 C CA . ASP A 1 328 ? 1.697 4.320 7.539 1.00 87.06 328 ASP A CA 1
ATOM 2261 C C . ASP A 1 328 ? 2.724 3.784 6.520 1.00 87.06 328 ASP A C 1
ATOM 2263 O O . ASP A 1 328 ? 2.999 2.584 6.417 1.00 87.06 328 ASP A O 1
ATOM 2267 N N . THR A 1 329 ? 3.322 4.684 5.740 1.00 77.12 329 THR A N 1
ATOM 2268 C CA . THR A 1 329 ? 4.372 4.346 4.762 1.00 77.12 329 THR A CA 1
ATOM 2269 C C . THR A 1 329 ? 5.668 3.829 5.380 1.00 77.12 329 THR A C 1
ATOM 2271 O O . THR A 1 329 ? 6.472 3.209 4.676 1.00 77.12 329 THR A O 1
ATOM 2274 N N . SER A 1 330 ? 5.872 4.056 6.674 1.00 80.94 330 SER A N 1
ATOM 2275 C CA . SER A 1 330 ? 7.036 3.605 7.440 1.00 80.94 330 SER A CA 1
ATOM 2276 C C . SER A 1 330 ? 6.790 2.267 8.143 1.00 80.94 330 SER A C 1
ATOM 2278 O O . SER A 1 330 ? 7.630 1.838 8.928 1.00 80.94 330 SER A O 1
ATOM 2280 N N . ASP A 1 331 ? 5.663 1.603 7.854 1.00 80.19 331 ASP A N 1
ATOM 2281 C CA . ASP A 1 331 ? 5.228 0.359 8.497 1.00 80.19 331 ASP A CA 1
ATOM 2282 C C . ASP A 1 331 ? 4.945 0.507 10.010 1.00 80.19 331 ASP A C 1
ATOM 2284 O O . ASP A 1 331 ? 4.913 -0.479 10.750 1.00 80.19 331 ASP A O 1
ATOM 2288 N N . ASN A 1 332 ? 4.671 1.730 10.475 1.00 89.00 332 ASN A N 1
ATOM 2289 C CA . ASN A 1 332 ? 4.264 2.000 11.852 1.00 89.00 332 ASN A CA 1
ATOM 2290 C C . ASN A 1 332 ? 2.742 2.050 11.973 1.00 89.00 332 ASN A C 1
ATOM 2292 O O . ASN A 1 332 ? 2.039 2.475 11.057 1.00 89.00 332 ASN A O 1
ATOM 2296 N N . THR A 1 333 ? 2.217 1.666 13.141 1.00 91.00 333 THR A N 1
ATOM 2297 C CA . THR A 1 333 ? 0.809 1.937 13.458 1.00 91.00 333 THR A CA 1
ATOM 2298 C C . THR A 1 333 ? 0.600 3.443 13.544 1.00 91.00 333 THR A C 1
ATOM 2300 O O . THR A 1 333 ? 1.236 4.109 14.361 1.00 91.00 333 THR A O 1
ATOM 2303 N N . ALA A 1 334 ? -0.317 3.958 12.736 1.00 92.56 334 ALA A N 1
ATOM 2304 C CA . ALA A 1 334 ? -0.644 5.370 12.670 1.00 92.56 334 ALA A CA 1
ATOM 2305 C C . ALA A 1 334 ? -2.129 5.595 12.938 1.00 92.56 334 ALA A C 1
ATOM 2307 O O . ALA A 1 334 ? -2.972 4.718 12.712 1.00 92.56 334 ALA A O 1
ATOM 2308 N N . ARG A 1 335 ? -2.431 6.789 13.448 1.00 94.31 335 ARG A N 1
ATOM 2309 C CA . ARG A 1 335 ? -3.789 7.236 13.738 1.00 94.31 335 ARG A CA 1
ATOM 2310 C C . ARG A 1 335 ? -3.906 8.697 13.392 1.00 94.31 335 ARG A C 1
ATOM 2312 O O . ARG A 1 335 ? -3.043 9.484 13.770 1.00 94.31 335 ARG A O 1
ATOM 2319 N N . GLU A 1 336 ? -4.993 9.055 12.740 1.00 94.44 336 GLU A N 1
ATOM 2320 C CA . GLU A 1 336 ? -5.283 10.448 12.454 1.00 94.44 336 GLU A CA 1
ATOM 2321 C C . GLU A 1 336 ? -6.744 10.732 12.738 1.00 94.44 336 GLU A C 1
ATOM 2323 O O . GLU A 1 336 ? -7.634 10.061 12.217 1.00 94.44 336 GLU A O 1
ATOM 2328 N N . ARG A 1 337 ? -6.979 11.738 13.576 1.00 93.19 337 ARG A N 1
ATOM 2329 C CA . ARG A 1 337 ? -8.306 12.260 13.867 1.00 93.19 337 ARG A CA 1
ATOM 2330 C C . ARG A 1 337 ? -8.537 13.478 12.991 1.00 93.19 337 ARG A C 1
ATOM 2332 O O . ARG A 1 337 ? -7.847 14.484 13.130 1.00 93.19 337 ARG A O 1
ATOM 2339 N N . VAL A 1 338 ? -9.511 13.377 12.100 1.00 90.38 338 VAL A N 1
ATOM 2340 C CA . VAL A 1 338 ? -9.782 14.379 11.074 1.00 90.38 338 VAL A CA 1
ATOM 2341 C C . VAL A 1 338 ? -11.128 15.036 11.339 1.00 90.38 338 VAL A C 1
ATOM 2343 O O . VAL A 1 338 ? -12.123 14.357 11.595 1.00 90.38 338 VAL A O 1
ATOM 2346 N N . GLN A 1 339 ? -11.154 16.365 11.279 1.00 89.88 339 GLN A N 1
ATOM 2347 C CA . GLN A 1 339 ? -12.371 17.156 11.425 1.00 89.88 339 GLN A CA 1
ATOM 2348 C C . GLN A 1 339 ? -13.100 17.279 10.087 1.00 89.88 339 GLN A C 1
ATOM 2350 O O . GLN A 1 339 ? -12.512 17.689 9.086 1.00 89.88 339 GLN A O 1
ATOM 2355 N N . LEU A 1 340 ? -14.399 16.995 10.082 1.00 86.12 340 LEU A N 1
ATOM 2356 C CA . LEU A 1 340 ? -15.260 17.272 8.938 1.00 86.12 340 LEU A CA 1
ATOM 2357 C C . LEU A 1 340 ? -15.583 18.776 8.882 1.00 86.12 340 LEU A C 1
ATOM 2359 O O . LEU A 1 340 ? -15.942 19.401 9.878 1.00 86.12 340 LEU A O 1
ATOM 2363 N N . ASN A 1 341 ? -15.423 19.377 7.702 1.00 80.69 341 ASN A N 1
ATOM 2364 C CA . ASN A 1 341 ? -15.531 20.822 7.462 1.00 80.69 341 ASN A CA 1
ATOM 2365 C C . ASN A 1 341 ? -16.973 21.380 7.454 1.00 80.69 341 ASN A C 1
ATOM 2367 O O . ASN A 1 341 ? -17.173 22.530 7.066 1.00 80.69 341 ASN A O 1
ATOM 2371 N N . GLY A 1 342 ? -17.978 20.578 7.819 1.00 75.38 342 GLY A N 1
ATOM 2372 C CA . GLY A 1 342 ? -19.390 20.981 7.863 1.00 75.38 342 GLY A CA 1
ATOM 2373 C C . GLY A 1 342 ? -20.061 21.217 6.500 1.00 75.38 342 GLY A C 1
ATOM 2374 O O . GLY A 1 342 ? -21.243 21.559 6.467 1.00 75.38 342 GLY A O 1
ATOM 2375 N N . ALA A 1 343 ? -19.348 21.033 5.378 1.00 83.00 343 ALA A N 1
ATOM 2376 C CA . ALA A 1 343 ? -19.918 21.123 4.032 1.00 83.00 343 ALA A CA 1
ATOM 2377 C C . ALA A 1 343 ? -20.902 19.969 3.734 1.00 83.00 343 ALA A C 1
ATOM 2379 O O . ALA A 1 343 ? -21.081 19.057 4.540 1.00 83.00 343 ALA A O 1
ATOM 2380 N N . SER A 1 344 ? -21.559 20.019 2.568 1.00 80.06 344 SER A N 1
ATOM 2381 C CA . SER A 1 344 ? -22.600 19.066 2.158 1.00 80.06 344 SER A CA 1
ATOM 2382 C C . SER A 1 344 ? -22.331 18.470 0.766 1.00 80.06 344 SER A C 1
ATOM 2384 O O . SER A 1 344 ? -22.708 19.102 -0.227 1.00 80.06 344 SER A O 1
ATOM 2386 N N . PRO A 1 345 ? -21.750 17.258 0.657 1.00 81.94 345 PRO A N 1
ATOM 2387 C CA . PRO A 1 345 ? -21.175 16.457 1.743 1.00 81.94 345 PRO A CA 1
ATOM 2388 C C . PRO A 1 345 ? -19.880 17.079 2.284 1.00 81.94 345 PRO A C 1
ATOM 2390 O O . PRO A 1 345 ? -19.213 17.849 1.586 1.00 81.94 345 PRO A O 1
ATOM 2393 N N . SER A 1 346 ? -19.505 16.744 3.519 1.00 85.62 346 SER A N 1
ATOM 2394 C CA . SER A 1 346 ? -18.229 17.192 4.070 1.00 85.62 346 SER A CA 1
ATOM 2395 C C . SER A 1 346 ? -17.105 16.368 3.460 1.00 85.62 346 SER A C 1
ATOM 2397 O O . SER A 1 346 ? -17.172 15.144 3.468 1.00 85.62 346 SER A O 1
ATOM 2399 N N . VAL A 1 347 ? -16.081 17.019 2.913 1.00 87.44 347 VAL A N 1
ATOM 2400 C CA . VAL A 1 347 ? -14.940 16.338 2.291 1.00 87.44 347 VAL A CA 1
ATOM 2401 C C . VAL A 1 347 ? -13.665 16.821 2.949 1.00 87.44 347 VAL A C 1
ATOM 2403 O O . VAL A 1 347 ? -13.416 18.026 3.014 1.00 87.44 347 VAL A O 1
ATOM 2406 N N . VAL A 1 348 ? -12.861 15.878 3.423 1.00 88.19 348 VAL A N 1
ATOM 2407 C CA . VAL A 1 348 ? -11.567 16.153 4.041 1.00 88.19 348 VAL A CA 1
ATOM 2408 C C . VAL A 1 348 ? -10.540 15.115 3.611 1.00 88.19 348 VAL A C 1
ATOM 2410 O O . VAL A 1 348 ? -10.888 13.976 3.293 1.00 88.19 348 VAL A O 1
ATOM 2413 N N . THR A 1 349 ? -9.278 15.524 3.596 1.00 89.75 349 THR A N 1
ATOM 2414 C CA . THR A 1 349 ? -8.144 14.680 3.229 1.00 89.75 349 THR A CA 1
ATOM 2415 C C . THR A 1 349 ? -7.279 14.425 4.458 1.00 89.75 349 THR A C 1
ATOM 2417 O O . THR A 1 349 ? -7.028 15.353 5.227 1.00 89.75 349 THR A O 1
ATOM 2420 N N . THR A 1 350 ? -6.846 13.181 4.658 1.00 88.94 350 THR A N 1
ATOM 2421 C CA . THR A 1 350 ? -5.863 12.842 5.695 1.00 88.94 350 THR A CA 1
ATOM 2422 C C . THR A 1 350 ? -4.504 13.431 5.334 1.00 88.94 350 THR A C 1
ATOM 2424 O O . THR A 1 350 ? -4.103 13.414 4.173 1.00 88.94 350 THR A O 1
ATOM 2427 N N . THR A 1 351 ? -3.772 13.916 6.328 1.00 89.06 351 THR A N 1
ATOM 2428 C CA . THR A 1 351 ? -2.368 14.330 6.171 1.00 89.06 351 THR A CA 1
ATOM 2429 C C . THR A 1 351 ? -1.408 13.150 6.295 1.00 89.06 351 THR A C 1
ATOM 2431 O O . THR A 1 351 ? -0.311 13.164 5.738 1.00 89.06 351 THR A O 1
ATOM 2434 N N . THR A 1 352 ? -1.829 12.103 6.999 1.00 87.75 352 THR A N 1
ATOM 2435 C CA . THR A 1 352 ? -1.109 10.842 7.110 1.00 87.75 352 THR A CA 1
ATOM 2436 C C . THR A 1 352 ? -1.301 10.042 5.837 1.00 87.75 352 THR A C 1
ATOM 2438 O O . THR A 1 352 ? -2.424 9.807 5.370 1.00 87.75 352 THR A O 1
ATOM 2441 N N . VAL A 1 353 ? -0.180 9.549 5.325 1.00 83.88 353 VAL A N 1
ATOM 2442 C CA . VAL A 1 353 ? -0.163 8.585 4.238 1.00 83.88 353 VAL A CA 1
ATOM 2443 C C . VAL A 1 353 ? -0.424 7.191 4.797 1.00 83.88 353 VAL A C 1
ATOM 2445 O O . VAL A 1 353 ? 0.487 6.515 5.281 1.00 83.88 353 VAL A O 1
ATOM 2448 N N . PHE A 1 354 ? -1.681 6.756 4.746 1.00 83.56 354 PHE A N 1
ATOM 2449 C CA . PHE A 1 354 ? -2.053 5.407 5.153 1.00 83.56 354 PHE A CA 1
ATOM 2450 C C . PHE A 1 354 ? -1.791 4.409 4.033 1.00 83.56 354 PHE A C 1
ATOM 2452 O O . PHE A 1 354 ? -2.328 4.503 2.929 1.00 83.56 354 PHE A O 1
ATOM 2459 N N . ARG A 1 355 ? -1.012 3.387 4.361 1.00 78.38 355 ARG A N 1
ATOM 2460 C CA . ARG A 1 355 ? -0.794 2.227 3.511 1.00 78.38 355 ARG A CA 1
ATOM 2461 C C . ARG A 1 355 ? -1.895 1.191 3.691 1.00 78.38 355 ARG A C 1
ATOM 2463 O O . ARG A 1 355 ? -2.392 0.671 2.699 1.00 78.38 355 ARG A O 1
ATOM 2470 N N . ILE A 1 356 ? -2.276 0.905 4.934 1.00 83.88 356 ILE A N 1
ATOM 2471 C CA . ILE A 1 356 ? -3.381 0.003 5.289 1.00 83.88 356 ILE A CA 1
ATOM 2472 C C . ILE A 1 356 ? -4.316 0.766 6.212 1.00 83.88 356 ILE A C 1
ATOM 2474 O O . ILE A 1 356 ? -3.854 1.327 7.201 1.00 83.88 356 ILE A O 1
ATOM 2478 N N . VAL A 1 357 ? -5.617 0.733 5.934 1.00 88.00 357 VAL A N 1
ATOM 2479 C CA . VAL A 1 357 ? -6.641 1.159 6.894 1.00 88.00 357 VAL A CA 1
ATOM 2480 C C . VAL A 1 357 ? -7.158 -0.082 7.604 1.00 88.00 357 VAL A C 1
ATOM 2482 O O . VAL A 1 357 ? -7.655 -1.002 6.956 1.00 88.00 357 VAL A O 1
ATOM 2485 N N . SER A 1 358 ? -7.004 -0.130 8.924 1.00 89.44 358 SER A N 1
ATOM 2486 C CA . SER A 1 358 ? -7.489 -1.241 9.744 1.00 89.44 358 SER A CA 1
ATOM 2487 C C . SER A 1 358 ? -8.839 -0.935 10.375 1.00 89.44 358 SER A C 1
ATOM 2489 O O . SER A 1 358 ? -9.640 -1.855 10.523 1.00 89.44 358 SER A O 1
ATOM 2491 N N . ARG A 1 359 ? -9.101 0.330 10.734 1.00 91.00 359 ARG A N 1
ATOM 2492 C CA . ARG A 1 359 ? -10.380 0.772 11.304 1.00 91.00 359 ARG A CA 1
ATOM 2493 C C . ARG A 1 359 ? -10.714 2.203 10.920 1.00 91.00 359 ARG A C 1
ATOM 2495 O O . ARG A 1 359 ? -9.828 3.049 10.776 1.00 91.00 359 ARG A O 1
ATOM 2502 N N . ILE A 1 360 ? -12.009 2.464 10.832 1.00 90.56 360 ILE A N 1
ATOM 2503 C CA . ILE A 1 360 ? -12.579 3.804 10.738 1.00 90.56 360 ILE A CA 1
ATOM 2504 C C . ILE A 1 360 ? -13.436 4.000 11.993 1.00 90.56 360 ILE A C 1
ATOM 2506 O O . ILE A 1 360 ? -14.462 3.345 12.151 1.00 90.56 360 ILE A O 1
ATOM 2510 N N . CYS A 1 361 ? -12.994 4.855 12.913 1.00 91.81 361 CYS A N 1
ATOM 2511 C CA . CYS A 1 361 ? -13.670 5.112 14.184 1.00 91.81 361 CYS A CA 1
ATOM 2512 C C . CYS A 1 361 ? -14.663 6.269 14.041 1.00 91.81 361 CYS A C 1
ATOM 2514 O O . CYS A 1 361 ? -14.316 7.345 13.539 1.00 91.81 361 CYS A O 1
ATOM 2516 N N . LEU A 1 362 ? -15.889 6.036 14.505 1.00 88.44 362 LEU A N 1
ATOM 2517 C CA . LEU A 1 362 ? -17.074 6.841 14.198 1.00 88.44 362 LEU A CA 1
ATOM 2518 C C . LEU A 1 362 ? -17.824 7.320 15.453 1.00 88.44 362 LEU A C 1
ATOM 2520 O O . LEU A 1 362 ? -18.854 7.980 15.338 1.00 88.44 362 LEU A O 1
ATOM 2524 N N . GLY A 1 363 ? -17.333 7.011 16.654 1.00 86.31 363 GLY A N 1
ATOM 2525 C CA . GLY A 1 363 ? -17.981 7.344 17.931 1.00 86.31 363 GLY A CA 1
ATOM 2526 C C . GLY A 1 363 ? -18.033 8.839 18.262 1.00 86.31 363 GLY A C 1
ATOM 2527 O O . GLY A 1 363 ? -18.699 9.237 19.213 1.00 86.31 363 GLY A O 1
ATOM 2528 N N . GLU A 1 364 ? -17.363 9.678 17.468 1.00 85.00 364 GLU A N 1
ATOM 2529 C CA . GLU A 1 364 ? -17.421 11.143 17.564 1.00 85.00 364 GLU A CA 1
ATOM 2530 C C . GLU A 1 364 ? -18.419 11.781 16.583 1.00 85.00 364 GLU A C 1
ATOM 2532 O O . GLU A 1 364 ? -18.462 13.007 16.442 1.00 85.00 364 GLU A O 1
ATOM 2537 N N . PHE A 1 365 ? -19.231 10.974 15.896 1.00 79.69 365 PHE A N 1
ATOM 2538 C CA . PHE A 1 365 ? -20.358 11.486 15.123 1.00 79.69 365 PHE A CA 1
ATOM 2539 C C . PHE A 1 365 ? -21.423 12.012 16.076 1.00 79.69 365 PHE A C 1
ATOM 2541 O O . PHE A 1 365 ? -21.735 11.390 17.083 1.00 79.69 365 PHE A O 1
ATOM 2548 N N . THR A 1 366 ? -22.007 13.156 15.746 1.00 69.50 366 THR A N 1
ATOM 2549 C CA . THR A 1 366 ? -23.117 13.761 16.496 1.00 69.50 366 THR A CA 1
ATOM 2550 C C . THR A 1 366 ? -24.480 13.267 16.025 1.00 69.50 366 THR A C 1
ATOM 2552 O O . THR A 1 366 ? -25.442 13.349 16.780 1.00 69.50 366 THR A O 1
ATOM 2555 N N . ASN A 1 367 ? -24.563 12.707 14.814 1.00 65.38 367 ASN A N 1
ATOM 2556 C CA . ASN A 1 367 ? -25.785 12.166 14.227 1.00 65.38 367 ASN A CA 1
ATOM 2557 C C . ASN A 1 367 ? -25.508 10.888 13.422 1.00 65.38 367 ASN A C 1
ATOM 2559 O O . ASN A 1 367 ? -24.417 10.705 12.878 1.00 65.38 367 ASN A O 1
ATOM 2563 N N . ALA A 1 368 ? -26.515 10.013 13.335 1.00 63.47 368 ALA A N 1
ATOM 2564 C CA . ALA A 1 368 ? -26.463 8.824 12.488 1.00 63.47 368 ALA A CA 1
ATOM 2565 C C . ALA A 1 368 ? -26.407 9.241 11.023 1.00 63.47 368 ALA A C 1
ATOM 2567 O O . ALA A 1 368 ? -27.269 9.985 10.546 1.00 63.47 368 ALA A O 1
ATOM 2568 N N . ALA A 1 369 ? -25.363 8.812 10.322 1.00 63.78 369 ALA A N 1
ATOM 2569 C CA . ALA A 1 369 ? -25.062 9.428 9.053 1.00 63.78 369 ALA A CA 1
ATOM 2570 C C . ALA A 1 369 ? -24.103 8.611 8.192 1.00 63.78 369 ALA A C 1
ATOM 2572 O O . ALA A 1 369 ? -23.195 7.971 8.718 1.00 63.78 369 ALA A O 1
ATOM 2573 N N . THR A 1 370 ? -24.313 8.664 6.874 1.00 73.31 370 THR A N 1
ATOM 2574 C CA . THR A 1 370 ? -23.592 7.842 5.899 1.00 73.31 370 THR A CA 1
ATOM 2575 C C . THR A 1 370 ? -22.481 8.616 5.204 1.00 73.31 370 THR A C 1
ATOM 2577 O O . THR A 1 370 ? -22.728 9.688 4.650 1.00 73.31 370 THR A O 1
ATOM 2580 N N . GLY A 1 371 ? -21.281 8.046 5.175 1.00 78.06 371 GLY A N 1
ATOM 2581 C CA . GLY A 1 371 ? -20.132 8.591 4.452 1.00 78.06 371 GLY A CA 1
ATOM 2582 C C . GLY A 1 371 ? -19.394 7.548 3.616 1.00 78.06 371 GLY A C 1
ATOM 2583 O O . GLY A 1 371 ? -19.835 6.409 3.507 1.00 78.06 371 GLY A O 1
ATOM 2584 N N . SER A 1 372 ? -18.238 7.906 3.065 1.00 85.31 372 SER A N 1
ATOM 2585 C CA . SER A 1 372 ? -17.326 6.959 2.415 1.00 85.31 372 SER A CA 1
ATOM 2586 C C . SER A 1 372 ? -15.865 7.328 2.654 1.00 85.31 372 SER A C 1
ATOM 2588 O O . SER A 1 372 ? -15.541 8.499 2.865 1.00 85.31 372 SER A O 1
ATOM 2590 N N . VAL A 1 373 ? -14.988 6.330 2.586 1.00 86.31 373 VAL A N 1
ATOM 2591 C CA . VAL A 1 373 ? -13.531 6.503 2.630 1.00 86.31 373 VAL A CA 1
ATOM 2592 C C . VAL A 1 373 ? -12.951 5.975 1.329 1.00 86.31 373 VAL A C 1
ATOM 2594 O O . VAL A 1 373 ? -13.241 4.846 0.917 1.00 86.31 373 VAL A O 1
ATOM 2597 N N . LYS A 1 374 ? -12.152 6.798 0.658 1.00 86.25 374 LYS A N 1
ATOM 2598 C CA . LYS A 1 374 ? -11.539 6.481 -0.634 1.00 86.25 374 LYS A CA 1
ATOM 2599 C C . LYS A 1 374 ? -10.088 6.931 -0.643 1.00 86.25 374 LYS A C 1
ATOM 2601 O O . LYS A 1 374 ? -9.698 7.802 0.130 1.00 86.25 374 LYS A O 1
ATOM 2606 N N . THR A 1 375 ? -9.296 6.375 -1.545 1.00 83.75 375 THR A N 1
ATOM 2607 C CA . THR A 1 375 ? -7.998 6.966 -1.893 1.00 83.75 375 THR A CA 1
ATOM 2608 C C . THR A 1 375 ? -8.211 8.386 -2.430 1.00 83.75 375 THR A C 1
ATOM 2610 O O . THR A 1 375 ? -9.234 8.635 -3.076 1.00 83.75 375 THR A O 1
ATOM 2613 N N . ASN A 1 376 ? -7.264 9.302 -2.207 1.00 74.38 376 ASN A N 1
ATOM 2614 C CA . ASN A 1 376 ? -7.352 10.664 -2.742 1.00 74.38 376 ASN A CA 1
ATOM 2615 C C . ASN A 1 376 ? -7.598 10.665 -4.266 1.00 74.38 376 ASN A C 1
ATOM 2617 O O . ASN A 1 376 ? -7.236 9.737 -4.992 1.00 74.38 376 ASN A O 1
ATOM 2621 N N . ALA A 1 377 ? -8.235 11.728 -4.750 1.00 61.47 377 ALA A N 1
ATOM 2622 C CA . ALA A 1 377 ? -8.534 11.976 -6.149 1.00 61.47 377 ALA A CA 1
ATOM 2623 C C . ALA A 1 377 ? -7.316 12.144 -7.056 1.00 61.47 377 ALA A C 1
ATOM 2625 O O . ALA A 1 377 ? -7.476 12.080 -8.274 1.00 61.47 377 ALA A O 1
ATOM 2626 N N . VAL A 1 378 ? -6.122 12.330 -6.495 1.00 67.56 378 VAL A N 1
ATOM 2627 C CA . VAL A 1 378 ? -4.884 12.349 -7.271 1.00 67.56 378 VAL A CA 1
ATOM 2628 C C . VAL A 1 378 ? -4.547 10.920 -7.698 1.00 67.56 378 VAL A C 1
ATOM 2630 O O . VAL A 1 378 ? -3.899 10.167 -6.977 1.00 67.56 378 VAL A O 1
ATOM 2633 N N . THR A 1 379 ? -5.032 10.539 -8.877 1.00 74.50 379 THR A N 1
ATOM 2634 C CA . THR A 1 379 ? -4.639 9.306 -9.567 1.00 74.50 379 THR A CA 1
ATOM 2635 C C . THR A 1 379 ? -3.238 9.449 -10.143 1.00 74.50 379 THR A C 1
ATOM 2637 O O . THR A 1 379 ? -2.841 10.544 -10.551 1.00 74.50 379 THR A O 1
ATOM 2640 N N . ASP A 1 380 ? -2.518 8.339 -10.267 1.00 81.50 380 ASP A N 1
ATOM 2641 C CA . ASP A 1 380 ? -1.215 8.344 -10.913 1.00 81.50 380 ASP A CA 1
ATOM 2642 C C . ASP A 1 380 ? -1.326 8.781 -12.371 1.00 81.50 380 ASP A C 1
ATOM 2644 O O . ASP A 1 380 ? -2.153 8.289 -13.146 1.00 81.50 380 ASP A O 1
ATOM 2648 N N . THR A 1 381 ? -0.443 9.691 -12.772 1.00 84.69 381 THR A N 1
ATOM 2649 C CA . THR A 1 381 ? -0.371 10.105 -14.171 1.00 84.69 381 THR A CA 1
ATOM 2650 C C . THR A 1 381 ? 0.186 8.966 -15.024 1.00 84.69 381 THR A C 1
ATOM 2652 O O . THR A 1 381 ? 0.946 8.116 -14.551 1.00 84.69 381 THR A O 1
ATOM 2655 N N . ALA A 1 382 ? -0.154 8.947 -16.315 1.00 85.62 382 ALA A N 1
ATOM 2656 C CA . ALA A 1 382 ? 0.377 7.946 -17.241 1.00 85.62 382 ALA A CA 1
ATOM 2657 C C . ALA A 1 382 ? 1.918 7.959 -17.312 1.00 85.62 382 ALA A C 1
ATOM 2659 O O . ALA A 1 382 ? 2.523 6.915 -17.541 1.00 85.62 382 ALA A O 1
ATOM 2660 N N . ALA A 1 383 ? 2.540 9.118 -17.066 1.00 86.00 383 ALA A N 1
ATOM 2661 C CA . ALA A 1 383 ? 3.989 9.285 -17.064 1.00 86.00 383 ALA A CA 1
ATOM 2662 C C . ALA A 1 383 ? 4.683 8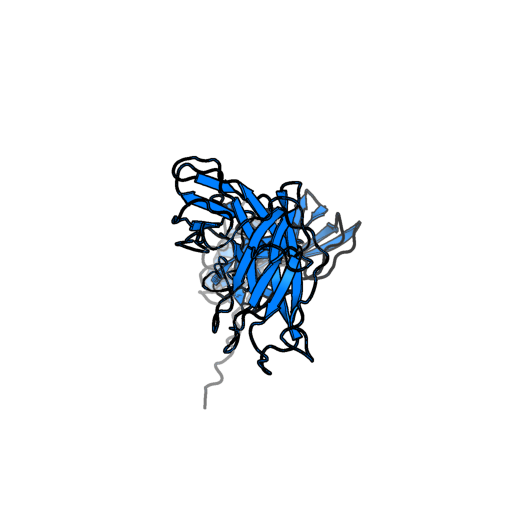.530 -15.920 1.00 86.00 383 ALA A C 1
ATOM 2664 O O . ALA A 1 383 ? 5.834 8.157 -16.076 1.00 86.00 383 ALA A O 1
ATOM 2665 N N . MET A 1 384 ? 4.000 8.243 -14.805 1.00 88.88 384 MET A N 1
ATOM 2666 C CA . MET A 1 384 ? 4.592 7.538 -13.652 1.00 88.88 384 MET A CA 1
ATOM 2667 C C . MET A 1 384 ? 4.713 6.022 -13.856 1.00 88.88 384 MET A C 1
ATOM 2669 O O . MET A 1 384 ? 5.344 5.337 -13.052 1.00 88.88 384 MET A O 1
ATOM 2673 N N . LYS A 1 385 ? 4.078 5.470 -14.896 1.00 91.00 385 LYS A N 1
ATOM 2674 C CA . LYS A 1 385 ? 4.117 4.035 -15.169 1.00 91.00 385 LYS A CA 1
ATOM 2675 C C . LYS A 1 385 ? 5.478 3.651 -15.752 1.00 91.00 385 LYS A C 1
ATOM 2677 O O . LYS A 1 385 ? 5.797 4.047 -16.870 1.00 91.00 385 LYS A O 1
ATOM 2682 N N . CYS A 1 386 ? 6.218 2.798 -15.047 1.00 88.69 386 CYS A N 1
ATOM 2683 C CA . CYS A 1 386 ? 7.551 2.338 -15.453 1.00 88.69 386 CYS A CA 1
ATOM 2684 C C . CYS A 1 386 ? 7.610 0.844 -15.824 1.00 88.69 386 CYS A C 1
ATOM 2686 O O . CYS A 1 386 ? 8.657 0.333 -16.217 1.00 88.69 386 CYS A O 1
ATOM 2688 N N . GLY A 1 387 ? 6.500 0.103 -15.737 1.00 89.19 387 GLY A N 1
ATOM 2689 C CA . GLY A 1 387 ? 6.501 -1.307 -16.130 1.00 89.19 387 GLY A CA 1
ATOM 2690 C C . GLY A 1 387 ? 5.191 -2.046 -15.905 1.00 89.19 387 GLY A C 1
ATOM 2691 O O . GLY A 1 387 ? 4.155 -1.453 -15.580 1.00 89.19 387 GLY A O 1
ATOM 2692 N N . VAL A 1 388 ? 5.256 -3.364 -16.096 1.00 88.19 388 VAL A N 1
ATOM 2693 C CA . VAL A 1 388 ? 4.176 -4.319 -15.810 1.00 88.19 388 VAL A CA 1
ATOM 2694 C C . VAL A 1 388 ? 4.759 -5.561 -15.138 1.00 88.19 388 VAL A C 1
ATOM 2696 O O . VAL A 1 388 ? 5.823 -6.045 -15.525 1.00 88.19 388 VAL A O 1
ATOM 2699 N N . VAL A 1 389 ? 4.062 -6.090 -14.139 1.00 85.00 389 VAL A N 1
ATOM 2700 C CA . VAL A 1 389 ? 4.466 -7.303 -13.418 1.00 85.00 389 VAL A CA 1
ATOM 2701 C C . VAL A 1 389 ? 4.287 -8.534 -14.306 1.00 85.00 389 VAL A C 1
ATOM 2703 O O . VAL A 1 389 ? 3.209 -8.775 -14.844 1.00 85.00 389 VAL A O 1
ATOM 2706 N N . VAL A 1 390 ? 5.337 -9.339 -14.432 1.00 76.50 390 VAL A N 1
ATOM 2707 C CA . VAL A 1 390 ? 5.337 -10.637 -15.126 1.00 76.50 390 VAL A CA 1
ATOM 2708 C C . VAL A 1 390 ? 5.105 -11.767 -14.128 1.00 76.50 390 VAL A C 1
ATOM 2710 O O . VAL A 1 390 ? 4.230 -12.604 -14.331 1.00 76.50 390 VAL A O 1
ATOM 2713 N N . THR A 1 391 ? 5.843 -11.743 -13.017 1.00 85.00 391 THR A N 1
ATOM 2714 C CA . THR A 1 391 ? 5.685 -12.684 -11.903 1.00 85.00 391 THR A CA 1
ATOM 2715 C C . THR A 1 391 ? 5.466 -11.883 -10.633 1.00 85.00 391 THR A C 1
ATOM 2717 O O . THR A 1 391 ? 6.291 -11.035 -10.292 1.00 85.00 391 THR A O 1
ATOM 2720 N N . GLY A 1 392 ? 4.343 -12.143 -9.968 1.00 86.81 392 GLY A N 1
ATOM 2721 C CA . GLY A 1 392 ? 3.927 -11.420 -8.774 1.00 86.81 392 GLY A CA 1
ATOM 2722 C C . GLY A 1 392 ? 4.775 -11.703 -7.536 1.00 86.81 392 GLY A C 1
ATOM 2723 O O . GLY A 1 392 ? 5.582 -12.630 -7.504 1.00 86.81 392 GLY A O 1
ATOM 2724 N N . ALA A 1 393 ? 4.523 -10.909 -6.505 1.00 88.56 393 ALA A N 1
ATOM 2725 C CA . ALA A 1 393 ? 5.063 -11.056 -5.163 1.00 88.56 393 ALA A CA 1
ATOM 2726 C C . ALA A 1 393 ? 3.889 -11.056 -4.181 1.00 88.56 393 ALA A C 1
ATOM 2728 O O . ALA A 1 393 ? 3.015 -10.193 -4.262 1.00 88.56 393 ALA A O 1
ATOM 2729 N N . ALA A 1 394 ? 3.846 -12.033 -3.275 1.00 87.19 394 ALA A N 1
ATOM 2730 C CA . ALA A 1 394 ? 2.709 -12.215 -2.371 1.00 87.19 394 ALA A CA 1
ATOM 2731 C C . ALA A 1 394 ? 2.749 -11.252 -1.178 1.00 87.19 394 ALA A C 1
ATOM 2733 O O . ALA A 1 394 ? 1.727 -11.022 -0.537 1.00 87.19 394 ALA A O 1
ATOM 2734 N N . SER A 1 395 ? 3.924 -10.708 -0.861 1.00 86.38 395 SER A N 1
ATOM 2735 C CA . SER A 1 395 ? 4.100 -9.786 0.253 1.00 86.38 395 SER A CA 1
ATOM 2736 C C . SER A 1 395 ? 5.216 -8.771 0.011 1.00 86.38 395 SER A C 1
ATOM 2738 O O . SER A 1 395 ? 6.097 -8.946 -0.832 1.00 86.38 395 SER A O 1
ATOM 2740 N N . ARG A 1 396 ? 5.178 -7.694 0.799 1.00 84.94 396 ARG A N 1
ATOM 2741 C CA . ARG A 1 396 ? 6.215 -6.661 0.886 1.00 84.94 396 ARG A CA 1
ATOM 2742 C C . ARG A 1 396 ? 7.605 -7.263 1.076 1.00 84.94 396 ARG A C 1
ATOM 2744 O O . ARG A 1 396 ? 7.794 -8.205 1.843 1.00 84.94 396 ARG A O 1
ATOM 2751 N N . GLY A 1 397 ? 8.597 -6.641 0.445 1.00 87.81 397 GLY A N 1
ATOM 2752 C CA . GLY A 1 397 ? 9.999 -7.018 0.620 1.00 87.81 397 GLY A CA 1
ATOM 2753 C C . GLY A 1 397 ? 10.397 -8.281 -0.144 1.00 87.81 397 GLY A C 1
ATOM 2754 O O . GLY A 1 397 ? 11.588 -8.567 -0.235 1.00 87.81 397 GLY A O 1
ATOM 2755 N N . GLN A 1 398 ? 9.433 -8.999 -0.728 1.00 91.81 398 GLN A N 1
ATOM 2756 C CA . GLN A 1 398 ? 9.704 -9.994 -1.757 1.00 91.81 398 GLN A CA 1
ATOM 2757 C C . GLN A 1 398 ? 10.026 -9.306 -3.085 1.00 91.81 398 GLN A C 1
ATOM 2759 O O . GLN A 1 398 ? 9.827 -8.101 -3.253 1.00 91.81 398 GLN A O 1
ATOM 2764 N N . ASP A 1 399 ? 10.516 -10.086 -4.039 1.00 92.50 399 ASP A N 1
ATOM 2765 C CA . ASP A 1 399 ? 10.797 -9.597 -5.379 1.00 92.50 399 ASP A CA 1
ATOM 2766 C C . ASP A 1 399 ? 9.681 -10.009 -6.336 1.00 92.50 399 ASP A C 1
ATOM 2768 O O . ASP A 1 399 ? 9.288 -11.175 -6.378 1.00 92.50 399 ASP A O 1
ATOM 2772 N N . ALA A 1 400 ? 9.214 -9.052 -7.133 1.00 88.31 400 ALA A N 1
ATOM 2773 C CA . ALA A 1 400 ? 8.431 -9.319 -8.330 1.00 88.31 400 ALA A CA 1
ATOM 2774 C C . ALA A 1 400 ? 9.342 -9.231 -9.556 1.00 88.31 400 ALA A C 1
ATOM 2776 O O . ALA A 1 400 ? 10.303 -8.459 -9.576 1.00 88.31 400 ALA A O 1
ATOM 2777 N N . TYR A 1 401 ? 9.023 -9.989 -10.602 1.00 82.75 401 TYR A N 1
ATOM 2778 C CA . TYR A 1 401 ? 9.669 -9.820 -11.903 1.00 82.75 401 TYR A CA 1
ATOM 2779 C C . TYR A 1 401 ? 8.860 -8.836 -12.729 1.00 82.75 401 TYR A C 1
ATOM 2781 O O . TYR A 1 401 ? 7.683 -9.075 -13.001 1.00 82.75 401 TYR A O 1
ATOM 2789 N N . ILE A 1 402 ? 9.488 -7.738 -13.133 1.00 82.38 402 ILE A N 1
ATOM 2790 C CA . ILE A 1 402 ? 8.832 -6.621 -13.809 1.00 82.38 402 ILE A CA 1
ATOM 2791 C C . ILE A 1 402 ? 9.413 -6.496 -15.205 1.00 82.38 402 ILE A C 1
ATOM 2793 O O . ILE A 1 402 ? 10.627 -6.378 -15.355 1.00 82.38 402 ILE A O 1
ATOM 2797 N N . LEU A 1 403 ? 8.540 -6.490 -16.212 1.00 83.44 403 LEU A N 1
ATOM 2798 C CA . LEU A 1 403 ? 8.882 -6.016 -17.544 1.00 83.44 403 LEU A CA 1
ATOM 2799 C C . LEU A 1 403 ? 8.982 -4.492 -17.470 1.00 83.44 403 LEU A C 1
ATOM 2801 O O . LEU A 1 403 ? 7.974 -3.779 -17.529 1.00 83.44 403 LEU A O 1
ATOM 2805 N N . LEU A 1 404 ? 10.204 -4.017 -17.262 1.00 84.62 404 LEU A N 1
ATOM 2806 C CA . LEU A 1 404 ? 10.534 -2.612 -17.145 1.00 84.62 404 LEU A CA 1
ATOM 2807 C C . LEU A 1 404 ? 10.508 -1.957 -18.522 1.00 84.62 404 LEU A C 1
ATOM 2809 O O . LEU A 1 404 ? 11.150 -2.415 -19.472 1.00 84.62 404 LEU A O 1
ATOM 2813 N N . LYS A 1 405 ? 9.813 -0.827 -18.583 1.00 84.31 405 LYS A N 1
ATOM 2814 C CA . LYS A 1 405 ? 9.899 0.144 -19.662 1.00 84.31 405 LYS A CA 1
ATOM 2815 C C . LYS A 1 405 ? 10.262 1.486 -19.017 1.00 84.31 405 LYS A C 1
ATOM 2817 O O . LYS A 1 405 ? 9.363 2.108 -18.451 1.00 84.31 405 LYS A O 1
ATOM 2822 N N . PRO A 1 406 ? 11.539 1.911 -19.080 1.00 84.25 406 PRO A N 1
ATOM 2823 C CA . PRO A 1 406 ? 11.966 3.218 -18.589 1.00 84.25 406 PRO A CA 1
ATOM 2824 C C . PRO A 1 406 ? 11.019 4.336 -19.049 1.00 84.25 406 PRO A C 1
ATOM 2826 O O . PRO A 1 406 ? 10.525 4.308 -20.182 1.00 84.25 406 PRO A O 1
ATOM 2829 N N . ASN A 1 407 ? 10.729 5.272 -18.150 1.00 81.06 407 ASN A N 1
ATOM 2830 C CA . ASN A 1 407 ? 9.777 6.375 -18.341 1.00 81.06 407 ASN A CA 1
ATOM 2831 C C . ASN A 1 407 ? 10.425 7.762 -18.159 1.00 81.06 407 ASN A C 1
ATOM 2833 O O . ASN A 1 407 ? 9.699 8.750 -18.062 1.00 81.06 407 ASN A O 1
ATOM 2837 N N . ALA A 1 408 ? 11.758 7.800 -18.080 1.00 72.44 408 ALA A N 1
ATOM 2838 C CA . ALA A 1 408 ? 12.577 9.010 -18.095 1.00 72.44 408 ALA A CA 1
ATOM 2839 C C . ALA A 1 408 ? 12.735 9.595 -19.506 1.00 72.44 408 ALA A C 1
ATOM 2841 O O . ALA A 1 408 ? 12.779 8.799 -20.477 1.00 72.44 408 ALA A O 1
#

Secondary structure (DSSP, 8-state):
---------PEEEETTTTT--SEEEE-HHHHHHHHHHHTTSEEEEE-SEEEEESS-B-PPTTEEEEEPTTEEEEES-B--TTSEEEEEEESEEEETTEESEEEEEEESSPBPSSEEEEEETTEEESS-S--SEEESS-B-TT-EEEEE-SEEEEEEBSS-B-TT-EEEE-GGG-EEE--SS--EEEEEEE--GGG----SSSEEEEEEESS--TTTTT-EEEEEEE-TT--EEEEEEEPPSS-SSS-EEEEEEESEEEEEEETT-PPP-S--EEEEETTT--EEEEEPTT-SEESEE--SS--B---SSEEEEE-SS---EEEEEEEETTS-EEEEEEE--S-SSEEEE-SS-EEEEEEEE-TT-SS--EEEEEE-S-PPPGGG--EEEEE-BSSTTSEEEEEE----

Foldseek 3Di:
DDPPPPPPVQAEAELVVLPFPLEQDASQSSLVVSLVVSVQAHEYEYDAGEHEHCEEAEHDHNYEYEAAANYHYHNYYYAPVNHWYFHHNDVATAIRNWGFKDWQAAEQAKAAFQFFWDDPDSYIDADDLFGQAGQNHIHHHRGIGMGTGFDWDWHFAQWWDAFFFFWFQDPSRGTDGAFQDKDFQFQKAWFDQPQFDFDPAFFWKKKAKPDDDQVQAQWWKKWWAAHPVRWIDIDTFTQHNPDHGDITTDDGTHRGTQKIFTPVLFFAAQIKMWMAGPPPHDTTHIRDHRGGMDQKDFRPDQDQQSAQKKKKWWAAADQFWKKWWAAASVRDTDIGIDTFPRDHRTIDMDPTRHRTTGIIGRNRDNDTTIITMMGDPPGGDPLRGFFGFRATDRGGRGITTTSGDTSD